Protein AF-A0A1I5DH61-F1 (afdb_monomer)

Structure (mmCIF, N/CA/C/O backbone):
data_AF-A0A1I5DH61-F1
#
_entry.id   AF-A0A1I5DH61-F1
#
loop_
_atom_site.group_PDB
_atom_site.id
_atom_site.type_symbol
_atom_site.label_atom_id
_atom_site.label_alt_id
_atom_site.label_comp_id
_atom_site.label_asym_id
_atom_site.label_entity_id
_atom_site.label_seq_id
_atom_site.pdbx_PDB_ins_code
_atom_site.Cartn_x
_atom_site.Cartn_y
_atom_site.Cartn_z
_atom_site.occupancy
_atom_site.B_iso_or_equiv
_atom_site.auth_seq_id
_atom_site.auth_comp_id
_atom_site.auth_asym_id
_atom_site.auth_atom_id
_atom_site.pdbx_PDB_model_num
ATOM 1 N N . MET A 1 1 ? -5.497 -42.158 47.120 1.00 39.47 1 MET A N 1
ATOM 2 C CA . MET A 1 1 ? -5.655 -43.551 47.591 1.00 39.47 1 MET A CA 1
ATOM 3 C C . MET A 1 1 ? -6.250 -44.330 46.430 1.00 39.47 1 MET A C 1
ATOM 5 O O . MET A 1 1 ? -7.436 -44.200 46.177 1.00 39.47 1 MET A O 1
ATOM 9 N N . ASN A 1 2 ? -5.404 -44.753 45.491 1.00 32.12 2 ASN A N 1
ATOM 10 C CA . ASN A 1 2 ? -4.766 -46.082 45.480 1.00 32.12 2 ASN A CA 1
ATOM 11 C C . ASN A 1 2 ? -5.812 -47.197 45.493 1.00 32.12 2 ASN A C 1
ATOM 13 O O . ASN A 1 2 ? -6.318 -47.549 46.549 1.00 32.12 2 ASN A O 1
ATOM 17 N N . ASP A 1 3 ? -6.194 -47.688 44.317 1.00 35.75 3 ASP A N 1
ATOM 18 C CA . ASP A 1 3 ? -5.592 -48.912 43.773 1.00 35.75 3 ASP A CA 1
ATOM 19 C C . ASP A 1 3 ? -6.389 -49.381 42.555 1.00 35.75 3 ASP A C 1
ATOM 21 O O . ASP A 1 3 ? -7.537 -49.808 42.674 1.00 35.75 3 ASP A O 1
ATOM 25 N N . ARG A 1 4 ? -5.754 -49.281 41.380 1.00 38.12 4 ARG A N 1
ATOM 26 C CA . ARG A 1 4 ? -5.767 -50.267 40.277 1.00 38.12 4 ARG A CA 1
ATOM 27 C C . ARG A 1 4 ? -4.927 -49.743 39.106 1.00 38.12 4 ARG A C 1
ATOM 29 O O . ARG A 1 4 ? -5.373 -49.628 37.973 1.00 38.12 4 ARG A O 1
ATOM 36 N N . TYR A 1 5 ? -3.681 -49.416 39.436 1.00 30.59 5 TYR A N 1
ATOM 37 C CA . TYR A 1 5 ? -2.531 -49.667 38.574 1.00 30.59 5 TYR A CA 1
ATOM 38 C C . TYR A 1 5 ? -1.990 -51.049 38.976 1.00 30.59 5 TYR A C 1
ATOM 40 O O . TYR A 1 5 ? -2.048 -51.398 40.153 1.00 30.59 5 TYR A O 1
ATOM 48 N N . SER A 1 6 ? -1.434 -51.790 38.019 1.00 34.16 6 SER A N 1
ATOM 49 C CA . SER A 1 6 ? -0.783 -53.102 38.176 1.00 34.16 6 SER A CA 1
ATOM 50 C C . SER A 1 6 ? -1.693 -54.338 38.127 1.00 34.16 6 SER A C 1
ATOM 52 O O . SER A 1 6 ? -2.156 -54.858 39.140 1.00 34.16 6 SER A O 1
ATOM 54 N N . ALA A 1 7 ? -1.871 -54.859 36.911 1.00 37.25 7 ALA A N 1
ATOM 55 C CA . ALA A 1 7 ? -1.859 -56.298 36.675 1.00 37.25 7 ALA A CA 1
ATOM 56 C C . ALA A 1 7 ? -1.339 -56.582 35.253 1.00 37.25 7 ALA A C 1
ATOM 58 O O . ALA A 1 7 ? -2.067 -56.430 34.278 1.00 37.25 7 ALA A O 1
ATOM 59 N N . LEU A 1 8 ? -0.083 -57.045 35.218 1.00 36.78 8 LEU A N 1
ATOM 60 C CA . LEU A 1 8 ? 0.511 -57.971 34.243 1.00 36.78 8 LEU A CA 1
ATOM 61 C C . LEU A 1 8 ? 1.137 -57.383 32.964 1.00 36.78 8 LEU A C 1
ATOM 63 O O . LEU A 1 8 ? 0.637 -57.522 31.854 1.00 36.78 8 LEU A O 1
ATOM 67 N N . GLN A 1 9 ? 2.338 -56.830 33.163 1.00 31.52 9 GLN A N 1
ATOM 68 C CA . GLN A 1 9 ? 3.492 -57.095 32.298 1.00 31.52 9 GLN A CA 1
ATOM 69 C C . GLN A 1 9 ? 3.911 -58.573 32.412 1.00 31.52 9 GLN A C 1
ATOM 71 O O . GLN A 1 9 ? 3.900 -59.115 33.519 1.00 31.52 9 GLN A O 1
ATOM 76 N N . GLY A 1 10 ? 4.391 -59.161 31.311 1.00 28.81 10 GLY A N 1
ATOM 77 C CA . GLY A 1 10 ? 5.371 -60.252 31.354 1.00 28.81 10 GLY A CA 1
ATOM 78 C C . GLY A 1 10 ? 5.041 -61.488 30.521 1.00 28.81 10 GLY A C 1
ATOM 79 O O . GLY A 1 10 ? 4.504 -62.438 31.066 1.00 28.81 10 GLY A O 1
ATOM 80 N N . GLU A 1 11 ? 5.454 -61.486 29.251 1.00 36.38 11 GLU A N 1
ATOM 81 C CA . GLU A 1 11 ? 5.956 -62.653 28.494 1.00 36.38 11 GLU A CA 1
ATOM 82 C C . GLU A 1 11 ? 6.683 -62.101 27.243 1.00 36.38 11 GLU A C 1
ATOM 84 O O . GLU A 1 11 ? 6.054 -61.559 26.342 1.00 36.38 11 GLU A O 1
ATOM 89 N N . TYR A 1 12 ? 7.986 -61.801 27.370 1.00 32.81 12 TYR A N 1
ATOM 90 C CA . TYR A 1 12 ? 9.114 -62.543 26.765 1.00 32.81 12 TYR A CA 1
ATOM 91 C C . TYR A 1 12 ? 9.014 -62.646 25.228 1.00 32.81 12 TYR A C 1
ATOM 93 O O . TYR A 1 12 ? 8.246 -63.437 24.703 1.00 32.81 12 TYR A O 1
ATOM 101 N N . ALA A 1 13 ? 9.650 -61.740 24.478 1.00 30.73 13 ALA A N 1
ATOM 102 C CA . ALA A 1 13 ? 11.055 -61.822 24.045 1.00 30.73 13 ALA A CA 1
ATOM 103 C C . ALA A 1 13 ? 11.328 -63.024 23.122 1.00 30.73 13 ALA A C 1
ATOM 105 O O . ALA A 1 13 ? 11.499 -64.133 23.618 1.00 30.73 13 ALA A O 1
ATOM 106 N N . ASN A 1 14 ? 11.350 -62.768 21.806 1.00 34.56 14 ASN A N 1
ATOM 107 C CA . ASN A 1 14 ? 12.211 -63.369 20.773 1.00 34.56 14 ASN A CA 1
ATOM 108 C C . ASN A 1 14 ? 11.640 -63.027 19.389 1.00 34.56 14 ASN A C 1
ATOM 110 O O . ASN A 1 14 ? 10.625 -63.592 19.011 1.00 34.56 14 ASN A O 1
ATOM 114 N N . GLU A 1 15 ? 12.281 -62.094 18.685 1.00 36.03 15 GLU A N 1
ATOM 115 C CA . GLU A 1 15 ? 12.459 -62.054 17.219 1.00 36.03 15 GLU A CA 1
ATOM 116 C C . GLU A 1 15 ? 13.157 -60.722 16.904 1.00 36.03 15 GLU A C 1
ATOM 118 O O . GLU A 1 15 ? 12.556 -59.713 16.548 1.00 36.03 15 GLU A O 1
ATOM 123 N N . PHE A 1 16 ? 14.457 -60.716 17.198 1.00 31.94 16 PHE A N 1
ATOM 124 C CA . PHE A 1 16 ? 15.426 -59.707 16.792 1.00 31.94 16 PHE A CA 1
ATOM 125 C C . PHE A 1 16 ? 16.502 -60.492 16.042 1.00 31.94 16 PHE A C 1
ATOM 127 O O . PHE A 1 16 ? 17.436 -60.989 16.656 1.00 31.94 16 PHE A O 1
ATOM 134 N N . GLU A 1 17 ? 16.269 -60.722 14.757 1.00 39.53 17 GLU A N 1
ATOM 135 C CA . GLU A 1 17 ? 17.236 -61.108 13.725 1.00 39.53 17 GLU A CA 1
ATOM 136 C C . GLU A 1 17 ? 16.468 -61.083 12.392 1.00 39.53 17 GLU A C 1
ATOM 138 O O . GLU A 1 17 ? 15.279 -61.389 12.365 1.00 39.53 17 GLU A O 1
ATOM 143 N N . ASP A 1 18 ? 17.146 -60.671 11.323 1.00 38.03 18 ASP A N 1
ATOM 144 C CA . ASP A 1 18 ? 16.672 -60.572 9.933 1.00 38.03 18 ASP A CA 1
ATOM 145 C C . ASP A 1 18 ? 15.955 -59.267 9.532 1.00 38.03 18 ASP A C 1
ATOM 147 O O . ASP A 1 18 ? 14.734 -59.190 9.416 1.00 38.03 18 ASP A O 1
ATOM 151 N N . LEU A 1 19 ? 16.750 -58.229 9.238 1.00 33.97 19 LEU A N 1
ATOM 152 C CA . LEU A 1 19 ? 16.919 -57.671 7.878 1.00 33.97 19 LEU A CA 1
ATOM 153 C C . LEU A 1 19 ? 17.715 -56.354 7.950 1.00 33.97 19 LEU A C 1
ATOM 155 O O . LEU A 1 19 ? 17.210 -55.253 7.744 1.00 33.97 19 LEU A O 1
ATOM 159 N N . GLU A 1 20 ? 19.000 -56.503 8.256 1.00 35.06 20 GLU A N 1
ATOM 160 C CA . GLU A 1 20 ? 20.062 -55.553 7.940 1.00 35.06 20 GLU A CA 1
ATOM 161 C C . GLU A 1 20 ? 20.740 -56.103 6.677 1.00 35.06 20 GLU A C 1
ATOM 163 O O . GLU A 1 20 ? 21.442 -57.102 6.777 1.00 35.06 20 GLU A O 1
ATOM 168 N N . LEU A 1 21 ? 20.438 -55.556 5.490 1.00 35.50 21 LEU A N 1
ATOM 169 C CA . LEU A 1 21 ? 21.159 -55.779 4.220 1.00 35.50 21 LEU A CA 1
ATOM 170 C C . LEU A 1 21 ? 20.449 -55.017 3.089 1.00 35.50 21 LEU A C 1
ATOM 172 O O . LEU A 1 21 ? 19.414 -55.466 2.615 1.00 35.50 21 LEU A O 1
ATOM 176 N N . GLU A 1 22 ? 20.990 -53.856 2.711 1.00 37.00 22 GLU A N 1
ATOM 177 C CA . GLU A 1 22 ? 21.080 -53.313 1.335 1.00 37.00 22 GLU A CA 1
ATOM 178 C C . GLU A 1 22 ? 21.404 -51.810 1.391 1.00 37.00 22 GLU A C 1
ATOM 180 O O . GLU A 1 22 ? 20.599 -50.928 1.100 1.00 37.00 22 GLU A O 1
ATOM 185 N N . ALA A 1 23 ? 22.638 -51.512 1.783 1.00 37.12 23 ALA A N 1
ATOM 186 C CA . ALA A 1 23 ? 23.327 -50.299 1.379 1.00 37.12 23 ALA A CA 1
ATOM 187 C C . ALA A 1 23 ? 24.797 -50.672 1.174 1.00 37.12 23 ALA A C 1
ATOM 189 O O . ALA A 1 23 ? 25.365 -51.343 2.033 1.00 37.12 23 ALA A O 1
ATOM 190 N N . LEU A 1 24 ? 25.375 -50.179 0.073 1.00 32.97 24 LEU A N 1
ATOM 191 C CA . LEU A 1 24 ? 26.747 -50.377 -0.424 1.00 32.97 24 LEU A CA 1
ATOM 192 C C . LEU A 1 24 ? 26.927 -51.612 -1.327 1.00 32.97 24 LEU A C 1
ATOM 194 O O . LEU A 1 24 ? 27.117 -52.714 -0.832 1.00 32.97 24 LEU A O 1
ATOM 198 N N . ASP A 1 25 ? 26.911 -51.413 -2.651 1.00 32.25 25 ASP A N 1
ATOM 199 C CA . ASP A 1 25 ? 28.165 -51.429 -3.420 1.00 32.25 25 ASP A CA 1
ATOM 200 C C . ASP A 1 25 ? 28.000 -50.878 -4.857 1.00 32.25 25 ASP A C 1
ATOM 202 O O . ASP A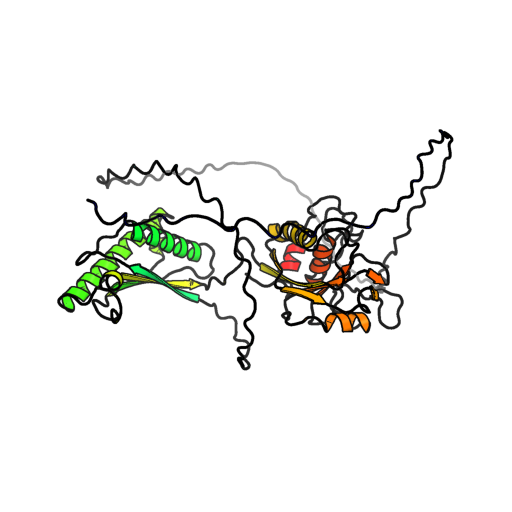 1 25 ? 26.901 -50.867 -5.407 1.00 32.25 25 ASP A O 1
ATOM 206 N N . GLU A 1 26 ? 29.131 -50.457 -5.432 1.00 38.34 26 GLU A N 1
ATOM 207 C CA . GLU A 1 26 ? 29.402 -50.102 -6.841 1.00 38.34 26 GLU A CA 1
ATOM 208 C C . GLU A 1 26 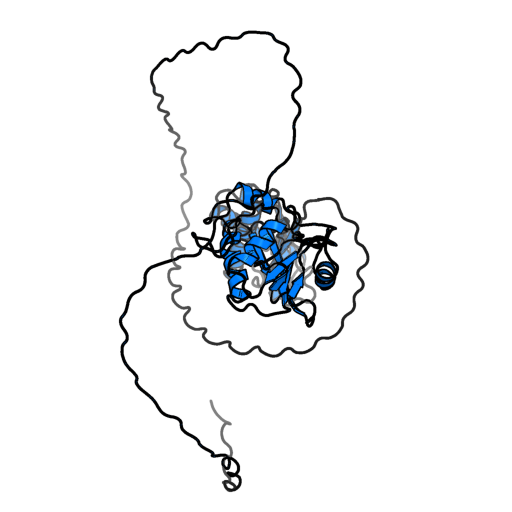? 29.003 -48.696 -7.344 1.00 38.34 26 GLU A C 1
ATOM 210 O O . GLU A 1 26 ? 27.905 -48.451 -7.837 1.00 38.34 26 GLU A O 1
ATOM 215 N N . PHE A 1 27 ? 29.958 -47.757 -7.297 1.00 32.22 27 PHE A N 1
ATOM 216 C CA . PHE A 1 27 ? 30.710 -47.338 -8.496 1.00 32.22 27 PHE A CA 1
ATOM 217 C C . PHE A 1 27 ? 31.883 -46.420 -8.089 1.00 32.22 27 PHE A C 1
ATOM 219 O O . PHE A 1 27 ? 31.722 -45.216 -7.879 1.00 32.22 27 PHE A O 1
ATOM 226 N N . GLU A 1 28 ? 33.069 -47.021 -7.971 1.00 36.84 28 GLU A N 1
ATOM 227 C CA . GLU A 1 28 ? 34.369 -46.353 -8.088 1.00 36.84 28 GLU A CA 1
ATOM 228 C C . GLU A 1 28 ? 34.753 -46.253 -9.572 1.00 36.84 28 GLU A C 1
ATOM 230 O O . GLU A 1 28 ? 34.567 -47.206 -10.319 1.00 36.84 28 GLU A O 1
ATOM 235 N N . ASP A 1 29 ? 35.264 -45.086 -9.968 1.00 39.53 29 ASP A N 1
ATOM 236 C CA . ASP A 1 29 ? 36.337 -44.847 -10.953 1.00 39.53 29 ASP A CA 1
ATOM 237 C C . ASP A 1 29 ? 36.479 -43.313 -11.034 1.00 39.53 29 ASP A C 1
ATOM 239 O O . ASP A 1 29 ? 35.613 -42.610 -11.548 1.00 39.53 29 ASP A O 1
ATOM 243 N N . SER A 1 30 ? 37.346 -42.685 -10.238 1.00 34.31 30 SER A N 1
ATOM 244 C CA . SER A 1 30 ? 38.794 -42.534 -10.433 1.00 34.31 30 SER A CA 1
ATOM 245 C C . SER A 1 30 ? 39.155 -41.875 -11.777 1.00 34.31 30 SER A C 1
ATOM 247 O O . SER A 1 30 ? 39.046 -42.474 -12.836 1.00 34.31 30 SER A O 1
ATOM 249 N N . GLU A 1 31 ? 39.551 -40.598 -11.735 1.00 40.88 31 GLU A N 1
ATOM 250 C CA . GLU A 1 31 ? 40.894 -40.194 -12.163 1.00 40.88 31 GLU A CA 1
ATOM 251 C C . GLU A 1 31 ? 41.218 -38.743 -11.760 1.00 40.88 31 GLU A C 1
ATOM 253 O O . GLU A 1 31 ? 40.457 -37.790 -11.921 1.00 40.88 31 GLU A O 1
ATOM 258 N N . THR A 1 32 ? 42.400 -38.641 -11.171 1.00 38.56 32 THR A N 1
ATOM 259 C CA . THR A 1 32 ? 43.160 -37.490 -10.690 1.00 38.56 32 THR A CA 1
ATOM 260 C C . THR A 1 32 ? 43.630 -36.561 -11.811 1.00 38.56 32 THR A C 1
ATOM 262 O O . THR A 1 32 ? 44.085 -37.048 -12.842 1.00 38.56 32 THR A O 1
ATOM 265 N N . TYR A 1 33 ? 43.711 -35.248 -11.560 1.00 31.06 33 TYR A N 1
ATOM 266 C CA . TYR A 1 33 ? 44.723 -34.416 -12.223 1.00 31.06 33 TYR A CA 1
ATOM 267 C C . TYR A 1 33 ? 45.213 -33.272 -11.331 1.00 31.06 33 TYR A C 1
ATOM 269 O O . TYR A 1 33 ? 44.463 -32.711 -10.537 1.00 31.06 33 TYR A O 1
ATOM 277 N N . GLN A 1 34 ? 46.514 -33.029 -11.443 1.00 32.38 34 GLN A N 1
ATOM 278 C CA . GLN A 1 34 ? 47.414 -32.427 -10.467 1.00 32.38 34 GLN A CA 1
ATOM 279 C C . GLN A 1 34 ? 47.416 -30.898 -10.447 1.00 32.38 34 GLN A C 1
ATOM 281 O O . GLN A 1 34 ? 47.180 -30.238 -11.458 1.00 32.38 34 GLN A O 1
ATOM 286 N N . ASP A 1 35 ? 47.820 -30.392 -9.281 1.00 32.62 35 ASP A N 1
ATOM 287 C CA . ASP A 1 35 ? 48.492 -29.113 -9.087 1.00 32.62 35 ASP A CA 1
ATOM 288 C C . ASP A 1 35 ? 49.621 -28.899 -10.103 1.00 32.62 35 ASP A C 1
ATOM 290 O O . ASP A 1 35 ? 50.472 -29.767 -10.320 1.00 32.62 35 ASP A O 1
ATOM 294 N N . SER A 1 36 ? 49.686 -27.687 -10.643 1.00 36.94 36 SER A N 1
ATOM 295 C CA . SER A 1 36 ? 50.935 -27.113 -11.127 1.00 36.94 36 SER A CA 1
ATOM 296 C C . SER A 1 36 ? 51.003 -25.649 -10.713 1.00 36.94 36 SER A C 1
ATOM 298 O O . SER A 1 36 ? 50.258 -24.808 -11.221 1.00 36.94 36 SER A O 1
ATOM 300 N N . GLU A 1 37 ? 51.920 -25.377 -9.787 1.00 43.81 37 GLU A N 1
ATOM 301 C CA . GLU A 1 37 ? 52.611 -24.100 -9.647 1.00 43.81 37 GLU A CA 1
ATOM 302 C C . GLU A 1 37 ? 53.086 -23.601 -11.020 1.00 43.81 37 GLU A C 1
ATOM 304 O O . GLU A 1 37 ? 53.634 -24.392 -11.789 1.00 43.81 37 GLU A O 1
ATOM 309 N N . PHE A 1 38 ? 52.943 -22.303 -11.311 1.00 32.12 38 PHE A N 1
ATOM 310 C CA . PHE A 1 38 ? 53.928 -21.587 -12.127 1.00 32.12 38 PHE A CA 1
ATOM 311 C C . PHE A 1 38 ? 53.848 -20.062 -11.927 1.00 32.12 38 PHE A C 1
ATOM 313 O O . PHE A 1 38 ? 52.870 -19.421 -12.301 1.00 32.12 38 PHE A O 1
ATOM 320 N N . GLU A 1 39 ? 54.899 -19.569 -11.275 1.00 35.53 39 GLU A N 1
ATOM 321 C CA . GLU A 1 39 ? 55.670 -18.327 -11.440 1.00 35.53 39 GLU A CA 1
ATOM 322 C C . GLU A 1 39 ? 55.017 -16.966 -11.758 1.00 35.53 39 GLU A C 1
ATOM 324 O O . GLU A 1 39 ? 54.286 -16.753 -12.724 1.00 35.53 39 GLU A O 1
ATOM 329 N N . ASP A 1 40 ? 55.469 -16.019 -10.932 1.00 38.34 40 ASP A N 1
ATOM 330 C CA . ASP A 1 40 ? 55.626 -14.582 -11.126 1.00 38.34 40 ASP A CA 1
ATOM 331 C C . ASP A 1 40 ? 55.777 -14.103 -12.578 1.00 38.34 40 ASP A C 1
ATOM 333 O O . ASP A 1 40 ? 56.706 -14.484 -13.287 1.00 38.34 40 ASP A O 1
ATOM 337 N N . LEU A 1 41 ? 54.961 -13.110 -12.943 1.00 34.75 41 LEU A N 1
ATOM 338 C CA . LEU A 1 41 ? 55.353 -12.054 -13.875 1.00 34.75 41 LEU A CA 1
ATOM 339 C C . LEU A 1 41 ? 54.823 -10.706 -13.370 1.00 34.75 41 LEU A C 1
ATOM 341 O O . LEU A 1 41 ? 53.666 -10.336 -13.576 1.00 34.75 41 LEU A O 1
ATOM 345 N N . GLU A 1 42 ? 55.710 -9.958 -12.714 1.00 39.19 42 GLU A N 1
ATOM 346 C CA . GLU A 1 42 ? 55.702 -8.501 -12.790 1.00 39.19 42 GLU A CA 1
ATOM 347 C C . GLU A 1 42 ? 55.981 -8.094 -14.245 1.00 39.19 42 GLU A C 1
ATOM 349 O O . GLU A 1 42 ? 57.014 -8.467 -14.786 1.00 39.19 42 GLU A O 1
ATOM 354 N N . GLU A 1 43 ? 55.095 -7.315 -14.871 1.00 36.50 43 GLU A N 1
ATOM 355 C CA . GLU A 1 43 ? 55.485 -6.096 -15.596 1.00 36.50 43 GLU A CA 1
ATOM 356 C C . GLU A 1 43 ? 54.257 -5.316 -16.095 1.00 36.50 43 GLU A C 1
ATOM 358 O O . GLU A 1 43 ? 53.379 -5.812 -16.796 1.00 36.50 43 GLU A O 1
ATOM 363 N N . THR A 1 44 ? 54.226 -4.054 -15.668 1.00 35.59 44 THR A N 1
ATOM 364 C CA . THR A 1 44 ? 53.775 -2.848 -16.376 1.00 35.59 44 THR A CA 1
ATOM 365 C C . THR A 1 44 ? 52.899 -2.997 -17.630 1.00 35.59 44 THR A C 1
ATOM 367 O O . THR A 1 44 ? 53.377 -3.432 -18.676 1.00 35.59 44 THR A O 1
ATOM 370 N N . ASN A 1 45 ? 51.713 -2.375 -17.623 1.00 31.73 45 ASN A N 1
ATOM 371 C CA . ASN A 1 45 ? 51.470 -1.324 -18.615 1.00 31.73 45 ASN A CA 1
ATOM 372 C C . ASN A 1 45 ? 50.316 -0.378 -18.277 1.00 31.73 45 ASN A C 1
ATOM 374 O O . ASN A 1 45 ? 49.276 -0.748 -17.737 1.00 31.73 45 ASN A O 1
ATOM 378 N N . GLU A 1 46 ? 50.572 0.868 -18.641 1.00 33.34 46 GLU A N 1
ATOM 379 C CA . GLU A 1 46 ? 49.693 2.018 -18.631 1.00 33.34 46 GLU A CA 1
ATOM 380 C C . GLU A 1 46 ? 48.521 1.852 -19.615 1.00 33.34 46 GLU A C 1
ATOM 382 O O . GLU A 1 46 ? 48.656 1.235 -20.670 1.00 33.34 46 GLU A O 1
ATOM 387 N N . GLY A 1 47 ? 47.411 2.540 -19.333 1.00 29.19 47 GLY A N 1
ATOM 388 C CA . GLY A 1 47 ? 46.577 3.106 -20.393 1.00 29.19 47 GLY A CA 1
ATOM 389 C C . GLY A 1 47 ? 45.171 2.528 -20.571 1.00 29.19 47 GLY A C 1
ATOM 390 O O . GLY A 1 47 ? 44.977 1.344 -20.807 1.00 29.19 47 GLY A O 1
ATOM 391 N N . LEU A 1 48 ? 44.221 3.470 -20.596 1.00 30.72 48 LEU A N 1
ATOM 392 C CA . LEU A 1 48 ? 42.871 3.412 -21.176 1.00 30.72 48 LEU A CA 1
ATOM 393 C C . LEU A 1 48 ? 41.758 2.783 -20.325 1.00 30.72 48 LEU A C 1
ATOM 395 O O . LEU A 1 48 ? 41.279 1.674 -20.530 1.00 30.72 48 LEU A O 1
ATOM 399 N N . VAL A 1 49 ? 41.248 3.632 -19.431 1.00 32.66 49 VAL A N 1
ATOM 400 C CA . VAL A 1 49 ? 39.862 3.603 -18.961 1.00 32.66 49 VAL A CA 1
ATOM 401 C C . VAL A 1 49 ? 38.952 4.014 -20.127 1.00 32.66 49 VAL A C 1
ATOM 403 O O . VAL A 1 49 ? 38.824 5.203 -20.414 1.00 32.66 49 VAL A O 1
ATOM 406 N N . GLU A 1 50 ? 38.305 3.057 -20.793 1.00 31.77 50 GLU A N 1
ATOM 407 C CA . GLU A 1 50 ? 37.150 3.349 -21.648 1.00 31.77 50 GLU A CA 1
ATOM 408 C C . GLU A 1 50 ? 35.855 3.197 -20.844 1.00 31.77 50 GLU A C 1
ATOM 410 O O . GLU A 1 50 ? 35.421 2.107 -20.469 1.00 31.77 50 GLU A O 1
ATOM 415 N N . ALA A 1 51 ? 35.252 4.346 -20.546 1.00 32.25 51 ALA A N 1
ATOM 416 C CA . ALA A 1 51 ? 33.919 4.455 -19.988 1.00 32.25 51 ALA A CA 1
ATOM 417 C C . ALA A 1 51 ? 32.864 4.105 -21.052 1.00 32.25 51 ALA A C 1
ATOM 419 O O . ALA A 1 51 ? 32.908 4.583 -22.184 1.00 32.25 51 ALA A O 1
ATOM 420 N N . SER A 1 52 ? 31.885 3.300 -20.647 1.00 32.53 52 SER A N 1
ATOM 421 C CA . SER A 1 52 ? 30.676 2.978 -21.411 1.00 32.53 52 SER A CA 1
ATOM 422 C C . SER A 1 52 ? 29.877 4.252 -21.770 1.00 32.53 52 SER A C 1
ATOM 424 O O . SER A 1 52 ? 29.718 5.114 -20.898 1.00 32.53 52 SER A O 1
ATOM 426 N N . PRO A 1 53 ? 29.365 4.420 -23.009 1.00 33.03 53 PRO A N 1
ATOM 427 C CA . PRO A 1 53 ? 28.700 5.651 -23.415 1.00 33.03 53 PRO A CA 1
ATOM 428 C C . PRO A 1 53 ? 27.183 5.554 -23.212 1.00 33.03 53 PRO A C 1
ATOM 430 O O . PRO A 1 53 ? 26.474 5.065 -24.082 1.00 33.03 53 PRO A O 1
ATOM 433 N N . ASP A 1 54 ? 26.670 6.096 -22.105 1.00 33.94 54 ASP A N 1
ATOM 434 C CA . ASP A 1 54 ? 25.232 6.332 -21.921 1.00 33.94 54 ASP A CA 1
ATOM 435 C C . ASP A 1 54 ? 24.969 7.785 -21.510 1.00 33.94 54 ASP A C 1
ATOM 437 O O . ASP A 1 54 ? 24.963 8.156 -20.337 1.00 33.94 54 ASP A O 1
ATOM 441 N N . ALA A 1 55 ? 24.733 8.627 -22.516 1.00 29.59 55 ALA A N 1
ATOM 442 C CA . ALA A 1 55 ? 24.093 9.928 -22.357 1.00 29.59 55 ALA A CA 1
ATOM 443 C C . ALA A 1 55 ? 23.343 10.293 -23.646 1.00 29.59 55 ALA A C 1
ATOM 445 O O . ALA A 1 55 ? 23.733 11.195 -24.390 1.00 29.59 55 ALA A O 1
ATOM 446 N N . HIS A 1 56 ? 22.234 9.607 -23.927 1.00 33.78 56 HIS A N 1
ATOM 447 C CA . HIS A 1 56 ? 21.265 10.135 -24.884 1.00 33.78 56 HIS A CA 1
ATOM 448 C C . HIS A 1 56 ? 20.476 11.277 -24.236 1.00 33.78 56 HIS A C 1
ATOM 450 O O . HIS A 1 56 ? 19.465 11.093 -23.563 1.00 33.78 56 HIS A O 1
ATOM 456 N N . GLN A 1 57 ? 21.001 12.484 -24.456 1.00 31.16 57 GLN A N 1
ATOM 457 C CA . GLN A 1 57 ? 20.334 13.766 -24.269 1.00 31.16 57 GLN A CA 1
ATOM 458 C C . GLN A 1 57 ? 18.954 13.755 -24.934 1.00 31.16 57 GLN A C 1
ATOM 460 O O . GLN A 1 57 ? 18.825 13.785 -26.158 1.00 31.16 57 GLN A O 1
ATOM 465 N N . TRP A 1 58 ? 17.914 13.769 -24.109 1.00 30.44 58 TRP A N 1
ATOM 466 C CA . TRP A 1 58 ? 16.563 14.084 -24.543 1.00 30.44 58 TRP A CA 1
ATOM 467 C C . TRP A 1 58 ? 16.471 15.598 -24.797 1.00 30.44 58 TRP A C 1
ATOM 469 O O . TRP A 1 58 ? 16.640 16.402 -23.879 1.00 30.44 58 TRP A O 1
ATOM 479 N N . ARG A 1 59 ? 16.267 15.993 -26.060 1.00 28.91 59 ARG A N 1
ATOM 480 C CA . ARG A 1 59 ? 16.037 17.386 -26.477 1.00 28.91 59 ARG A CA 1
ATOM 481 C C . ARG A 1 59 ? 14.543 17.720 -26.394 1.00 28.91 59 ARG A C 1
ATOM 483 O O . ARG A 1 59 ? 13.756 16.986 -26.990 1.00 28.91 59 ARG A O 1
ATOM 490 N N . PRO A 1 60 ? 14.136 18.838 -25.770 1.00 31.47 60 PRO A N 1
ATOM 491 C CA . PRO A 1 60 ? 12.806 19.389 -25.969 1.00 31.47 60 PRO A CA 1
ATOM 492 C C . PRO A 1 60 ? 12.839 20.410 -27.117 1.00 31.47 60 PRO A C 1
ATOM 494 O O . PRO A 1 60 ? 13.337 21.520 -26.950 1.00 31.47 60 PRO A O 1
ATOM 497 N N . ASP A 1 61 ? 12.289 20.043 -28.275 1.00 30.14 61 ASP A N 1
ATOM 498 C CA . ASP A 1 61 ? 11.851 21.020 -29.276 1.00 30.14 61 ASP A CA 1
ATOM 499 C C . ASP A 1 61 ? 10.418 21.452 -28.941 1.00 30.14 61 ASP A C 1
ATOM 501 O O . ASP A 1 61 ? 9.472 20.672 -29.037 1.00 30.14 61 ASP A O 1
ATOM 505 N N . ALA A 1 62 ? 10.262 22.716 -28.552 1.00 33.94 62 ALA A N 1
ATOM 506 C CA . ALA A 1 62 ? 9.007 23.447 -28.658 1.00 33.94 62 ALA A CA 1
ATOM 507 C C . ALA A 1 62 ? 9.337 24.912 -28.959 1.00 33.94 62 ALA A C 1
ATOM 509 O O . ALA A 1 62 ? 9.691 25.704 -28.086 1.00 33.94 62 ALA A O 1
ATOM 510 N N . THR A 1 63 ? 9.253 25.244 -30.240 1.00 32.09 63 THR A N 1
ATOM 511 C CA . THR A 1 63 ? 9.328 26.592 -30.788 1.00 32.09 63 THR A CA 1
ATOM 512 C C . THR A 1 63 ? 8.142 27.423 -30.296 1.00 32.09 63 THR A C 1
ATOM 514 O O . THR A 1 63 ? 6.985 27.098 -30.557 1.00 32.09 63 THR A O 1
ATOM 517 N N . PHE A 1 64 ? 8.421 28.528 -29.602 1.00 26.75 64 PHE A N 1
ATOM 518 C CA . PHE A 1 64 ? 7.438 29.577 -29.329 1.00 26.75 64 PHE A CA 1
ATOM 519 C C . PHE A 1 64 ? 7.815 30.824 -30.135 1.00 26.75 64 PHE A C 1
ATOM 521 O O . PHE A 1 64 ? 8.889 31.397 -29.956 1.00 26.75 64 PHE A O 1
ATOM 528 N N . ASN A 1 65 ? 6.934 31.214 -31.056 1.00 30.50 65 ASN A N 1
ATOM 529 C CA . ASN A 1 65 ? 7.045 32.436 -31.852 1.00 30.50 65 ASN A CA 1
ATOM 530 C C . ASN A 1 65 ? 6.828 33.685 -30.971 1.00 30.50 65 ASN A C 1
ATOM 532 O O . ASN A 1 65 ? 5.926 33.671 -30.128 1.00 30.50 65 ASN A O 1
ATOM 536 N N . PRO A 1 66 ? 7.568 34.790 -31.186 1.00 29.36 66 PRO A N 1
ATOM 537 C CA . PRO A 1 66 ? 7.353 36.036 -30.464 1.00 29.36 66 PRO A CA 1
ATOM 538 C C . PRO A 1 66 ? 6.275 36.887 -31.152 1.00 29.36 66 PRO A C 1
ATOM 540 O O . PRO A 1 66 ? 6.321 37.110 -32.361 1.00 29.36 66 PRO A O 1
ATOM 543 N N . ILE A 1 67 ? 5.332 37.429 -30.376 1.00 27.92 67 ILE A N 1
ATOM 544 C CA . ILE A 1 67 ? 4.474 38.534 -30.819 1.00 27.92 67 ILE A CA 1
ATOM 545 C C . ILE A 1 67 ? 4.852 39.801 -30.046 1.00 27.92 67 ILE A C 1
ATOM 547 O O . ILE A 1 67 ? 4.742 39.872 -28.827 1.00 27.92 67 ILE A O 1
ATOM 551 N N . SER A 1 68 ? 5.319 40.769 -30.836 1.00 28.95 68 SER A N 1
ATOM 552 C CA . SER A 1 68 ? 5.347 42.230 -30.697 1.00 28.95 68 SER A CA 1
ATOM 553 C C . SER A 1 68 ? 4.905 42.886 -29.380 1.00 28.95 68 SER A C 1
ATOM 555 O O . SER A 1 68 ? 3.774 42.754 -28.921 1.00 28.95 68 SER A O 1
ATOM 557 N N . ALA A 1 69 ? 5.773 43.785 -28.913 1.00 27.47 69 ALA A N 1
ATOM 558 C CA . ALA A 1 69 ? 5.529 44.815 -27.911 1.00 27.47 69 ALA A CA 1
ATOM 559 C C . ALA A 1 69 ? 4.368 45.771 -28.253 1.00 27.47 69 ALA A C 1
ATOM 561 O O . ALA A 1 69 ? 4.177 46.120 -29.420 1.00 27.47 69 ALA A O 1
ATOM 562 N N . LYS A 1 70 ? 3.710 46.300 -27.207 1.00 26.94 70 LYS A N 1
ATOM 563 C CA . LYS A 1 70 ? 3.288 47.710 -27.082 1.00 26.94 70 LYS A CA 1
ATOM 564 C C . LYS A 1 70 ? 3.344 48.146 -25.609 1.00 26.94 70 LYS A C 1
ATOM 566 O O . LYS A 1 70 ? 3.016 47.394 -24.701 1.00 26.94 70 LYS A O 1
ATOM 571 N N . THR A 1 71 ? 3.834 49.363 -25.424 1.00 34.19 71 THR A N 1
ATOM 572 C CA . THR A 1 71 ? 4.171 50.092 -24.194 1.00 34.19 71 THR A CA 1
ATOM 573 C C . THR A 1 71 ? 2.955 50.579 -23.397 1.00 34.19 71 THR A C 1
ATOM 575 O O . THR A 1 71 ? 1.946 50.921 -24.009 1.00 34.19 71 THR A O 1
ATOM 578 N N . HIS A 1 72 ? 3.091 50.726 -22.068 1.00 29.78 72 HIS A N 1
ATOM 579 C CA . HIS A 1 72 ? 2.990 52.000 -21.312 1.00 29.78 72 HIS A CA 1
ATOM 580 C C . HIS A 1 72 ? 2.957 51.771 -19.784 1.00 29.78 72 HIS A C 1
ATOM 582 O O . HIS A 1 72 ? 2.230 50.908 -19.307 1.00 29.78 72 HIS A O 1
ATOM 588 N N . GLY A 1 73 ? 3.647 52.638 -19.027 1.00 27.59 73 GLY A N 1
ATOM 589 C CA . GLY A 1 73 ? 3.147 53.112 -17.725 1.00 27.59 73 GLY A CA 1
ATOM 590 C C . GLY A 1 73 ? 3.905 52.710 -16.454 1.00 27.59 73 GLY A C 1
ATOM 591 O O . GLY A 1 73 ? 3.537 51.755 -15.786 1.00 27.59 73 GLY A O 1
ATOM 592 N N . ASN A 1 74 ? 4.913 53.516 -16.104 1.00 34.97 74 ASN A N 1
ATOM 593 C CA . ASN A 1 74 ? 5.391 53.889 -14.762 1.00 34.97 74 ASN A CA 1
ATOM 594 C C . ASN A 1 74 ? 4.716 53.249 -13.526 1.00 34.97 74 ASN A C 1
ATOM 596 O O . ASN A 1 74 ? 3.551 53.527 -13.259 1.00 34.97 74 ASN A O 1
ATOM 600 N N . ASN A 1 75 ? 5.512 52.645 -12.630 1.00 30.95 75 ASN A N 1
ATOM 601 C CA . ASN A 1 75 ? 5.646 53.216 -11.284 1.00 30.95 75 ASN A CA 1
ATOM 602 C C . ASN A 1 75 ? 6.877 52.733 -10.506 1.00 30.95 75 ASN A C 1
ATOM 604 O O . ASN A 1 75 ? 7.364 51.616 -10.636 1.00 30.95 75 ASN A O 1
ATOM 608 N N . ARG A 1 76 ? 7.383 53.685 -9.730 1.00 28.17 76 ARG A N 1
ATOM 609 C CA . ARG A 1 76 ? 8.700 53.816 -9.113 1.00 28.17 76 ARG A CA 1
ATOM 610 C C . ARG A 1 76 ? 8.697 53.195 -7.711 1.00 28.17 76 ARG A C 1
ATOM 612 O O . ARG A 1 76 ? 7.850 53.545 -6.897 1.00 28.17 76 ARG A O 1
ATOM 619 N N . ILE A 1 77 ? 9.656 52.313 -7.428 1.00 28.53 77 ILE A N 1
ATOM 620 C CA . ILE A 1 77 ? 9.915 51.768 -6.086 1.00 28.53 77 ILE A CA 1
ATOM 621 C C . ILE A 1 77 ? 10.700 52.812 -5.284 1.00 28.53 77 ILE A C 1
ATOM 623 O O . ILE A 1 77 ? 11.757 53.267 -5.723 1.00 28.53 77 ILE A O 1
ATOM 627 N N . VAL A 1 78 ? 10.178 53.187 -4.115 1.00 30.11 78 VAL A N 1
ATOM 628 C CA . VAL A 1 78 ? 10.893 53.951 -3.085 1.00 30.11 78 VAL A CA 1
ATOM 629 C C . VAL A 1 78 ? 11.302 52.978 -1.983 1.00 30.11 78 VAL A C 1
ATOM 631 O O . VAL A 1 78 ? 10.491 52.192 -1.498 1.00 30.11 78 VAL A O 1
ATOM 634 N N . VAL A 1 79 ? 12.585 53.023 -1.638 1.00 34.72 79 VAL A N 1
ATOM 635 C CA . VAL A 1 79 ? 13.214 52.334 -0.510 1.00 34.72 79 VAL A CA 1
ATOM 636 C C . VAL A 1 79 ? 13.080 53.228 0.716 1.00 34.72 79 VAL A C 1
ATOM 638 O O . VAL A 1 79 ? 13.462 54.389 0.624 1.00 34.72 79 VAL A O 1
ATOM 641 N N . GLU A 1 80 ? 12.655 52.692 1.861 1.00 27.25 80 GLU A N 1
ATOM 642 C CA . GLU A 1 80 ? 12.980 53.291 3.160 1.00 27.25 80 GLU A CA 1
ATOM 643 C C . GLU A 1 80 ? 13.009 52.240 4.287 1.00 27.25 80 GLU A C 1
ATOM 645 O O . GLU A 1 80 ? 12.123 51.398 4.423 1.00 27.25 80 GLU A O 1
ATOM 650 N N . ARG A 1 81 ? 14.098 52.279 5.065 1.00 32.25 81 ARG A N 1
ATOM 651 C CA . ARG A 1 81 ? 14.363 51.539 6.310 1.00 32.25 81 ARG A CA 1
ATOM 652 C C . ARG A 1 81 ? 13.998 52.435 7.499 1.00 32.25 81 ARG A C 1
ATOM 654 O O . ARG A 1 81 ? 14.407 53.590 7.470 1.00 32.25 81 ARG A O 1
ATOM 661 N N . ALA A 1 82 ? 13.443 51.879 8.585 1.00 27.06 82 ALA A N 1
ATOM 662 C CA . ALA A 1 82 ? 13.668 52.377 9.958 1.00 27.06 82 ALA A CA 1
ATOM 663 C C . ALA A 1 82 ? 13.246 51.377 11.074 1.00 27.06 82 ALA A C 1
ATOM 665 O O . ALA A 1 82 ? 12.082 51.025 11.208 1.00 27.06 82 ALA A O 1
ATOM 666 N N . SER A 1 83 ? 14.254 50.906 11.818 1.00 28.44 83 SER A N 1
ATOM 667 C CA . SER A 1 83 ? 14.487 50.880 13.287 1.00 28.44 83 SER A CA 1
ATOM 668 C C . SER A 1 83 ? 13.386 50.707 14.381 1.00 28.44 83 SER A C 1
ATOM 670 O O . SER A 1 83 ? 12.501 51.539 14.508 1.00 28.44 83 SER A O 1
ATOM 672 N N . PHE A 1 84 ? 13.683 49.777 15.323 1.00 26.62 84 PHE A N 1
ATOM 673 C CA . PHE A 1 84 ? 13.760 49.890 16.819 1.00 26.62 84 PHE A CA 1
ATOM 674 C C . PHE A 1 84 ? 12.545 49.677 17.802 1.00 26.62 84 PHE A C 1
ATOM 676 O O . PHE A 1 84 ? 11.768 50.596 18.009 1.00 26.62 84 PHE A O 1
ATOM 683 N N . TYR A 1 85 ? 12.535 48.497 18.492 1.00 28.39 85 TYR A N 1
ATOM 684 C CA . TYR A 1 85 ? 12.332 48.108 19.945 1.00 28.39 85 TYR A CA 1
ATOM 685 C C . TYR A 1 85 ? 11.118 48.604 20.832 1.00 28.39 85 TYR A C 1
ATOM 687 O O . TYR A 1 85 ? 10.491 49.594 20.491 1.00 28.39 85 TYR A O 1
ATOM 695 N N . PRO A 1 86 ? 10.831 48.050 22.058 1.00 47.88 86 PRO A N 1
ATOM 696 C CA . PRO A 1 86 ? 10.279 46.716 22.419 1.00 47.88 86 PRO A CA 1
ATOM 697 C C . PRO A 1 86 ? 9.229 46.719 23.600 1.00 47.88 86 PRO A C 1
ATOM 699 O O . PRO A 1 86 ? 8.865 47.763 24.127 1.00 47.88 86 PRO A O 1
ATOM 702 N N . ASN A 1 87 ? 8.870 45.514 24.092 1.00 27.73 87 ASN A N 1
ATOM 703 C CA . ASN A 1 87 ? 8.280 45.131 25.406 1.00 27.73 87 ASN A CA 1
ATOM 704 C C . ASN A 1 87 ? 6.749 45.153 25.632 1.00 27.73 87 ASN A C 1
ATOM 706 O O . ASN A 1 87 ? 6.128 46.205 25.706 1.00 27.73 87 ASN A O 1
ATOM 710 N N . ALA A 1 88 ? 6.199 43.980 25.991 1.00 29.52 88 ALA A N 1
ATOM 711 C CA . ALA A 1 88 ? 5.097 43.852 26.955 1.00 29.52 88 ALA A CA 1
ATOM 712 C C . ALA A 1 88 ? 5.122 42.471 27.647 1.00 29.52 88 ALA A C 1
ATOM 714 O O . ALA A 1 88 ? 4.980 41.432 27.006 1.00 29.52 88 ALA A O 1
ATOM 715 N N . LYS A 1 89 ? 5.310 42.485 28.974 1.00 30.31 89 LYS A N 1
ATOM 716 C CA . LYS A 1 89 ? 5.044 41.373 29.902 1.00 30.31 89 LYS A CA 1
ATOM 717 C C . LYS A 1 89 ? 3.527 41.199 30.040 1.00 30.31 89 LYS A C 1
ATOM 719 O O . LYS A 1 89 ? 2.835 42.204 30.176 1.00 30.31 89 LYS A O 1
ATOM 724 N N . PHE A 1 90 ? 3.031 39.963 30.114 1.00 29.80 90 PHE A N 1
ATOM 725 C CA . PHE A 1 90 ? 1.674 39.688 30.595 1.00 29.80 90 PHE A CA 1
ATOM 726 C C . PHE A 1 90 ? 1.687 38.711 31.771 1.00 29.80 90 PHE A C 1
ATOM 728 O O . PHE A 1 90 ? 2.363 37.686 31.758 1.00 29.80 90 PHE A O 1
ATOM 735 N N . ASN A 1 91 ? 0.954 39.134 32.796 1.00 28.45 91 ASN A N 1
ATOM 736 C CA . ASN A 1 91 ? 0.753 38.548 34.110 1.00 28.45 91 ASN A CA 1
ATOM 737 C C . ASN A 1 91 ? -0.406 37.534 34.046 1.00 28.45 91 ASN A C 1
ATOM 739 O O . ASN A 1 91 ? -1.384 37.790 33.342 1.00 28.45 91 ASN A O 1
ATOM 743 N N . LEU A 1 92 ? -0.328 36.422 34.780 1.00 32.84 92 LEU A N 1
ATOM 744 C CA . LEU A 1 92 ? -1.449 35.492 34.946 1.00 32.84 92 LEU A CA 1
ATOM 745 C C . LEU A 1 92 ? -1.553 35.073 36.415 1.00 32.84 92 LEU A C 1
ATOM 747 O O . LEU A 1 92 ? -0.960 34.095 36.858 1.00 32.84 92 LEU A O 1
ATOM 751 N N . GLU A 1 93 ? -2.346 35.835 37.160 1.00 32.09 93 GLU A N 1
ATOM 752 C CA . GLU A 1 93 ? -2.991 35.369 38.380 1.00 32.09 93 GLU A CA 1
ATOM 753 C C . GLU A 1 93 ? -4.382 34.848 38.012 1.00 32.09 93 GLU A C 1
ATOM 755 O O . GLU A 1 93 ? -5.219 35.591 37.504 1.00 32.09 93 GLU A O 1
ATOM 760 N N . SER A 1 94 ? -4.661 33.581 38.310 1.00 34.59 94 SER A N 1
ATOM 761 C CA . SER A 1 94 ? -5.998 33.194 38.767 1.00 34.59 94 SER A CA 1
ATOM 762 C C . SER A 1 94 ? -5.907 31.916 39.598 1.00 34.59 94 SER A C 1
ATOM 764 O O . SER A 1 94 ? -5.803 30.808 39.082 1.00 34.59 94 SER A O 1
ATOM 766 N N . LYS A 1 95 ? -5.927 32.104 40.919 1.00 33.62 95 LYS A N 1
ATOM 767 C CA . LYS A 1 95 ? -6.284 31.077 41.898 1.00 33.62 95 LYS A CA 1
ATOM 768 C C . LYS A 1 95 ? -7.785 30.822 41.788 1.00 33.62 95 LYS A C 1
ATOM 770 O O . LYS A 1 95 ? -8.561 31.774 41.861 1.00 33.62 95 LYS A O 1
ATOM 775 N N . ARG A 1 96 ? -8.198 29.559 41.683 1.00 38.84 96 ARG A N 1
ATOM 776 C CA . ARG A 1 96 ? -9.506 29.115 42.175 1.00 38.84 96 ARG A CA 1
ATOM 777 C C . ARG A 1 96 ? -9.357 27.780 42.893 1.00 38.84 96 ARG A C 1
ATOM 779 O O . ARG A 1 96 ? -8.724 26.866 42.377 1.00 38.84 96 ARG A O 1
ATOM 786 N N . ASN A 1 97 ? -9.921 27.787 44.096 1.00 32.06 97 ASN A N 1
ATOM 787 C CA . ASN A 1 97 ? -9.938 26.760 45.124 1.00 32.06 97 ASN A CA 1
ATOM 788 C 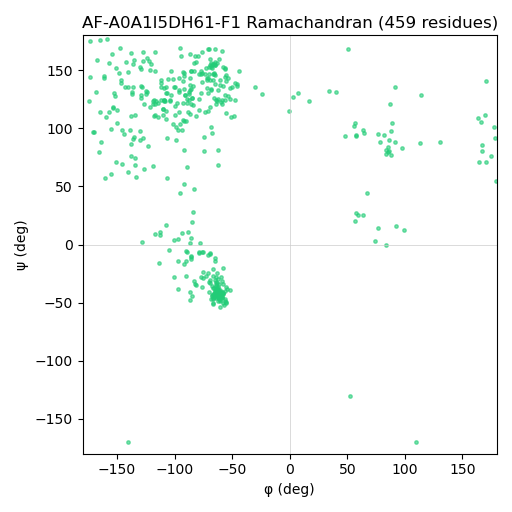C . ASN A 1 97 ? -10.449 25.413 44.614 1.00 32.06 97 ASN A C 1
ATOM 790 O O . ASN A 1 97 ? -11.406 25.358 43.840 1.00 32.06 97 ASN A O 1
ATOM 794 N N . LEU A 1 98 ? -9.835 24.358 45.135 1.00 35.22 98 LEU A N 1
ATOM 795 C CA . LEU A 1 98 ? -10.301 22.980 45.102 1.00 35.22 98 LEU A CA 1
ATOM 796 C C . LEU A 1 98 ? -10.095 22.440 46.522 1.00 35.22 98 LEU A C 1
ATOM 798 O O . LEU A 1 98 ? -9.136 21.730 46.790 1.00 35.22 98 LEU A O 1
ATOM 802 N N . ASP A 1 99 ? -10.971 22.879 47.423 1.00 35.84 99 ASP A N 1
ATOM 803 C CA . ASP A 1 99 ? -11.219 22.219 48.702 1.00 35.84 99 ASP A CA 1
ATOM 804 C C . ASP A 1 99 ? -12.522 21.442 48.517 1.00 35.84 99 ASP A C 1
ATOM 806 O O . ASP A 1 99 ? -13.582 22.048 48.371 1.00 35.84 99 ASP A O 1
ATOM 810 N N . ASP A 1 100 ? -12.387 20.131 48.351 1.00 35.78 100 ASP A N 1
ATOM 811 C CA . ASP A 1 100 ? -13.328 19.078 48.748 1.00 35.78 100 ASP A CA 1
ATOM 812 C C . ASP A 1 100 ? -12.925 17.818 47.984 1.00 35.78 100 ASP A C 1
ATOM 814 O O . ASP A 1 100 ? -13.038 17.773 46.761 1.00 35.78 100 ASP A O 1
ATOM 818 N N . PHE A 1 101 ? -12.371 16.847 48.707 1.00 36.19 101 PHE A N 1
ATOM 819 C CA . PHE A 1 101 ? -12.714 15.420 48.686 1.00 36.19 101 PHE A CA 1
ATOM 820 C C . PHE A 1 101 ? -11.605 14.671 49.434 1.00 36.19 101 PHE A C 1
ATOM 822 O O . PHE A 1 101 ? -10.624 14.211 48.852 1.00 36.19 101 PHE A O 1
ATOM 829 N N . GLU A 1 102 ? -11.774 14.615 50.755 1.00 42.94 102 GLU A N 1
ATOM 830 C CA . GLU A 1 102 ? -11.251 13.524 51.573 1.00 42.94 102 GLU A CA 1
ATOM 831 C C . GLU A 1 102 ? -11.982 12.220 51.194 1.00 42.94 102 GLU A C 1
ATOM 833 O O . GLU A 1 102 ? -13.110 12.254 50.692 1.00 42.94 102 GLU A O 1
ATOM 838 N N . ASP A 1 103 ? -11.307 11.101 51.449 1.00 40.03 103 ASP A N 1
ATOM 839 C CA . ASP A 1 103 ? -11.689 9.702 51.222 1.00 40.03 103 ASP A CA 1
ATOM 840 C C . ASP A 1 103 ? -11.576 9.176 49.786 1.00 40.03 103 ASP A C 1
ATOM 842 O O . ASP A 1 103 ? -12.536 9.166 49.023 1.00 40.03 103 ASP A O 1
ATOM 846 N N . PHE A 1 104 ? -10.387 8.668 49.452 1.00 37.47 104 PHE A N 1
ATOM 847 C CA . PHE A 1 104 ? -10.173 7.287 48.985 1.00 37.47 104 PHE A CA 1
ATOM 848 C C . PHE A 1 104 ? -8.663 7.007 49.050 1.00 37.47 104 PHE A C 1
ATOM 850 O O . PHE A 1 104 ? -7.945 7.104 48.055 1.00 37.47 104 PHE A O 1
ATOM 857 N N . GLU A 1 105 ? -8.183 6.716 50.259 1.00 42.50 105 GLU A N 1
ATOM 858 C CA . GLU A 1 105 ? -6.982 5.897 50.437 1.00 42.50 105 GLU A CA 1
ATOM 859 C C . GLU A 1 105 ? -7.303 4.458 49.984 1.00 42.50 105 GLU A C 1
ATOM 861 O O . GLU A 1 105 ? -8.466 4.048 49.972 1.00 42.50 105 GLU A O 1
ATOM 866 N N . ASP A 1 106 ? -6.262 3.730 49.583 1.00 43.53 106 ASP A N 1
ATOM 867 C CA . ASP A 1 106 ? -6.244 2.330 49.136 1.00 43.53 106 ASP A CA 1
ATOM 868 C C . ASP A 1 106 ? -6.605 2.069 47.668 1.00 43.53 106 ASP A C 1
ATOM 870 O O . ASP A 1 106 ? -7.682 1.575 47.361 1.00 43.53 106 ASP A O 1
ATOM 874 N N . LEU A 1 107 ? -5.656 2.328 46.759 1.00 45.09 107 LEU A N 1
ATOM 875 C CA . LEU A 1 107 ? -5.259 1.396 45.683 1.00 45.09 107 LEU A CA 1
ATOM 876 C C . LEU A 1 107 ? -3.859 1.789 45.157 1.00 45.09 107 LEU A C 1
ATOM 878 O O . LEU A 1 107 ? -3.674 2.062 43.969 1.00 45.09 107 LEU A O 1
ATOM 882 N N . GLU A 1 108 ? -2.873 1.833 46.053 1.00 46.22 108 GLU A N 1
ATOM 883 C CA . GLU A 1 108 ? -1.463 1.638 45.695 1.00 46.22 108 GLU A CA 1
ATOM 884 C C . GLU A 1 108 ? -1.099 0.187 46.018 1.00 46.22 108 GLU A C 1
ATOM 886 O O . GLU A 1 108 ? -0.714 -0.097 47.141 1.00 46.22 108 GLU A O 1
ATOM 891 N N . GLU A 1 109 ? -1.277 -0.727 45.060 1.00 47.31 109 GLU A N 1
ATOM 892 C CA . GLU A 1 109 ? -0.458 -1.945 44.946 1.00 47.31 109 GLU A CA 1
ATOM 893 C C . GLU A 1 109 ? -0.771 -2.632 43.608 1.00 47.31 109 GLU A C 1
ATOM 895 O O . GLU A 1 109 ? -1.786 -3.301 43.454 1.00 47.31 109 GLU A O 1
ATOM 900 N N . PHE A 1 110 ? 0.056 -2.385 42.597 1.00 36.28 110 PHE A N 1
ATOM 901 C CA . PHE A 1 110 ? 0.302 -3.311 41.485 1.00 36.28 110 PHE A CA 1
ATOM 902 C C . PHE A 1 110 ? 1.688 -2.953 40.938 1.00 36.28 110 PHE A C 1
ATOM 904 O O . PHE A 1 110 ? 1.851 -2.492 39.808 1.00 36.28 110 PHE A O 1
ATOM 911 N N . GLU A 1 111 ? 2.682 -3.082 41.811 1.00 45.88 111 GLU A N 1
ATOM 912 C CA . GLU A 1 111 ? 4.004 -3.527 41.384 1.00 45.88 111 GLU A CA 1
ATOM 913 C C . GLU A 1 111 ? 3.965 -5.067 41.400 1.00 45.88 111 GLU A C 1
ATOM 915 O O . GLU A 1 111 ? 3.177 -5.645 42.145 1.00 45.88 111 GLU A O 1
ATOM 920 N N . ASP A 1 112 ? 4.741 -5.688 40.513 1.00 43.38 112 ASP A N 1
ATOM 921 C CA . ASP A 1 112 ? 4.857 -7.130 40.225 1.00 43.38 112 ASP A CA 1
ATOM 922 C C . ASP A 1 112 ? 4.041 -7.636 39.021 1.00 43.38 112 ASP A C 1
ATOM 924 O O . ASP A 1 112 ? 2.953 -8.205 39.109 1.00 43.38 112 ASP A O 1
ATOM 928 N N . PHE A 1 113 ? 4.641 -7.454 37.842 1.00 39.41 113 PHE A N 1
ATOM 929 C CA . PHE A 1 113 ? 4.455 -8.340 36.690 1.00 39.41 113 PHE A CA 1
ATOM 930 C C . PHE A 1 113 ? 5.840 -8.648 36.097 1.00 39.41 113 PHE A C 1
ATOM 932 O O . PHE A 1 113 ? 6.137 -8.340 34.944 1.00 39.41 113 PHE A O 1
ATOM 939 N N . GLU A 1 114 ? 6.720 -9.206 36.926 1.00 45.38 114 GLU A N 1
ATOM 940 C CA . GLU A 1 114 ? 7.820 -10.050 36.462 1.00 45.38 114 GLU A CA 1
ATOM 941 C C . GLU A 1 114 ? 7.307 -11.488 36.567 1.00 45.38 114 GLU A C 1
ATOM 943 O O . GLU A 1 114 ? 7.088 -11.963 37.671 1.00 45.38 114 GLU A O 1
ATOM 948 N N . ASP A 1 115 ? 6.946 -12.072 35.419 1.00 46.81 115 ASP A N 1
ATOM 949 C CA . ASP A 1 115 ? 6.895 -13.517 35.129 1.00 46.81 115 ASP A CA 1
ATOM 950 C C . ASP A 1 115 ? 6.114 -13.722 33.820 1.00 46.81 115 ASP A C 1
ATOM 952 O O . ASP A 1 115 ? 4.919 -14.018 33.794 1.00 46.81 115 ASP A O 1
ATOM 956 N N . LEU A 1 116 ? 6.804 -13.514 32.699 1.00 42.22 116 LEU A N 1
ATOM 957 C CA . LEU A 1 116 ? 6.450 -14.103 31.406 1.00 42.22 116 LEU A CA 1
ATOM 958 C C . LEU A 1 116 ? 7.752 -14.511 30.710 1.00 42.22 116 LEU A C 1
ATOM 960 O O . LEU A 1 116 ? 8.111 -13.980 29.659 1.00 42.22 116 LEU A O 1
ATOM 964 N N . GLU A 1 117 ? 8.475 -15.434 31.338 1.00 47.62 117 GLU A N 1
ATOM 965 C CA . GLU A 1 117 ? 9.331 -16.352 30.595 1.00 47.62 117 GLU A CA 1
ATOM 966 C C . GLU A 1 117 ? 8.490 -17.554 30.137 1.00 47.62 117 GLU A C 1
ATOM 968 O O . GLU A 1 117 ? 7.540 -17.958 30.805 1.00 47.62 117 GLU A O 1
ATOM 973 N N . GLU A 1 118 ? 8.887 -18.100 28.988 1.00 47.81 118 GLU A N 1
ATOM 974 C CA . GLU A 1 118 ? 8.514 -19.417 28.463 1.00 47.81 118 GLU A CA 1
ATOM 975 C C . GLU A 1 118 ? 7.194 -19.530 27.668 1.00 47.81 118 GLU A C 1
ATOM 977 O O . GLU A 1 118 ? 6.153 -19.963 28.147 1.00 47.81 118 GLU A O 1
ATOM 982 N N . PHE A 1 119 ? 7.282 -19.214 26.372 1.00 33.00 119 PHE A N 1
ATOM 983 C CA . PHE A 1 119 ? 6.696 -20.064 25.329 1.00 33.00 119 PHE A CA 1
ATOM 984 C C . PHE A 1 119 ? 7.701 -20.143 24.176 1.00 33.00 119 PHE A C 1
ATOM 986 O O . PHE A 1 119 ? 7.671 -19.336 23.244 1.00 33.00 119 PHE A O 1
ATOM 993 N N . GLU A 1 120 ? 8.630 -21.090 24.293 1.00 42.47 120 GLU A N 1
ATOM 994 C CA . GLU A 1 120 ? 9.271 -21.707 23.135 1.00 42.47 120 GLU A CA 1
ATOM 995 C C . GLU A 1 120 ? 8.293 -22.727 22.515 1.00 42.47 120 GLU A C 1
ATOM 997 O O . GLU A 1 120 ? 7.445 -23.304 23.196 1.00 42.47 120 GLU A O 1
ATOM 1002 N N . ASP A 1 121 ? 8.428 -22.882 21.201 1.00 37.50 121 ASP A N 1
ATOM 1003 C CA . ASP A 1 121 ? 7.930 -23.967 20.354 1.00 37.50 121 ASP A CA 1
ATOM 1004 C C . ASP A 1 121 ? 6.436 -24.005 19.981 1.00 37.50 121 ASP A C 1
ATOM 1006 O O . ASP A 1 121 ? 5.571 -24.601 20.619 1.00 37.50 121 ASP A O 1
ATOM 1010 N N . SER A 1 122 ? 6.156 -23.443 18.802 1.00 38.09 122 SER A N 1
ATOM 1011 C CA . SER A 1 122 ? 5.222 -24.060 17.850 1.00 38.09 122 SER A CA 1
ATOM 1012 C C . SER A 1 122 ? 5.804 -23.940 16.441 1.00 38.09 122 SER A C 1
ATOM 1014 O O . SER A 1 122 ? 5.426 -23.083 15.641 1.00 38.09 122 SER A O 1
ATOM 1016 N N . GLU A 1 123 ? 6.794 -24.786 16.167 1.00 42.69 123 GLU A N 1
ATOM 1017 C CA . GLU A 1 123 ? 6.923 -25.370 14.833 1.00 42.69 123 GLU A CA 1
ATOM 1018 C C . GLU A 1 123 ? 5.750 -26.355 14.632 1.00 42.69 123 GLU A C 1
ATOM 1020 O O . GLU A 1 123 ? 5.121 -26.776 15.601 1.00 42.69 123 GLU A O 1
ATOM 1025 N N . ASP A 1 124 ? 5.433 -26.666 13.377 1.00 40.94 124 ASP A N 1
ATOM 1026 C CA . ASP A 1 124 ? 4.369 -27.574 12.916 1.00 40.94 124 ASP A CA 1
ATOM 1027 C C . ASP A 1 124 ? 2.960 -26.986 12.753 1.00 40.94 124 ASP A C 1
ATOM 1029 O O . ASP A 1 124 ? 2.049 -27.243 13.533 1.00 40.94 124 ASP A O 1
ATOM 1033 N N . LEU A 1 125 ? 2.757 -26.283 11.632 1.00 36.72 125 LEU A N 1
ATOM 1034 C CA . LEU A 1 125 ? 1.536 -26.396 10.820 1.00 36.72 125 LEU A CA 1
ATOM 1035 C C . LEU A 1 125 ? 1.905 -26.227 9.333 1.00 36.72 125 LEU A C 1
ATOM 1037 O O . LEU A 1 125 ? 1.586 -25.220 8.696 1.00 36.72 125 LEU A O 1
ATOM 1041 N N . GLU A 1 126 ? 2.612 -27.216 8.786 1.00 42.31 126 GLU A N 1
ATOM 1042 C CA . GLU A 1 126 ? 2.427 -27.583 7.380 1.00 42.31 126 GLU A CA 1
ATOM 1043 C C . GLU A 1 126 ? 1.188 -28.487 7.272 1.00 42.31 126 GLU A C 1
ATOM 1045 O O . GLU A 1 126 ? 0.795 -29.110 8.252 1.00 42.31 126 GLU A O 1
ATOM 1050 N N . GLU A 1 127 ? 0.591 -28.540 6.079 1.00 46.81 127 GLU A N 1
ATOM 1051 C CA . GLU A 1 127 ? -0.583 -29.345 5.702 1.00 46.81 127 GLU A CA 1
ATOM 1052 C C . GLU A 1 127 ? -1.959 -28.664 5.862 1.00 46.81 127 GLU A C 1
ATOM 1054 O O . GLU A 1 127 ? -2.669 -28.793 6.853 1.00 46.81 127 GLU A O 1
ATOM 1059 N N . PHE A 1 128 ? -2.377 -27.970 4.800 1.00 29.34 128 PHE A N 1
ATOM 1060 C CA . PHE A 1 128 ? -3.754 -28.082 4.311 1.00 29.34 128 PHE A CA 1
ATOM 1061 C C . PHE A 1 128 ? -3.723 -27.986 2.783 1.00 29.34 128 PHE A C 1
ATOM 1063 O O . PHE A 1 128 ? -3.668 -26.898 2.202 1.00 29.34 128 PHE A O 1
ATOM 1070 N N . GLU A 1 129 ? -3.703 -29.157 2.151 1.00 36.59 129 GLU A N 1
ATOM 1071 C CA . GLU A 1 129 ? -4.113 -29.343 0.764 1.00 36.59 129 GLU A CA 1
ATOM 1072 C C . GLU A 1 129 ? -5.653 -29.332 0.680 1.00 36.59 129 GLU A C 1
ATOM 1074 O O . GLU A 1 129 ? -6.359 -29.728 1.607 1.00 36.59 129 GLU A O 1
ATOM 1079 N N . ASP A 1 130 ? -6.136 -28.831 -0.454 1.00 37.09 130 ASP A N 1
ATOM 1080 C CA . ASP A 1 130 ? -7.442 -29.070 -1.070 1.00 37.09 130 ASP A CA 1
ATOM 1081 C C . ASP A 1 130 ? -8.727 -28.620 -0.353 1.00 37.09 130 ASP A C 1
ATOM 1083 O O . ASP A 1 130 ? -9.386 -29.354 0.379 1.00 37.09 130 ASP A O 1
ATOM 1087 N N . LEU A 1 131 ? -9.202 -27.432 -0.748 1.00 36.47 131 LEU A N 1
ATOM 1088 C CA . LEU A 1 131 ? -10.638 -27.173 -0.869 1.00 36.47 131 LEU A CA 1
ATOM 1089 C C . LEU A 1 131 ? -10.937 -26.547 -2.235 1.00 36.47 131 LEU A C 1
ATOM 1091 O O . LEU A 1 131 ? -10.777 -25.341 -2.448 1.00 36.47 131 LEU A O 1
ATOM 1095 N N . GLU A 1 132 ? -11.364 -27.408 -3.156 1.00 39.12 132 GLU A N 1
ATOM 1096 C CA . GLU A 1 132 ? -12.064 -27.039 -4.381 1.00 39.12 132 GLU A CA 1
ATOM 1097 C C . GLU A 1 132 ? -13.487 -26.538 -4.070 1.00 39.12 132 GLU A C 1
ATOM 1099 O O . GLU A 1 132 ? -14.154 -26.993 -3.142 1.00 39.12 132 GLU A O 1
ATOM 1104 N N . ASP A 1 133 ? -13.917 -25.591 -4.901 1.00 36.88 133 ASP A N 1
ATOM 1105 C CA . ASP A 1 133 ? -15.291 -25.246 -5.258 1.00 36.88 133 ASP A CA 1
ATOM 1106 C C . ASP A 1 133 ? -16.308 -24.888 -4.160 1.00 36.88 133 ASP A C 1
ATOM 1108 O O . ASP A 1 133 ? -17.038 -25.709 -3.607 1.00 36.88 133 ASP A O 1
ATOM 1112 N N . PHE A 1 134 ? -16.531 -23.576 -4.026 1.00 28.62 134 PHE A N 1
ATOM 1113 C CA . PHE A 1 134 ? -17.892 -23.070 -3.872 1.00 28.62 134 PHE A CA 1
ATOM 1114 C C . PHE A 1 134 ? -18.110 -21.864 -4.790 1.00 28.62 134 PHE A C 1
ATOM 1116 O O . PHE A 1 134 ? -17.520 -20.794 -4.616 1.00 28.62 134 PHE A O 1
ATOM 1123 N N . GLU A 1 135 ? -18.955 -22.060 -5.800 1.00 43.84 135 GLU A N 1
ATOM 1124 C CA . GLU A 1 135 ? -19.507 -20.998 -6.632 1.00 43.84 135 GLU A CA 1
ATOM 1125 C C . GLU A 1 135 ? -20.199 -19.942 -5.764 1.00 43.84 135 GLU A C 1
ATOM 1127 O O . GLU A 1 135 ? -20.850 -20.252 -4.767 1.00 43.84 135 GLU A O 1
ATOM 1132 N N . THR A 1 136 ? -20.143 -18.673 -6.166 1.00 33.91 136 THR A N 1
ATOM 1133 C CA . THR A 1 136 ? -21.268 -17.769 -5.895 1.00 33.91 136 THR A CA 1
ATOM 1134 C C . THR A 1 136 ? -21.269 -16.599 -6.866 1.00 33.91 136 THR A C 1
ATOM 1136 O O . THR A 1 136 ? -20.387 -15.738 -6.868 1.00 33.91 136 THR A O 1
ATOM 1139 N N . GLU A 1 137 ? -22.309 -16.569 -7.695 1.00 41.12 137 GLU A N 1
ATOM 1140 C CA . GLU A 1 137 ? -22.748 -15.378 -8.402 1.00 41.12 137 GLU A CA 1
ATOM 1141 C C . GLU A 1 137 ? -22.979 -14.228 -7.410 1.00 41.12 137 GLU A C 1
ATOM 1143 O O . GLU A 1 137 ? -23.755 -14.344 -6.463 1.00 41.12 137 GLU A O 1
ATOM 1148 N N . ALA A 1 138 ? -22.368 -13.072 -7.668 1.00 32.03 138 ALA A N 1
ATOM 1149 C CA . ALA A 1 138 ? -22.813 -11.810 -7.091 1.00 32.03 138 ALA A CA 1
ATOM 1150 C C . ALA A 1 138 ? -22.830 -10.725 -8.169 1.00 32.03 138 ALA A C 1
ATOM 1152 O O . ALA A 1 138 ? -21.851 -10.049 -8.484 1.00 32.03 138 ALA A O 1
ATOM 1153 N N . SER A 1 139 ? -24.024 -10.633 -8.741 1.00 31.97 139 SER A N 1
ATOM 1154 C CA . SER A 1 139 ? -24.616 -9.551 -9.510 1.00 31.97 139 SER A CA 1
ATOM 1155 C C . SER A 1 139 ? -24.144 -8.132 -9.140 1.00 31.97 139 SER A C 1
ATOM 1157 O O . SER A 1 139 ? -24.091 -7.736 -7.978 1.00 31.97 139 SER A O 1
ATOM 1159 N N . ARG A 1 140 ? -23.862 -7.366 -10.202 1.00 37.62 140 ARG A N 1
ATOM 1160 C CA . ARG A 1 140 ? -23.896 -5.898 -10.362 1.00 37.62 140 ARG A CA 1
ATOM 1161 C C . ARG A 1 140 ? -24.336 -5.101 -9.118 1.00 37.62 140 ARG A C 1
ATOM 1163 O O . ARG A 1 140 ? -25.519 -5.076 -8.789 1.00 37.62 140 ARG A O 1
ATOM 1170 N N . ILE A 1 141 ? -23.430 -4.300 -8.549 1.00 30.44 141 ILE A N 1
ATOM 1171 C CA . ILE A 1 141 ? -23.798 -3.194 -7.646 1.00 30.44 141 ILE A CA 1
ATOM 1172 C C . ILE A 1 141 ? -23.370 -1.860 -8.284 1.00 30.44 141 ILE A C 1
ATOM 1174 O O . ILE A 1 141 ? -22.190 -1.696 -8.602 1.00 30.44 141 ILE A O 1
ATOM 1178 N N . PRO A 1 142 ? -24.290 -0.897 -8.487 1.00 31.69 142 PRO A N 1
ATOM 1179 C CA . PRO A 1 142 ? -23.948 0.437 -8.965 1.00 31.69 142 PRO A CA 1
ATOM 1180 C C . PRO A 1 142 ? -23.234 1.242 -7.868 1.00 31.69 142 PRO A C 1
ATOM 1182 O O . PRO A 1 142 ? -23.562 1.152 -6.684 1.00 31.69 142 PRO A O 1
ATOM 1185 N N . SER A 1 143 ? -22.257 2.055 -8.269 1.00 29.83 143 SER A N 1
ATOM 1186 C CA . SER A 1 143 ? -21.478 2.940 -7.398 1.00 29.83 143 SER A CA 1
ATOM 1187 C C . SER A 1 143 ? -22.379 3.884 -6.587 1.00 29.83 143 SER A C 1
ATOM 1189 O O . SER A 1 143 ? -23.020 4.774 -7.150 1.00 29.83 143 SER A O 1
ATOM 1191 N N . ARG A 1 144 ? -22.417 3.697 -5.261 1.00 29.56 144 ARG A N 1
ATOM 1192 C CA . ARG A 1 144 ? -23.136 4.556 -4.302 1.00 29.56 144 ARG A CA 1
ATOM 1193 C C . ARG A 1 144 ? -22.343 5.855 -4.052 1.00 29.56 144 ARG A C 1
ATOM 1195 O O . ARG A 1 144 ? -21.113 5.794 -4.042 1.00 29.56 144 ARG A O 1
ATOM 1202 N N . PRO A 1 145 ? -22.988 7.015 -3.812 1.00 32.94 145 PRO A N 1
ATOM 1203 C CA . PRO A 1 145 ? -22.275 8.253 -3.509 1.00 32.94 145 PRO A CA 1
ATOM 1204 C C . PRO A 1 145 ? -21.600 8.156 -2.135 1.00 32.94 145 PRO A C 1
ATOM 1206 O O . PRO A 1 145 ? -22.044 7.394 -1.272 1.00 32.94 145 PRO A O 1
ATOM 1209 N N . ALA A 1 146 ? -20.546 8.949 -1.932 1.00 34.47 146 ALA A N 1
ATOM 1210 C CA . ALA A 1 146 ? -19.761 9.035 -0.702 1.00 34.47 146 ALA A CA 1
ATOM 1211 C C . ALA A 1 146 ? -20.599 9.523 0.502 1.00 34.47 146 ALA A C 1
ATOM 1213 O O . ALA A 1 146 ? -20.582 10.696 0.861 1.00 34.47 146 ALA A O 1
ATOM 1214 N N . GLY A 1 147 ? -21.358 8.619 1.121 1.00 38.34 147 GLY A N 1
ATOM 1215 C CA . GLY A 1 147 ? -21.924 8.790 2.457 1.00 38.34 147 GLY A CA 1
ATOM 1216 C C . GLY A 1 147 ? -20.965 8.213 3.494 1.00 38.34 147 GLY A C 1
ATOM 1217 O O . GLY A 1 147 ? -20.452 7.109 3.306 1.00 38.34 147 GLY A O 1
ATOM 1218 N N . THR A 1 148 ? -20.706 8.950 4.573 1.00 50.34 148 THR A N 1
ATOM 1219 C CA . THR A 1 148 ? -19.811 8.512 5.648 1.00 50.34 148 THR A CA 1
ATOM 1220 C C . THR A 1 148 ? -20.307 7.205 6.259 1.00 50.34 148 THR A C 1
ATOM 1222 O O . THR A 1 148 ? -21.437 7.128 6.737 1.00 50.34 148 THR A O 1
ATOM 1225 N N . VAL A 1 149 ? -19.475 6.164 6.219 1.00 57.56 149 VAL A N 1
ATOM 1226 C CA . VAL A 1 149 ? -19.830 4.833 6.723 1.00 57.56 149 VAL A CA 1
ATOM 1227 C C . VAL A 1 149 ? -19.471 4.763 8.212 1.00 57.56 149 VAL A C 1
ATOM 1229 O O . VAL A 1 149 ? -18.297 4.847 8.573 1.00 57.56 149 VAL A O 1
ATOM 1232 N N . SER A 1 150 ? -20.470 4.639 9.087 1.00 64.56 150 SER A N 1
ATOM 1233 C CA . SER A 1 150 ? -20.296 4.345 10.515 1.00 64.56 150 SER A CA 1
ATOM 1234 C C . SER A 1 150 ? -20.691 2.895 10.810 1.00 64.56 150 SER A C 1
ATOM 1236 O O . SER A 1 150 ? -21.637 2.370 10.223 1.00 64.56 150 SER A O 1
ATOM 1238 N N . GLN A 1 151 ? -19.956 2.234 11.707 1.00 71.56 151 GLN A N 1
ATOM 1239 C CA . GLN A 1 151 ? -20.272 0.892 12.196 1.00 71.56 151 GLN A CA 1
ATOM 1240 C C . GLN A 1 151 ? -20.771 0.985 13.635 1.00 71.56 151 GLN A C 1
ATOM 1242 O O . GLN A 1 151 ? -20.171 1.659 14.478 1.00 71.56 151 GLN A O 1
ATOM 1247 N N . GLN A 1 152 ? -21.850 0.261 13.927 1.00 82.12 152 GLN A N 1
ATOM 1248 C CA . GLN A 1 152 ? -22.261 -0.007 15.296 1.00 82.12 152 GLN A CA 1
ATOM 1249 C C . GLN A 1 152 ? -21.392 -1.134 15.858 1.00 82.12 152 GLN A C 1
ATOM 1251 O O . GLN A 1 152 ? -21.420 -2.255 15.355 1.00 82.12 152 GLN A O 1
ATOM 1256 N N . LEU A 1 153 ? -20.600 -0.820 16.880 1.00 85.50 153 LEU A N 1
ATOM 1257 C CA . LEU A 1 153 ? -19.855 -1.803 17.659 1.00 85.50 153 LEU A CA 1
ATOM 1258 C C . LEU A 1 153 ? -20.620 -2.064 18.954 1.00 85.50 153 LEU A C 1
ATOM 1260 O O . LEU A 1 153 ? -21.053 -1.101 19.583 1.00 85.50 153 LEU A O 1
ATOM 1264 N N . CYS A 1 154 ? -20.757 -3.330 19.345 1.00 88.81 154 CYS A N 1
ATOM 1265 C CA . CYS A 1 154 ? -21.343 -3.742 20.616 1.00 88.81 154 CYS A CA 1
ATOM 1266 C C . CYS A 1 154 ? -20.397 -4.717 21.319 1.00 88.81 154 CYS A C 1
ATOM 1268 O O . CYS A 1 154 ? -20.004 -5.719 20.731 1.00 88.81 154 CYS A O 1
ATOM 1270 N N . GLU A 1 155 ? -20.044 -4.412 22.561 1.00 91.44 155 GLU A N 1
ATOM 1271 C CA . GLU A 1 155 ? -19.187 -5.234 23.417 1.00 91.44 155 GLU A CA 1
ATOM 1272 C C . GLU A 1 155 ? -20.013 -5.792 24.575 1.00 91.44 155 GLU A C 1
ATOM 1274 O O . GLU A 1 155 ? -20.884 -5.094 25.103 1.00 91.44 155 GLU A O 1
ATOM 1279 N N . VAL A 1 156 ? -19.753 -7.039 24.965 1.00 94.44 156 VAL A N 1
ATOM 1280 C CA . VAL A 1 156 ? -20.521 -7.735 26.002 1.00 94.44 156 VAL A CA 1
ATOM 1281 C C . VAL A 1 156 ? -19.654 -7.956 27.238 1.00 94.44 156 VAL A C 1
ATOM 1283 O O . VAL A 1 156 ? -18.589 -8.562 27.162 1.00 94.44 156 VAL A O 1
ATOM 1286 N N . LEU A 1 157 ? -20.137 -7.470 28.378 1.00 93.25 157 LEU A N 1
ATOM 1287 C CA . LEU A 1 157 ? -19.609 -7.762 29.706 1.00 93.25 157 LEU A CA 1
ATOM 1288 C C . LEU A 1 157 ? -20.464 -8.890 30.291 1.00 93.25 157 LEU A C 1
ATOM 1290 O O . LEU A 1 157 ? -21.583 -8.630 30.736 1.00 93.25 157 LEU A O 1
ATOM 1294 N N . GLU A 1 158 ? -19.986 -10.128 30.211 1.00 92.31 158 GLU A N 1
ATOM 1295 C CA . GLU A 1 158 ? -20.671 -11.336 30.704 1.00 92.31 158 GLU A CA 1
ATOM 1296 C C . GLU A 1 158 ? -20.219 -11.714 32.118 1.00 92.31 158 GLU A C 1
ATOM 1298 O O . GLU A 1 158 ? -19.207 -11.219 32.590 1.00 92.31 158 GLU A O 1
ATOM 1303 N N . ASP A 1 159 ? -20.922 -12.653 32.759 1.00 91.19 159 ASP A N 1
ATOM 1304 C CA . ASP A 1 159 ? -20.565 -13.193 34.076 1.00 91.19 159 ASP A CA 1
ATOM 1305 C C . ASP A 1 159 ? -20.677 -12.179 35.230 1.00 91.19 159 ASP A C 1
ATOM 1307 O O . ASP A 1 159 ? -19.853 -12.113 36.142 1.00 91.19 159 ASP A O 1
ATOM 1311 N N . PHE A 1 160 ? -21.763 -11.406 35.266 1.00 95.56 160 PHE A N 1
ATOM 1312 C CA . PHE A 1 160 ? -22.169 -10.787 36.531 1.00 95.56 160 PHE A CA 1
ATOM 1313 C C . PHE A 1 160 ? -22.612 -11.867 37.521 1.00 95.56 160 PHE A C 1
ATOM 1315 O O . PHE A 1 160 ? -23.295 -12.814 37.133 1.00 95.56 160 PHE A O 1
ATOM 1322 N N . ASP A 1 161 ? -22.273 -11.716 38.804 1.00 94.62 161 ASP A N 1
ATOM 1323 C CA . ASP A 1 161 ? -22.719 -12.666 39.825 1.00 94.62 161 ASP A CA 1
ATOM 1324 C C . ASP A 1 161 ? -24.244 -12.644 39.988 1.00 94.62 161 ASP A C 1
ATOM 1326 O O . ASP A 1 161 ? -24.934 -11.673 39.641 1.00 94.62 161 ASP A O 1
ATOM 1330 N N . PHE A 1 162 ? -24.775 -13.749 40.513 1.00 93.88 162 PHE A N 1
ATOM 1331 C CA . PHE A 1 162 ? -26.201 -13.877 40.788 1.00 93.88 162 PHE A CA 1
ATOM 1332 C C . PHE A 1 162 ? -26.664 -12.744 41.707 1.00 93.88 162 PHE A C 1
ATOM 1334 O O . PHE A 1 162 ? -26.042 -12.493 42.736 1.00 93.88 162 PHE A O 1
ATOM 1341 N N . ASP A 1 163 ? -27.733 -12.053 41.310 1.00 94.19 163 ASP A N 1
ATOM 1342 C CA . ASP A 1 163 ? -28.302 -10.915 42.042 1.00 94.19 163 ASP A CA 1
ATOM 1343 C C . ASP A 1 163 ? -27.331 -9.739 42.321 1.00 94.19 163 ASP A C 1
ATOM 1345 O O . ASP A 1 163 ? -27.549 -8.906 43.202 1.00 94.19 163 ASP A O 1
ATOM 1349 N N . LYS A 1 164 ? -26.225 -9.634 41.570 1.00 96.12 164 LYS A N 1
ATOM 1350 C CA . LYS A 1 164 ? -25.244 -8.547 41.729 1.00 96.12 164 LYS A CA 1
ATOM 1351 C C . LYS A 1 164 ? -25.128 -7.667 40.494 1.00 96.12 164 LYS A C 1
ATOM 1353 O O . LYS A 1 164 ? -25.273 -8.114 39.355 1.00 96.12 164 LYS A O 1
ATOM 1358 N N . ASP A 1 165 ? -24.805 -6.404 40.744 1.00 96.12 165 ASP A N 1
ATOM 1359 C CA . ASP A 1 165 ? -24.406 -5.378 39.776 1.00 96.12 165 ASP A CA 1
ATOM 1360 C C . ASP A 1 165 ? -22.936 -4.949 39.939 1.00 96.12 165 ASP A C 1
ATOM 1362 O O . ASP A 1 165 ? -22.478 -4.009 39.284 1.00 96.12 165 ASP A O 1
ATOM 1366 N N . THR A 1 166 ? -22.186 -5.661 40.783 1.00 96.44 166 THR A N 1
ATOM 1367 C CA . THR A 1 166 ? -20.764 -5.433 41.036 1.00 96.44 166 THR A CA 1
ATOM 1368 C C . THR A 1 166 ? -19.934 -5.631 39.767 1.00 96.44 166 THR A C 1
ATOM 1370 O O . THR A 1 166 ? -20.082 -6.617 39.046 1.00 96.44 166 THR A O 1
ATOM 1373 N N . ILE A 1 167 ? -19.031 -4.687 39.499 1.00 94.00 167 ILE A N 1
ATOM 1374 C CA . ILE A 1 167 ? -18.086 -4.760 38.383 1.00 94.00 167 ILE A CA 1
ATOM 1375 C C . ILE A 1 167 ? -16.880 -5.598 38.823 1.00 94.00 167 ILE A C 1
ATOM 1377 O O . ILE A 1 167 ? -16.206 -5.237 39.784 1.00 94.00 167 ILE A O 1
ATOM 1381 N N . LYS A 1 168 ? -16.616 -6.704 38.120 1.00 91.69 168 LYS A N 1
ATOM 1382 C CA . LYS A 1 168 ? -15.467 -7.590 38.350 1.00 91.69 168 LYS A CA 1
ATOM 1383 C C . LYS A 1 168 ? -14.178 -7.025 37.725 1.00 91.69 168 LYS A C 1
ATOM 1385 O O . LYS A 1 168 ? -14.265 -6.212 36.801 1.00 91.69 168 LYS A O 1
ATOM 1390 N N . PRO A 1 169 ? -12.984 -7.493 38.135 1.00 89.31 169 PRO A N 1
ATOM 1391 C CA . PRO A 1 169 ? -11.719 -7.115 37.492 1.00 89.31 169 PRO A CA 1
ATOM 1392 C C . PRO A 1 169 ? -11.690 -7.376 35.974 1.00 89.31 169 PRO A C 1
ATOM 1394 O O . PRO A 1 169 ? -11.228 -6.535 35.204 1.00 89.31 169 PRO A O 1
ATOM 1397 N N . SER A 1 170 ? -12.277 -8.486 35.511 1.00 82.69 170 SER A N 1
ATOM 1398 C CA . SER A 1 170 ? -12.425 -8.794 34.078 1.00 82.69 170 SER A CA 1
ATOM 1399 C C . SER A 1 170 ? -13.206 -7.708 33.323 1.00 82.69 170 SER A C 1
ATOM 1401 O O . SER A 1 170 ? -12.790 -7.265 32.250 1.00 82.69 170 SER A O 1
ATOM 1403 N N . HIS A 1 171 ? -14.296 -7.212 33.916 1.00 91.12 171 HIS A N 1
ATOM 1404 C CA . HIS A 1 171 ? -15.080 -6.109 33.366 1.00 91.12 171 HIS A CA 1
ATOM 1405 C C . HIS A 1 171 ? -14.269 -4.810 33.313 1.00 91.12 171 HIS A C 1
ATOM 1407 O O . HIS A 1 171 ? -14.416 -4.054 32.357 1.00 91.12 171 HIS A O 1
ATOM 1413 N N . GLN A 1 172 ? -13.395 -4.542 34.291 1.00 87.50 172 GLN A N 1
ATOM 1414 C CA . GLN A 1 172 ? -12.547 -3.342 34.273 1.00 87.50 172 GLN A CA 1
ATOM 1415 C C . GLN A 1 172 ? -11.613 -3.335 33.056 1.00 87.50 172 GLN A C 1
ATOM 1417 O O . GLN A 1 172 ? -11.560 -2.343 32.326 1.00 87.50 172 GLN A O 1
ATOM 1422 N N . ASN A 1 173 ? -10.968 -4.465 32.750 1.00 79.00 173 ASN A N 1
ATOM 1423 C CA . ASN A 1 173 ? -10.116 -4.603 31.561 1.00 79.00 173 ASN A CA 1
ATOM 1424 C C . ASN A 1 173 ? -10.899 -4.386 30.252 1.00 79.00 173 ASN A C 1
ATOM 1426 O O . ASN A 1 173 ? -10.433 -3.698 29.331 1.00 79.00 173 ASN A O 1
ATOM 1430 N N . GLN A 1 174 ? -12.124 -4.912 30.177 1.00 86.38 174 GLN A N 1
ATOM 1431 C CA . GLN A 1 174 ? -13.021 -4.682 29.042 1.00 86.38 174 GLN A CA 1
ATOM 1432 C C . GLN A 1 174 ? -13.429 -3.206 28.930 1.00 86.38 174 GLN A C 1
ATOM 1434 O O . GLN A 1 174 ? -13.377 -2.630 27.841 1.00 86.38 174 GLN A O 1
ATOM 1439 N N . LEU A 1 175 ? -13.765 -2.552 30.044 1.00 89.44 175 LEU A N 1
ATOM 1440 C CA . LEU A 1 175 ? -14.159 -1.142 30.067 1.00 89.44 175 LEU A CA 1
ATOM 1441 C C . LEU A 1 175 ? -13.012 -0.206 29.686 1.00 89.44 175 LEU A C 1
ATOM 1443 O O . LEU A 1 175 ? -13.240 0.749 28.943 1.00 89.44 175 LEU A O 1
ATOM 1447 N N . ILE A 1 176 ? -11.775 -0.503 30.093 1.00 86.88 176 ILE A N 1
ATOM 1448 C CA . ILE A 1 176 ? -10.577 0.216 29.631 1.00 86.88 176 ILE A CA 1
ATOM 1449 C C . ILE A 1 176 ? -10.430 0.086 28.112 1.00 86.88 176 ILE A C 1
ATOM 1451 O O . ILE A 1 176 ? -10.194 1.081 27.418 1.00 86.88 176 ILE A O 1
ATOM 1455 N N . THR A 1 177 ? -10.615 -1.120 27.573 1.00 84.06 177 THR A N 1
ATOM 1456 C CA . THR A 1 177 ? -10.546 -1.374 26.127 1.00 84.06 177 THR A CA 1
ATOM 1457 C C . THR A 1 177 ? -11.621 -0.590 25.370 1.00 84.06 177 THR A C 1
ATOM 1459 O O . THR A 1 177 ? -11.321 0.074 24.372 1.00 84.06 177 THR A O 1
ATOM 1462 N N . ILE A 1 178 ? -12.857 -0.591 25.873 1.00 90.44 178 ILE A N 1
ATOM 1463 C CA . ILE A 1 178 ? -13.971 0.192 25.325 1.00 90.44 178 ILE A CA 1
ATOM 1464 C C . ILE A 1 178 ? -13.650 1.694 25.372 1.00 90.44 178 ILE A C 1
ATOM 1466 O O . ILE A 1 178 ? -13.758 2.379 24.352 1.00 90.44 178 ILE A O 1
ATOM 1470 N N . ALA A 1 179 ? -13.184 2.210 26.512 1.00 90.94 179 ALA A N 1
ATOM 1471 C CA . ALA A 1 179 ? -12.857 3.623 26.697 1.00 90.94 179 ALA A CA 1
ATOM 1472 C C . ALA A 1 179 ? -11.755 4.096 25.736 1.00 90.94 179 ALA A C 1
ATOM 1474 O O . ALA A 1 179 ? -11.897 5.129 25.074 1.00 90.94 179 ALA A O 1
ATOM 1475 N N . ARG A 1 180 ? -10.683 3.306 25.580 1.00 86.56 180 ARG A N 1
ATOM 1476 C CA . ARG A 1 180 ? -9.603 3.583 24.618 1.00 86.56 180 ARG A CA 1
ATOM 1477 C C . ARG A 1 180 ? -10.125 3.651 23.183 1.00 86.56 180 ARG A C 1
ATOM 1479 O O . ARG A 1 180 ? -9.699 4.526 22.422 1.00 86.56 180 ARG A O 1
ATOM 1486 N N . ARG A 1 181 ? -11.058 2.770 22.800 1.00 83.31 181 ARG A N 1
ATOM 1487 C CA . ARG A 1 181 ? -11.679 2.775 21.462 1.00 83.31 181 ARG A CA 1
ATOM 1488 C C . ARG A 1 181 ? -12.533 4.021 21.238 1.00 83.31 181 ARG A C 1
ATOM 1490 O O . ARG A 1 181 ? -12.358 4.672 20.206 1.00 83.31 181 ARG A O 1
ATOM 1497 N N . ILE A 1 182 ? -13.368 4.386 22.212 1.00 86.38 182 ILE A N 1
ATOM 1498 C CA . ILE A 1 182 ? -14.198 5.600 22.183 1.00 86.38 182 ILE A CA 1
ATOM 1499 C C . ILE A 1 182 ? -13.323 6.851 22.027 1.00 86.38 182 ILE A C 1
ATOM 1501 O O . ILE A 1 182 ? -13.546 7.649 21.119 1.00 86.38 182 ILE A O 1
ATOM 1505 N N . ILE A 1 183 ? -12.282 7.002 22.854 1.00 82.62 183 ILE A N 1
ATOM 1506 C CA . ILE A 1 183 ? -11.375 8.159 22.787 1.00 82.62 183 ILE A CA 1
ATOM 1507 C C . ILE A 1 183 ? -10.655 8.195 21.442 1.00 82.62 183 ILE A C 1
ATOM 1509 O O . ILE A 1 183 ? -10.666 9.221 20.769 1.00 82.62 183 ILE A O 1
ATOM 1513 N N . SER A 1 184 ? -10.077 7.077 21.005 1.00 70.19 184 SER A N 1
ATOM 1514 C CA . SER A 1 184 ? -9.358 7.012 19.728 1.00 70.19 184 SER A CA 1
ATOM 1515 C C . SER A 1 184 ? -10.248 7.380 18.536 1.00 70.19 184 SER A C 1
ATOM 1517 O O . SER A 1 184 ? -9.804 8.101 17.643 1.00 70.19 184 SER A O 1
ATOM 1519 N N . GLY A 1 185 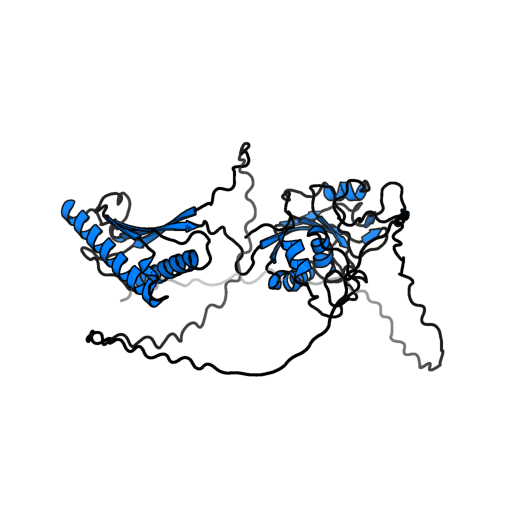? -11.505 6.923 18.536 1.00 60.97 185 GLY A N 1
ATOM 1520 C CA . GLY A 1 185 ? -12.503 7.309 17.537 1.00 60.97 185 GLY A CA 1
ATOM 1521 C C . GLY A 1 185 ? -12.857 8.798 17.582 1.00 60.97 185 GLY A C 1
ATOM 1522 O O . GLY A 1 185 ? -13.171 9.372 16.548 1.00 60.97 185 GLY A O 1
ATOM 1523 N N . SER A 1 186 ? -12.744 9.449 18.741 1.00 62.88 186 SER A N 1
ATOM 1524 C CA . SER A 1 186 ? -13.079 10.867 18.930 1.00 62.88 186 SER A CA 1
ATOM 1525 C C . SER A 1 186 ? -11.922 11.852 18.727 1.00 62.88 186 SER A C 1
ATOM 1527 O O . SER A 1 186 ? -12.176 13.038 18.549 1.00 62.88 186 SER A O 1
ATOM 1529 N N . GLN A 1 187 ? -10.662 11.403 18.735 1.00 58.75 187 GLN A N 1
ATOM 1530 C CA . GLN A 1 187 ? -9.488 12.294 18.678 1.00 58.75 187 GLN A CA 1
ATOM 1531 C C . GLN A 1 187 ? -8.970 12.617 17.272 1.00 58.75 187 GLN A C 1
ATOM 1533 O O . GLN A 1 187 ? -8.337 13.650 17.079 1.00 58.75 187 GLN A O 1
ATOM 1538 N N . LYS A 1 188 ? -9.183 11.723 16.302 1.00 52.16 188 LYS A N 1
ATOM 1539 C CA . LYS A 1 188 ? -8.582 11.820 14.954 1.00 52.16 188 LYS A CA 1
ATOM 1540 C C . LYS A 1 188 ? -9.602 11.706 13.823 1.00 52.16 188 LYS A C 1
ATOM 1542 O O . LYS A 1 188 ? -9.230 11.694 12.655 1.00 52.16 188 LYS A O 1
ATOM 1547 N N . SER A 1 189 ? -10.879 11.589 14.173 1.00 59.00 189 SER A N 1
ATOM 1548 C CA . SER A 1 189 ? -11.962 11.397 13.219 1.00 59.00 189 SER A CA 1
ATOM 1549 C C . SER A 1 189 ? -12.713 12.697 12.976 1.00 59.00 189 SER A C 1
ATOM 1551 O O . SER A 1 189 ? -13.009 13.435 13.915 1.00 59.00 189 SER A O 1
ATOM 1553 N N . ALA A 1 190 ? -13.128 12.915 11.728 1.00 58.84 190 ALA A N 1
ATOM 1554 C CA . ALA A 1 190 ? -14.127 13.924 11.379 1.00 58.84 190 ALA A CA 1
ATOM 1555 C C . ALA A 1 190 ? -15.523 13.617 11.974 1.00 58.84 190 ALA A C 1
ATOM 1557 O O . ALA A 1 190 ? -16.407 14.470 11.953 1.00 58.84 190 ALA A O 1
ATOM 1558 N N . GLN A 1 191 ? -15.727 12.409 12.513 1.00 65.38 191 GLN A N 1
ATOM 1559 C CA . GLN A 1 191 ? -16.945 11.965 13.190 1.00 65.38 191 GLN A CA 1
ATOM 1560 C C . GLN A 1 191 ? -16.610 11.336 14.553 1.00 65.38 191 GLN A C 1
ATOM 1562 O O . GLN A 1 191 ? -16.341 10.134 14.625 1.00 65.38 191 GLN A O 1
ATOM 1567 N N . PRO A 1 192 ? -16.565 12.132 15.633 1.00 77.62 192 PRO A N 1
ATOM 1568 C CA . PRO A 1 192 ? -16.316 11.623 16.978 1.00 77.62 192 PRO A CA 1
ATOM 1569 C C . PRO A 1 192 ? -17.492 10.796 17.509 1.00 77.62 192 PRO A C 1
ATOM 1571 O O . PRO A 1 192 ? -18.643 11.028 17.138 1.00 77.62 192 PRO A O 1
ATOM 1574 N N . VAL A 1 193 ? -17.216 9.876 18.437 1.00 86.00 193 VAL A N 1
ATOM 1575 C CA . VAL A 1 193 ? -18.263 9.130 19.148 1.00 86.00 193 VAL A CA 1
ATOM 1576 C C . VAL A 1 193 ? -19.003 10.100 2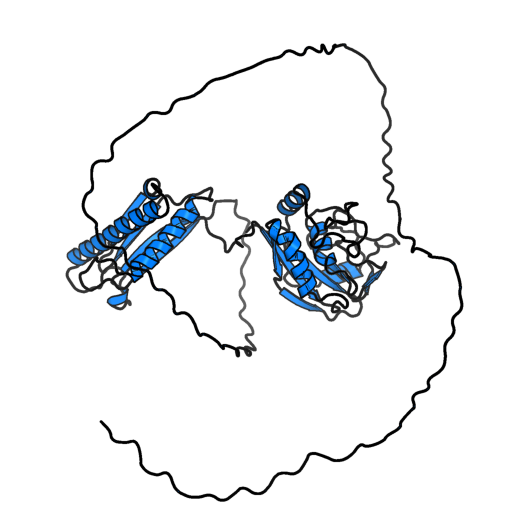0.069 1.00 86.00 193 VAL A C 1
ATOM 1578 O O . VAL A 1 193 ? -18.401 10.694 20.963 1.00 86.00 193 VAL A O 1
ATOM 1581 N N . ARG A 1 194 ? -20.308 10.275 19.838 1.00 88.75 194 ARG A N 1
ATOM 1582 C CA . ARG A 1 194 ? -21.175 11.181 20.616 1.00 88.75 194 ARG A CA 1
ATOM 1583 C C . ARG A 1 194 ? -22.244 10.464 21.427 1.00 88.75 194 ARG A C 1
ATOM 1585 O O . ARG A 1 194 ? -22.811 11.071 22.325 1.00 88.75 194 ARG A O 1
ATOM 1592 N N . SER A 1 195 ? -22.517 9.198 21.131 1.00 91.56 195 SER A N 1
ATOM 1593 C CA . SER A 1 195 ? -23.576 8.431 21.781 1.00 91.56 195 SER A CA 1
ATOM 1594 C C . SER A 1 195 ? -23.110 7.022 22.123 1.00 91.56 195 SER A C 1
ATOM 1596 O O . SER A 1 195 ? -22.592 6.318 21.252 1.00 91.56 195 SER A O 1
ATOM 1598 N N . VAL A 1 196 ? -23.352 6.601 23.361 1.00 95.31 196 VAL A N 1
ATOM 1599 C CA . VAL A 1 196 ? -23.107 5.238 23.847 1.00 95.31 196 VAL A CA 1
ATOM 1600 C C . VAL A 1 196 ? -24.408 4.699 24.441 1.00 95.31 196 VAL A C 1
ATOM 1602 O O . VAL A 1 196 ? -25.055 5.358 25.254 1.00 95.31 196 VAL A O 1
ATOM 1605 N N . LYS A 1 197 ? -24.813 3.505 24.021 1.00 97.69 197 LYS A N 1
ATOM 1606 C CA . LYS A 1 197 ? -25.981 2.777 24.512 1.00 97.69 197 LYS A CA 1
ATOM 1607 C C . LYS A 1 197 ? -25.526 1.610 25.376 1.00 97.69 197 LYS A C 1
ATOM 1609 O O . LYS A 1 197 ? -24.671 0.843 24.956 1.00 97.69 197 LYS A O 1
ATOM 1614 N N . ILE A 1 198 ? -26.088 1.473 26.568 1.00 97.94 198 ILE A N 1
ATOM 1615 C CA . ILE A 1 198 ? -25.723 0.450 27.548 1.00 97.94 198 ILE A CA 1
ATOM 1616 C C . ILE A 1 198 ? -26.996 -0.293 27.940 1.00 97.94 198 ILE A C 1
ATOM 1618 O O . ILE A 1 198 ? -27.948 0.322 28.415 1.00 97.94 198 ILE A O 1
ATOM 1622 N N . ILE A 1 199 ? -27.025 -1.603 27.722 1.00 97.62 199 ILE A N 1
ATOM 1623 C CA . ILE A 1 199 ? -28.212 -2.442 27.896 1.00 97.62 199 ILE A CA 1
ATOM 1624 C C . ILE A 1 199 ? -27.898 -3.522 28.924 1.00 97.62 199 ILE A C 1
ATOM 1626 O O . ILE A 1 199 ? -26.993 -4.326 28.716 1.00 97.62 199 ILE A O 1
ATOM 1630 N N . GLY A 1 200 ? -28.622 -3.539 30.039 1.00 97.00 200 GLY A N 1
ATOM 1631 C CA . GLY A 1 200 ? -28.467 -4.567 31.065 1.00 97.00 200 GLY A CA 1
ATOM 1632 C C . GLY A 1 200 ? -29.424 -5.739 30.882 1.00 97.00 200 GLY A C 1
ATOM 1633 O O . GLY A 1 200 ? -30.599 -5.541 30.566 1.00 97.00 200 GLY A O 1
ATOM 1634 N N . HIS A 1 201 ? -28.918 -6.945 31.130 1.00 96.19 201 HIS A N 1
ATOM 1635 C CA . HIS A 1 201 ? -29.666 -8.198 31.088 1.00 96.19 201 HIS A CA 1
ATOM 1636 C C . HIS A 1 201 ? -29.478 -8.993 32.389 1.00 96.19 201 HIS A C 1
ATOM 1638 O O . HIS A 1 201 ? -28.499 -8.821 33.132 1.00 96.19 201 HIS A O 1
ATOM 1644 N N . THR A 1 202 ? -30.423 -9.885 32.658 1.00 94.44 202 THR A N 1
ATOM 1645 C CA . THR A 1 202 ? -30.397 -10.864 33.746 1.00 94.44 202 THR A CA 1
ATOM 1646 C C . THR A 1 202 ? -30.658 -12.265 33.200 1.00 94.44 202 THR A C 1
ATOM 1648 O O . THR A 1 202 ? -31.090 -12.453 32.059 1.00 94.44 202 THR A O 1
ATOM 1651 N N . ASP A 1 203 ? -30.367 -13.268 34.021 1.00 91.56 203 ASP A N 1
ATOM 1652 C CA . ASP A 1 203 ? -30.912 -14.607 33.815 1.00 91.56 203 ASP A CA 1
ATOM 1653 C C . ASP A 1 203 ? -32.431 -14.622 34.130 1.00 91.56 203 ASP A C 1
ATOM 1655 O O . ASP A 1 203 ? -32.947 -13.621 34.642 1.00 91.56 203 ASP A O 1
ATOM 1659 N N . PRO A 1 204 ? -33.160 -15.699 33.772 1.00 90.25 204 PRO A N 1
ATOM 1660 C CA . PRO A 1 204 ? -34.614 -15.777 33.934 1.00 90.25 204 PRO A CA 1
ATOM 1661 C C . PRO A 1 204 ? -35.060 -16.239 35.330 1.00 90.25 204 PRO A C 1
ATOM 1663 O O . PRO A 1 204 ? -36.164 -16.755 35.494 1.00 90.25 204 PRO A O 1
ATOM 1666 N N . VAL A 1 205 ? -34.195 -16.148 36.345 1.00 90.12 205 VAL A N 1
ATOM 1667 C CA . VAL A 1 205 ? -34.565 -16.486 37.720 1.00 90.12 205 VAL A CA 1
ATOM 1668 C C . VAL A 1 205 ? -35.121 -15.241 38.405 1.00 90.12 205 VAL A C 1
ATOM 1670 O O . VAL A 1 205 ? -34.452 -14.215 38.481 1.00 90.12 205 VAL A O 1
ATOM 1673 N N . GLY A 1 206 ? -36.330 -15.347 38.956 1.00 87.56 206 GLY A N 1
ATOM 1674 C CA . GLY A 1 206 ? -36.959 -14.290 39.751 1.00 87.56 206 GLY A CA 1
ATOM 1675 C C . GLY A 1 206 ? -38.146 -13.618 39.062 1.00 87.56 206 GLY A C 1
ATOM 1676 O O . GLY A 1 206 ? -38.673 -14.107 38.069 1.00 87.56 206 GLY A O 1
ATOM 1677 N N . ASP A 1 207 ? -38.608 -12.517 39.654 1.00 93.25 207 ASP A N 1
ATOM 1678 C CA . ASP A 1 207 ? -39.701 -11.711 39.109 1.00 93.25 207 ASP A CA 1
ATOM 1679 C C . ASP A 1 207 ? -39.218 -10.853 37.927 1.00 93.25 207 ASP A C 1
ATOM 1681 O O . ASP A 1 207 ? -38.143 -10.253 37.976 1.00 93.25 207 ASP A O 1
ATOM 1685 N N . ALA A 1 208 ? -40.035 -10.738 36.879 1.00 92.00 208 ALA A N 1
ATOM 1686 C CA . ALA A 1 208 ? -39.675 -9.993 35.673 1.00 92.00 208 ALA A CA 1
ATOM 1687 C C . ALA A 1 208 ? -39.431 -8.494 35.943 1.00 92.00 208 ALA A C 1
ATOM 1689 O O . ALA A 1 208 ? -38.533 -7.892 35.345 1.00 92.00 208 ALA A O 1
ATOM 1690 N N . GLY A 1 209 ? -40.196 -7.881 36.855 1.00 94.31 209 GLY A N 1
ATOM 1691 C CA . GLY A 1 209 ? -40.001 -6.493 37.277 1.00 94.31 209 GLY A CA 1
ATOM 1692 C C . GLY A 1 209 ? -38.694 -6.318 38.043 1.00 94.31 209 GLY A C 1
ATOM 1693 O O . GLY A 1 209 ? -37.915 -5.410 37.746 1.00 94.31 209 GLY A O 1
ATOM 1694 N N . TYR A 1 210 ? -38.401 -7.248 38.952 1.00 94.81 210 TYR A N 1
ATOM 1695 C CA . TYR A 1 210 ? -37.117 -7.287 39.647 1.00 94.81 210 TYR A CA 1
ATOM 1696 C C . TYR A 1 210 ? -35.933 -7.417 38.677 1.00 94.81 210 TYR A C 1
ATOM 1698 O O . TYR A 1 210 ? -34.957 -6.668 38.768 1.00 94.81 210 TYR A O 1
ATOM 1706 N N . ASN A 1 211 ? -36.042 -8.314 37.697 1.00 95.50 211 ASN A N 1
ATOM 1707 C CA . ASN A 1 211 ? -35.029 -8.540 36.670 1.00 95.50 211 ASN A CA 1
ATOM 1708 C C . ASN A 1 211 ? -34.799 -7.295 35.800 1.00 95.50 211 ASN A C 1
ATOM 1710 O O . ASN A 1 211 ? -33.653 -6.935 35.503 1.00 95.50 211 ASN A O 1
ATOM 1714 N N . LEU A 1 212 ? -35.862 -6.561 35.460 1.00 96.31 212 LEU A N 1
ATOM 1715 C CA . LEU A 1 212 ? -35.745 -5.268 34.784 1.00 96.31 212 LEU A CA 1
ATOM 1716 C C . LEU A 1 212 ? -34.970 -4.243 35.624 1.00 96.31 212 LEU A C 1
ATOM 1718 O O . LEU A 1 212 ? -34.093 -3.558 35.084 1.00 96.31 212 LEU A O 1
ATOM 1722 N N . ASP A 1 213 ? -35.238 -4.146 36.924 1.00 96.56 213 ASP A N 1
ATOM 1723 C CA . ASP A 1 213 ? -34.538 -3.209 37.802 1.00 96.56 213 ASP A CA 1
ATOM 1724 C C . ASP A 1 213 ? -33.076 -3.606 38.047 1.00 96.56 213 ASP A C 1
ATOM 1726 O O . ASP A 1 213 ? -32.190 -2.747 37.983 1.00 96.56 213 ASP A O 1
ATOM 1730 N N . LEU A 1 214 ? -32.784 -4.896 38.239 1.00 96.31 214 LEU A N 1
ATOM 1731 C CA . LEU A 1 214 ? -31.414 -5.404 38.359 1.00 96.31 214 LEU A CA 1
ATOM 1732 C C . LEU A 1 214 ? -30.603 -5.145 37.079 1.00 96.31 214 LEU A C 1
ATOM 1734 O O . LEU A 1 214 ? -29.488 -4.620 37.152 1.00 96.31 214 LEU A O 1
ATOM 1738 N N . GLY A 1 215 ? -31.169 -5.422 35.900 1.00 96.88 215 GLY A N 1
ATOM 1739 C CA . GLY A 1 215 ? -30.533 -5.089 34.622 1.00 96.88 215 GLY A CA 1
ATOM 1740 C C . GLY A 1 215 ? -30.248 -3.586 34.493 1.00 96.88 215 GLY A C 1
ATOM 1741 O O . GLY A 1 215 ? -29.149 -3.184 34.105 1.00 96.88 215 GLY A O 1
ATOM 1742 N N . ARG A 1 216 ? -31.183 -2.726 34.919 1.00 97.69 216 ARG A N 1
ATOM 1743 C CA . ARG A 1 216 ? -30.993 -1.266 34.897 1.00 97.69 216 ARG A CA 1
ATOM 1744 C C . ARG A 1 216 ? -29.862 -0.825 35.828 1.00 97.69 216 ARG A C 1
ATOM 1746 O O . ARG A 1 216 ? -29.086 0.057 35.457 1.00 97.69 216 ARG A O 1
ATOM 1753 N N . ARG A 1 217 ? -29.746 -1.422 37.019 1.00 97.81 217 ARG A N 1
ATOM 1754 C CA . ARG A 1 217 ? -28.648 -1.135 37.956 1.00 97.81 217 ARG A CA 1
ATOM 1755 C C . ARG A 1 217 ? -27.288 -1.527 37.381 1.00 97.81 217 ARG A C 1
ATOM 1757 O O . ARG A 1 217 ? -26.377 -0.700 37.398 1.00 97.81 217 ARG A O 1
ATOM 1764 N N . ARG A 1 218 ? -27.177 -2.714 36.772 1.00 98.19 218 ARG A N 1
ATOM 1765 C CA . ARG A 1 218 ? -25.965 -3.156 36.055 1.00 98.19 218 ARG A CA 1
ATOM 1766 C C . ARG A 1 218 ? -25.544 -2.158 34.976 1.00 98.19 218 ARG A C 1
ATOM 1768 O O . ARG A 1 218 ? -24.400 -1.707 34.965 1.00 98.19 218 ARG A O 1
ATOM 1775 N N . ALA A 1 219 ? -26.481 -1.749 34.118 1.00 98.06 219 ALA A N 1
ATOM 1776 C CA . ALA A 1 219 ? -26.218 -0.775 33.059 1.00 98.06 219 ALA A CA 1
ATOM 1777 C C . ALA A 1 219 ? -25.721 0.573 33.615 1.00 98.06 219 ALA A C 1
ATOM 1779 O O . ALA A 1 219 ? -24.744 1.128 33.111 1.00 98.06 219 ALA A O 1
ATOM 1780 N N . LYS A 1 220 ? -26.335 1.076 34.695 1.00 98.00 220 LYS A N 1
ATOM 1781 C CA . LYS A 1 220 ? -25.895 2.310 35.366 1.00 98.00 220 LYS A CA 1
ATOM 1782 C C . LYS A 1 220 ? -24.505 2.179 35.989 1.00 98.00 220 LYS A C 1
ATOM 1784 O O . LYS A 1 220 ? -23.705 3.103 35.877 1.00 98.00 220 LYS A O 1
ATOM 1789 N N . LYS A 1 221 ? -24.186 1.040 36.612 1.00 98.00 221 LYS A N 1
ATOM 1790 C CA . LYS A 1 221 ? -22.861 0.817 37.212 1.00 98.00 221 LYS A CA 1
ATOM 1791 C C . LYS A 1 221 ? -21.759 0.801 36.151 1.00 98.00 221 LYS A C 1
ATOM 1793 O O . LYS A 1 221 ? -20.699 1.397 36.363 1.00 98.00 221 LYS A O 1
ATOM 1798 N N . VAL A 1 222 ? -22.039 0.186 35.000 1.00 98.00 222 VAL A N 1
ATOM 1799 C CA . VAL A 1 222 ? -21.169 0.212 33.816 1.00 98.00 222 VAL A CA 1
ATOM 1800 C C . VAL A 1 222 ? -21.022 1.632 33.265 1.00 98.00 222 VAL A C 1
ATOM 1802 O O . VAL A 1 222 ? -19.901 2.050 32.985 1.00 98.00 222 VAL A O 1
ATOM 1805 N N . GLU A 1 223 ? -22.110 2.403 33.170 1.00 97.88 223 GLU A N 1
ATOM 1806 C CA . GLU A 1 223 ? -22.060 3.807 32.740 1.00 97.88 223 GLU A CA 1
ATOM 1807 C C . GLU A 1 223 ? -21.126 4.642 33.630 1.00 97.88 223 GLU A C 1
ATOM 1809 O O . GLU A 1 223 ? -20.227 5.314 33.120 1.00 97.88 223 GLU A O 1
ATOM 1814 N N . SER A 1 224 ? -21.306 4.583 34.955 1.00 97.44 224 SER A N 1
ATOM 1815 C CA . SER A 1 224 ? -20.491 5.350 35.904 1.00 97.44 224 SER A CA 1
ATOM 1816 C C . SER A 1 224 ? -19.006 4.989 35.816 1.00 97.44 224 SER A C 1
ATOM 1818 O O . SER A 1 224 ? -18.173 5.893 35.757 1.00 97.44 224 SER A O 1
ATOM 1820 N N . ASN A 1 225 ? -18.670 3.695 35.742 1.00 97.44 225 ASN A N 1
ATOM 1821 C CA . ASN A 1 225 ? -17.278 3.251 35.594 1.00 97.44 225 ASN A CA 1
ATOM 1822 C C . ASN A 1 225 ? -16.685 3.713 34.258 1.00 97.44 225 ASN A C 1
ATOM 1824 O O . ASN A 1 225 ? -15.589 4.267 34.225 1.00 97.44 225 ASN A O 1
ATOM 1828 N N . LEU A 1 226 ? -17.418 3.556 33.151 1.00 96.75 226 LEU A N 1
ATOM 1829 C CA . LEU A 1 226 ? -16.931 3.959 31.834 1.00 96.75 226 LEU A CA 1
ATOM 1830 C C . LEU A 1 226 ? -16.665 5.471 31.761 1.00 96.75 226 LEU A C 1
ATOM 1832 O O . LEU A 1 226 ? -15.653 5.879 31.195 1.00 96.75 226 LEU A O 1
ATOM 1836 N N . ARG A 1 227 ? -17.519 6.307 32.370 1.00 96.88 227 ARG A N 1
ATOM 1837 C CA . ARG A 1 227 ? -17.283 7.759 32.475 1.00 96.88 227 ARG A CA 1
ATOM 1838 C C . ARG A 1 227 ? -15.995 8.080 33.234 1.00 96.88 227 ARG A C 1
ATOM 1840 O O . ARG A 1 227 ? -15.189 8.857 32.729 1.00 96.88 227 ARG A O 1
ATOM 1847 N N . GLN A 1 228 ? -15.782 7.452 34.391 1.00 95.88 228 GLN A N 1
ATOM 1848 C CA . GLN A 1 228 ? -14.571 7.653 35.193 1.00 95.88 228 GLN A CA 1
ATOM 1849 C C . GLN A 1 228 ? -13.310 7.247 34.424 1.00 95.88 228 GLN A C 1
ATOM 1851 O O . GLN A 1 228 ? -12.347 8.006 34.387 1.00 95.88 228 GLN A O 1
ATOM 1856 N N . ILE A 1 229 ? -13.326 6.096 33.746 1.00 94.62 229 ILE A N 1
ATOM 1857 C CA . ILE A 1 229 ? -12.185 5.629 32.947 1.00 94.62 229 ILE A CA 1
ATOM 1858 C C . ILE A 1 229 ? -11.912 6.577 31.773 1.00 94.62 229 ILE A C 1
ATOM 1860 O O . ILE A 1 229 ? -10.757 6.908 31.511 1.00 94.62 229 ILE A O 1
ATOM 1864 N N . LEU A 1 230 ? -12.951 7.047 31.074 1.00 93.38 230 LEU A N 1
ATOM 1865 C CA . LEU A 1 230 ? -12.797 8.016 29.985 1.00 93.38 230 LEU A CA 1
ATOM 1866 C C . LEU A 1 230 ? -12.122 9.305 30.466 1.00 93.38 230 LEU A C 1
ATOM 1868 O O . LEU A 1 230 ? -11.204 9.791 29.804 1.00 93.38 230 LEU A O 1
ATOM 1872 N N . ASP A 1 231 ? -12.552 9.835 31.611 1.00 94.06 231 ASP A N 1
ATOM 1873 C CA . ASP A 1 231 ? -11.990 11.061 32.178 1.00 94.06 231 ASP A CA 1
ATOM 1874 C C . ASP A 1 231 ? -10.610 10.846 32.818 1.00 94.06 231 ASP A C 1
ATOM 1876 O O . ASP A 1 231 ? -9.782 11.753 32.759 1.00 94.06 231 ASP A O 1
ATOM 1880 N N . ARG A 1 232 ? -10.311 9.642 33.325 1.00 92.94 232 ARG A N 1
ATOM 1881 C CA . ARG A 1 232 ? -8.966 9.253 33.780 1.00 92.94 232 ARG A CA 1
ATOM 1882 C C . ARG A 1 232 ? -7.980 9.158 32.614 1.00 92.94 232 ARG A C 1
ATOM 1884 O O . ARG A 1 232 ? -6.867 9.654 32.725 1.00 92.94 232 ARG A O 1
ATOM 1891 N N . ILE A 1 233 ? -8.376 8.551 31.488 1.00 86.19 233 ILE A N 1
ATOM 1892 C CA . ILE A 1 233 ? -7.523 8.475 30.286 1.00 86.19 233 ILE A CA 1
ATOM 1893 C C . ILE A 1 233 ? -7.315 9.872 29.695 1.00 86.19 233 ILE A C 1
ATOM 1895 O O . ILE A 1 233 ? -6.217 10.209 29.252 1.00 86.19 233 ILE A O 1
ATOM 1899 N N . ARG A 1 234 ? -8.374 10.684 29.639 1.00 85.75 234 ARG A N 1
ATOM 1900 C CA . ARG A 1 234 ? -8.277 12.074 29.204 1.00 85.75 234 ARG A CA 1
ATOM 1901 C C . ARG A 1 234 ? -9.347 12.928 29.889 1.00 85.75 234 ARG A C 1
ATOM 1903 O O . ARG A 1 234 ? -10.526 12.782 29.544 1.00 85.75 234 ARG A O 1
ATOM 1910 N N . PRO A 1 235 ? -8.949 13.907 30.719 1.00 91.12 235 PRO A N 1
ATOM 1911 C CA . PRO A 1 235 ? -9.879 14.746 31.462 1.00 91.12 235 PRO A CA 1
ATOM 1912 C C . PRO A 1 235 ? -10.963 15.395 30.596 1.00 91.12 235 PRO A C 1
ATOM 1914 O O . PRO A 1 235 ? -10.694 16.093 29.612 1.00 91.12 235 PRO A O 1
ATOM 1917 N N . GLY A 1 236 ? -12.218 15.173 30.986 1.00 87.19 236 GLY A N 1
ATOM 1918 C CA . GLY A 1 236 ? -13.398 15.763 30.368 1.00 87.19 236 GLY A CA 1
ATOM 1919 C C . GLY A 1 236 ? -13.821 15.138 29.039 1.00 87.19 236 GLY A C 1
ATOM 1920 O O . GLY A 1 236 ? -14.628 15.756 28.338 1.00 87.19 236 GLY A O 1
ATOM 1921 N N . SER A 1 237 ? -13.301 13.958 28.690 1.00 87.38 237 SER A N 1
ATOM 1922 C CA . SER A 1 237 ? -13.700 13.200 27.497 1.00 87.38 237 SER A CA 1
ATOM 1923 C C . SER A 1 237 ? -15.133 12.683 27.575 1.00 87.38 237 SER A C 1
ATOM 1925 O O . SER A 1 237 ? -15.780 12.536 26.539 1.00 87.38 237 SER A O 1
ATOM 1927 N N . SER A 1 238 ? -15.660 12.453 28.780 1.00 92.00 238 SER A N 1
ATOM 1928 C CA . SER A 1 238 ? -17.039 11.992 28.968 1.00 92.00 238 SER A CA 1
ATOM 1929 C C . SER A 1 238 ? -18.086 13.074 28.650 1.00 92.00 238 SER A C 1
ATOM 1931 O O . SER A 1 238 ? -19.208 12.750 28.261 1.00 92.00 238 SER A O 1
ATOM 1933 N N . ARG A 1 239 ? -17.724 14.366 28.742 1.00 89.44 239 ARG A N 1
ATOM 1934 C CA . ARG A 1 239 ? -18.643 15.515 28.574 1.00 89.44 239 ARG A CA 1
ATOM 1935 C C . ARG A 1 239 ? -19.275 15.607 27.187 1.00 89.44 239 ARG A C 1
ATOM 1937 O O . ARG A 1 239 ? -20.374 16.131 27.041 1.00 89.44 239 ARG A O 1
ATOM 1944 N N . GLY A 1 240 ? -18.566 15.136 26.164 1.00 86.19 240 GLY A N 1
ATOM 1945 C CA . GLY A 1 240 ? -19.023 15.173 24.775 1.00 86.19 240 GLY A CA 1
ATOM 1946 C C . GLY A 1 240 ? -19.888 13.982 24.364 1.00 86.19 240 GLY A C 1
ATOM 1947 O O . GLY A 1 240 ? -20.255 13.912 23.189 1.00 86.19 240 GLY A O 1
ATOM 1948 N N . ILE A 1 241 ? -20.162 13.055 25.289 1.00 91.81 241 ILE A N 1
ATOM 1949 C CA . ILE A 1 241 ? -20.817 11.776 25.025 1.00 91.81 241 ILE A CA 1
ATOM 1950 C C . ILE A 1 241 ? -22.136 11.700 25.796 1.00 91.81 241 ILE A C 1
ATOM 1952 O O . ILE A 1 241 ? -22.182 11.804 27.023 1.00 91.81 241 ILE A O 1
ATOM 1956 N N . THR A 1 242 ? -23.215 11.454 25.065 1.00 95.38 242 THR A N 1
ATOM 1957 C CA . THR A 1 242 ? -24.522 11.109 25.616 1.00 95.38 242 THR A CA 1
ATOM 1958 C C . THR A 1 242 ? -24.582 9.606 25.867 1.00 95.38 242 THR A C 1
ATOM 1960 O O . THR A 1 242 ? -24.432 8.806 24.943 1.00 95.38 242 THR A O 1
ATOM 1963 N N . PHE A 1 243 ? -24.824 9.214 27.114 1.00 95.62 243 PHE A N 1
ATOM 1964 C CA . PHE A 1 243 ? -25.031 7.818 27.485 1.00 95.62 243 PHE A CA 1
ATOM 1965 C C . PHE A 1 243 ? -26.528 7.542 27.613 1.00 95.62 243 PHE A C 1
ATOM 1967 O O . PHE A 1 243 ? -27.264 8.345 28.182 1.00 95.62 243 PHE A O 1
ATOM 1974 N N . SER A 1 244 ? -26.972 6.414 27.067 1.00 96.69 244 SER A N 1
ATOM 1975 C CA . SER A 1 244 ? -28.341 5.912 27.204 1.00 96.69 244 SER A CA 1
ATOM 1976 C C . SER A 1 244 ? -28.302 4.554 27.890 1.00 96.69 244 SER A C 1
ATOM 1978 O O . SER A 1 244 ? -27.606 3.651 27.429 1.00 96.69 244 SER A O 1
ATOM 1980 N N . THR A 1 245 ? -29.018 4.417 29.005 1.00 96.81 245 THR A N 1
ATOM 1981 C CA . THR A 1 245 ? -29.098 3.173 29.776 1.00 96.81 245 THR A CA 1
ATOM 1982 C C . THR A 1 245 ? -30.479 2.544 29.630 1.00 96.81 245 THR A C 1
ATOM 1984 O O . THR A 1 245 ? -31.501 3.165 29.913 1.00 96.81 245 THR A O 1
ATOM 1987 N N . GLU A 1 246 ? -30.506 1.292 29.185 1.00 96.06 246 GLU A N 1
ATOM 1988 C CA . GLU A 1 246 ? -31.707 0.472 29.031 1.00 96.06 246 GLU A CA 1
ATOM 1989 C C . GLU A 1 246 ? -31.564 -0.830 29.826 1.00 96.06 246 GLU A C 1
ATOM 1991 O O . GLU A 1 246 ? -30.463 -1.262 30.171 1.00 96.06 246 GLU A O 1
ATOM 1996 N N . SER A 1 247 ? -32.694 -1.472 30.107 1.00 96.69 247 SER A N 1
ATOM 1997 C CA . SER A 1 247 ? -32.733 -2.818 30.673 1.00 96.69 247 SER A CA 1
ATOM 1998 C C . SER A 1 247 ? -33.669 -3.677 29.847 1.00 96.69 247 SER A C 1
ATOM 2000 O O . SER A 1 247 ? -34.753 -3.225 29.473 1.00 96.69 247 SER A O 1
ATOM 2002 N N . ARG A 1 248 ? -33.239 -4.905 29.573 1.00 95.50 248 ARG A N 1
ATOM 2003 C CA . ARG A 1 248 ? -34.069 -5.958 28.986 1.00 95.50 248 ARG A CA 1
ATOM 2004 C C . ARG A 1 248 ? -34.477 -7.001 30.025 1.00 95.50 248 ARG A C 1
ATOM 2006 O O . ARG A 1 248 ? -35.293 -7.856 29.711 1.00 95.50 248 ARG A O 1
ATOM 2013 N N . GLY A 1 249 ? -33.972 -6.904 31.259 1.00 92.50 249 GLY A N 1
ATOM 2014 C CA . GLY A 1 249 ? -34.192 -7.919 32.289 1.00 92.50 249 GLY A CA 1
ATOM 2015 C C . GLY A 1 249 ? -33.822 -9.301 31.757 1.00 92.50 249 GLY A C 1
ATOM 2016 O O . GLY A 1 249 ? -32.770 -9.459 31.139 1.00 92.50 249 GLY A O 1
ATOM 2017 N N . GLU A 1 250 ? -34.713 -10.268 31.934 1.00 89.88 250 GLU A N 1
ATOM 2018 C CA . GLU A 1 250 ? -34.556 -11.631 31.414 1.00 89.88 250 GLU A CA 1
ATOM 2019 C C . GLU A 1 250 ? -34.884 -11.783 29.919 1.00 89.88 250 GLU A C 1
ATOM 2021 O O . GLU A 1 250 ? -34.665 -12.849 29.336 1.00 89.88 250 GLU A O 1
ATOM 2026 N N . ALA A 1 251 ? -35.407 -10.736 29.271 1.00 84.81 251 ALA A N 1
ATOM 2027 C CA . ALA A 1 251 ? -35.693 -10.782 27.846 1.00 84.81 251 ALA A CA 1
ATOM 2028 C C . ALA A 1 251 ? -34.393 -10.904 27.037 1.00 84.81 251 ALA A C 1
ATOM 2030 O O . ALA A 1 251 ? -33.346 -10.354 27.392 1.00 84.81 251 ALA A O 1
ATOM 2031 N N . GLU A 1 252 ? -34.482 -11.613 25.908 1.00 83.06 252 GLU A N 1
ATOM 2032 C CA . GLU A 1 252 ? -33.343 -11.879 25.017 1.00 83.06 252 GLU A CA 1
ATOM 2033 C C . GLU A 1 252 ? -32.232 -12.728 25.685 1.00 83.06 252 GLU A C 1
ATOM 2035 O O . GLU A 1 252 ? -31.064 -12.666 25.292 1.00 83.06 252 GLU A O 1
ATOM 2040 N N . SER A 1 253 ? -32.588 -13.541 26.689 1.00 78.94 253 SER A N 1
ATOM 2041 C CA . SER A 1 253 ? -31.703 -14.537 27.324 1.00 78.94 253 SER A CA 1
ATOM 2042 C C . SER A 1 253 ? -31.933 -15.977 26.827 1.00 78.94 253 SER A C 1
ATOM 2044 O O . SER A 1 253 ? -31.293 -16.910 27.311 1.00 78.94 253 SER A O 1
ATOM 2046 N N . THR A 1 254 ? -32.814 -16.181 25.841 1.00 71.94 254 THR A N 1
ATOM 2047 C CA . THR A 1 254 ? -33.157 -17.505 25.295 1.00 71.94 254 THR A CA 1
ATOM 2048 C C . THR A 1 254 ? -31.929 -18.218 24.721 1.00 71.94 254 THR A C 1
ATOM 2050 O O . THR A 1 254 ? -31.272 -17.703 23.820 1.00 71.94 254 THR A O 1
ATOM 2053 N N . GLY A 1 255 ? -31.631 -19.420 25.225 1.00 73.31 255 GLY A N 1
ATOM 2054 C CA . GLY A 1 255 ? -30.509 -20.248 24.762 1.00 73.31 255 GLY A CA 1
ATOM 2055 C C . GLY A 1 255 ? -29.147 -19.912 25.383 1.00 73.31 255 GLY A C 1
ATOM 2056 O O . GLY A 1 255 ? -28.165 -20.585 25.077 1.00 73.31 255 GLY A O 1
ATOM 2057 N N . LEU A 1 256 ? -29.068 -18.915 26.271 1.00 83.62 256 LEU A N 1
ATOM 2058 C CA . LEU A 1 256 ? -27.852 -18.603 27.023 1.00 83.62 256 LEU A CA 1
ATOM 2059 C C . LEU A 1 256 ? -27.836 -19.340 28.366 1.00 83.62 256 LEU A C 1
ATOM 2061 O O . LEU A 1 256 ? -28.868 -19.500 29.015 1.00 83.62 256 LEU A O 1
ATOM 2065 N N . SER A 1 257 ? -26.649 -19.757 28.818 1.00 88.81 257 SER A N 1
ATOM 2066 C CA . SER A 1 257 ? -26.483 -20.222 30.200 1.00 88.81 257 SER A CA 1
ATOM 2067 C C . SER A 1 257 ? -26.739 -19.065 31.178 1.00 88.81 257 SER A C 1
ATOM 2069 O O . SER A 1 257 ? -26.510 -17.910 30.806 1.00 88.81 257 SER A O 1
ATOM 2071 N N . PRO A 1 258 ? -27.143 -19.322 32.440 1.00 86.19 258 PRO A N 1
ATOM 2072 C CA . PRO A 1 258 ? -27.372 -18.254 33.419 1.00 86.19 258 PRO A CA 1
ATOM 2073 C C . PRO A 1 258 ? -26.180 -17.296 33.552 1.00 86.19 258 PRO A C 1
ATOM 2075 O O . PRO A 1 258 ? -26.347 -16.082 33.586 1.00 86.19 258 PRO A O 1
ATOM 2078 N N . VAL A 1 259 ? -24.956 -17.830 33.514 1.00 86.19 259 VAL A N 1
ATOM 2079 C CA . VAL A 1 259 ? -23.709 -17.051 33.561 1.00 86.19 259 VAL A CA 1
ATOM 2080 C C . VAL A 1 259 ? -23.606 -16.050 32.403 1.00 86.19 259 VAL A C 1
ATOM 2082 O O . VAL A 1 259 ? -23.309 -14.879 32.632 1.00 86.19 259 VAL A O 1
ATOM 2085 N N . LYS A 1 260 ? -23.913 -16.482 31.174 1.00 89.56 260 LYS A N 1
ATOM 2086 C CA . LYS A 1 260 ? -23.890 -15.624 29.977 1.00 89.56 260 LYS A CA 1
ATOM 2087 C C . LYS A 1 260 ? -25.107 -14.703 29.883 1.00 89.56 260 LYS A C 1
ATOM 2089 O O . LYS A 1 260 ? -25.030 -13.620 29.312 1.00 89.56 260 LYS A O 1
ATOM 2094 N N . ALA A 1 261 ? -26.243 -15.103 30.451 1.00 90.62 261 ALA A N 1
ATOM 2095 C CA . ALA A 1 261 ? -27.452 -14.286 30.486 1.00 90.62 261 ALA A CA 1
ATOM 2096 C C . ALA A 1 261 ? -27.276 -13.042 31.377 1.00 90.62 261 ALA A C 1
ATOM 2098 O O . ALA A 1 261 ? -27.749 -11.956 31.035 1.00 90.62 261 ALA A O 1
ATOM 2099 N N . ARG A 1 262 ? -26.527 -13.173 32.478 1.00 94.75 262 ARG A N 1
ATOM 2100 C CA . ARG A 1 262 ? -26.153 -12.076 33.382 1.00 94.75 262 ARG A CA 1
ATOM 2101 C C . ARG A 1 262 ? -25.070 -11.193 32.754 1.00 94.75 262 ARG A C 1
ATOM 2103 O O . ARG A 1 262 ? -23.889 -11.324 33.069 1.00 94.75 262 ARG A O 1
ATOM 2110 N N . ARG A 1 263 ? -25.480 -10.286 31.867 1.00 95.56 263 ARG A N 1
ATOM 2111 C CA . ARG A 1 263 ? -24.562 -9.466 31.064 1.00 95.56 263 ARG A CA 1
ATOM 2112 C C . ARG A 1 263 ? -24.982 -8.005 30.940 1.00 95.56 263 ARG A C 1
ATOM 2114 O O . ARG A 1 263 ? -26.139 -7.647 31.164 1.00 95.56 263 ARG A O 1
ATOM 2121 N N . VAL A 1 264 ? -24.045 -7.171 30.502 1.00 97.31 264 VAL A N 1
ATOM 2122 C CA . VAL A 1 264 ? -24.304 -5.816 30.002 1.00 97.31 264 VAL A CA 1
ATOM 2123 C C . VAL A 1 264 ? -23.725 -5.681 28.600 1.00 97.31 264 VAL A C 1
ATOM 2125 O O . VAL A 1 264 ? -22.573 -6.032 28.369 1.00 97.31 264 VAL A O 1
ATOM 2128 N N . VAL A 1 265 ? -24.507 -5.143 27.668 1.00 96.25 265 VAL A N 1
ATOM 2129 C CA . VAL A 1 265 ? -24.074 -4.863 26.296 1.00 96.25 265 VAL A CA 1
ATOM 2130 C C . VAL A 1 265 ? -23.833 -3.365 26.139 1.00 96.25 265 VAL A C 1
ATOM 2132 O O . VAL A 1 265 ? -24.729 -2.560 26.387 1.00 96.25 265 VAL A O 1
ATOM 2135 N N . VAL A 1 266 ? -22.635 -2.980 25.710 1.00 95.81 266 VAL A N 1
ATOM 2136 C CA . VAL A 1 266 ? -22.246 -1.588 25.454 1.00 95.81 266 VAL A CA 1
ATOM 2137 C C . VAL A 1 266 ? -22.094 -1.385 23.954 1.00 95.81 266 VAL A C 1
ATOM 2139 O O . VAL A 1 266 ? -21.158 -1.893 23.347 1.00 95.81 266 VAL A O 1
ATOM 2142 N N . CYS A 1 267 ? -22.995 -0.613 23.358 1.00 93.44 267 CYS A N 1
ATOM 2143 C CA . CYS A 1 267 ? -23.019 -0.306 21.938 1.00 93.44 267 CYS A CA 1
ATOM 2144 C C . CYS A 1 267 ? -22.698 1.162 21.661 1.00 93.44 267 CYS A C 1
ATOM 2146 O O . CYS A 1 267 ? -23.215 2.059 22.320 1.00 93.44 267 CYS A O 1
ATOM 2148 N N . PHE A 1 268 ? -21.918 1.447 20.628 1.00 91.25 268 PHE A N 1
ATOM 2149 C CA . PHE A 1 268 ? -21.706 2.812 20.152 1.00 91.25 268 PHE A CA 1
ATOM 2150 C C . PHE A 1 268 ? -21.422 2.829 18.658 1.00 91.25 268 PHE A C 1
ATOM 2152 O O . PHE A 1 268 ? -20.901 1.870 18.085 1.00 91.25 268 PHE A O 1
ATOM 2159 N N . GLN A 1 269 ? -21.780 3.940 18.019 1.00 84.56 269 GLN A N 1
ATOM 2160 C CA . GLN A 1 269 ? -21.377 4.188 16.646 1.00 84.56 269 GLN A CA 1
ATOM 2161 C C . GLN A 1 269 ? -19.990 4.802 16.651 1.00 84.56 269 GLN A C 1
ATOM 2163 O O . GLN A 1 269 ? -19.742 5.826 17.288 1.00 84.56 269 GLN A O 1
ATOM 2168 N N . GLN A 1 270 ? -19.098 4.175 15.908 1.00 71.19 270 GLN A N 1
ATOM 2169 C CA . GLN A 1 270 ? -17.835 4.773 15.523 1.00 71.19 270 GLN A CA 1
ATOM 2170 C C . GLN A 1 270 ? -17.784 4.813 13.994 1.00 71.19 270 GLN A C 1
ATOM 2172 O O . GLN A 1 270 ? -18.456 4.007 13.342 1.00 71.19 270 GLN A O 1
ATOM 2177 N N . PRO A 1 271 ? -17.011 5.732 13.392 1.00 63.72 271 PRO A N 1
ATOM 2178 C CA . PRO A 1 271 ? -16.674 5.611 11.980 1.00 63.72 271 PRO A CA 1
ATOM 2179 C C . PRO A 1 271 ? -16.205 4.183 11.730 1.00 63.72 271 PRO A C 1
ATOM 2181 O O . PRO A 1 271 ? -15.486 3.635 12.575 1.00 63.72 271 PRO A O 1
ATOM 2184 N N . CYS A 1 272 ? -16.616 3.580 10.613 1.00 53.97 272 CYS A N 1
ATOM 2185 C CA . CYS A 1 272 ? -16.059 2.301 10.213 1.00 53.97 272 CYS A CA 1
ATOM 2186 C C . CYS A 1 272 ? -14.543 2.442 10.250 1.00 53.97 272 CYS A C 1
ATOM 2188 O O . CYS A 1 272 ? -13.948 3.124 9.415 1.00 53.97 272 CYS A O 1
ATOM 2190 N N . ARG A 1 273 ? -13.904 1.781 11.217 1.00 54.12 273 ARG A N 1
ATOM 2191 C CA . ARG A 1 273 ? -12.527 1.387 11.016 1.00 54.12 273 ARG A CA 1
ATOM 2192 C C . ARG A 1 273 ? -12.640 0.353 9.914 1.00 54.12 273 ARG A C 1
ATOM 2194 O O . ARG A 1 273 ? -12.912 -0.814 10.182 1.00 54.12 273 ARG A O 1
ATOM 2201 N N . HIS A 1 274 ? -12.432 0.770 8.664 1.00 47.34 274 HIS A N 1
ATOM 2202 C CA . HIS A 1 274 ? -11.863 -0.169 7.713 1.00 47.34 274 HIS A CA 1
ATOM 2203 C C . HIS A 1 274 ? -10.715 -0.874 8.453 1.00 47.34 274 HIS A C 1
ATOM 2205 O O . HIS A 1 274 ? -10.093 -0.281 9.345 1.00 47.34 274 HIS A O 1
ATOM 2211 N N . LYS A 1 275 ? -10.417 -2.134 8.130 1.00 46.50 275 LYS A N 1
ATOM 2212 C CA . LYS A 1 275 ? -9.086 -2.680 8.427 1.00 46.50 275 LYS A CA 1
ATOM 2213 C C . LYS A 1 275 ? -8.078 -1.844 7.619 1.00 46.50 275 LYS A C 1
ATOM 2215 O O . LYS A 1 275 ? -7.562 -2.270 6.586 1.00 46.50 275 LYS A O 1
ATOM 2220 N N . GLY A 1 276 ? -7.916 -0.585 8.004 1.00 55.75 276 GLY A N 1
ATOM 2221 C CA . GLY A 1 276 ? -6.886 0.303 7.561 1.00 55.75 276 GLY A CA 1
ATOM 2222 C C . GLY A 1 276 ? -5.586 -0.286 8.051 1.00 55.75 276 GLY A C 1
ATOM 2223 O O . GLY A 1 276 ? -5.536 -1.211 8.869 1.00 55.75 276 GLY A O 1
ATOM 2224 N N . CYS A 1 277 ? -4.518 0.262 7.530 1.00 64.62 277 CYS A N 1
ATOM 2225 C CA . CYS A 1 277 ? -3.194 -0.214 7.782 1.00 64.62 277 CYS A CA 1
ATOM 2226 C C . CYS A 1 277 ? -2.416 0.720 8.724 1.00 64.62 277 CYS A C 1
ATOM 2228 O O . CYS A 1 277 ? -1.363 1.177 8.302 1.00 64.62 277 CYS A O 1
ATOM 2230 N N . PRO A 1 278 ? -2.853 1.040 9.967 1.00 59.31 278 PRO A N 1
ATOM 2231 C CA . PRO A 1 278 ? -1.999 1.791 10.889 1.00 59.31 278 PRO A CA 1
ATOM 2232 C C . PRO A 1 278 ? -0.604 1.148 10.991 1.00 59.31 278 PRO A C 1
ATOM 2234 O O . PRO A 1 278 ? -0.531 -0.079 11.081 1.00 59.31 278 PRO A O 1
ATOM 2237 N N . PRO A 1 279 ? 0.496 1.926 10.960 1.00 76.94 279 PRO A N 1
ATOM 2238 C CA . PRO A 1 279 ? 0.588 3.396 11.004 1.00 76.94 279 PRO A CA 1
ATOM 2239 C C . PRO A 1 279 ? 0.461 4.125 9.646 1.00 76.94 279 PRO A C 1
ATOM 2241 O O . PRO A 1 279 ? 0.637 5.340 9.585 1.00 76.94 279 PRO A O 1
ATOM 2244 N N . PHE A 1 280 ? 0.176 3.422 8.554 1.00 85.06 280 PHE A N 1
ATOM 2245 C CA . PHE A 1 280 ? 0.137 3.969 7.198 1.00 85.06 280 PHE A CA 1
ATOM 2246 C C . PHE A 1 280 ? -1.208 4.642 6.868 1.00 85.06 280 PHE A C 1
ATOM 2248 O O . PHE A 1 280 ? -2.266 4.253 7.367 1.00 85.06 280 PHE A O 1
ATOM 2255 N N . LYS A 1 281 ? -1.157 5.660 6.002 1.00 85.88 281 LYS A N 1
ATOM 2256 C CA . LYS A 1 281 ? -2.321 6.424 5.515 1.00 85.88 281 LYS A CA 1
ATOM 2257 C C . LYS A 1 281 ? -3.034 5.714 4.366 1.00 85.88 281 LYS A C 1
ATOM 2259 O O . LYS A 1 281 ? -4.247 5.805 4.227 1.00 85.88 281 LYS A O 1
ATOM 2264 N N . SER A 1 282 ? -2.256 5.025 3.541 1.00 90.31 282 SER A N 1
ATOM 2265 C CA . SER A 1 282 ? -2.715 4.382 2.316 1.00 90.31 282 SER A CA 1
ATOM 2266 C C . SER A 1 282 ? -1.902 3.119 2.065 1.00 90.31 282 SER A C 1
ATOM 2268 O O . SER A 1 282 ? -0.868 2.894 2.700 1.00 90.31 282 SER A O 1
ATOM 2270 N N . ARG A 1 283 ? -2.334 2.298 1.113 1.00 92.94 283 ARG A N 1
ATOM 2271 C CA . ARG A 1 283 ? -1.635 1.085 0.694 1.00 92.94 283 ARG A CA 1
ATOM 2272 C C . ARG A 1 283 ? -1.445 1.032 -0.817 1.00 92.94 283 ARG A C 1
ATOM 2274 O O . ARG A 1 283 ? -2.266 1.531 -1.581 1.00 92.94 283 ARG A O 1
ATOM 2281 N N . VAL A 1 284 ? -0.380 0.357 -1.221 1.00 96.69 284 VAL A N 1
ATOM 2282 C CA . VAL A 1 284 ? -0.077 -0.038 -2.594 1.00 96.69 284 VAL A CA 1
ATOM 2283 C C . VAL A 1 284 ? -0.058 -1.563 -2.614 1.00 96.69 284 VAL A C 1
ATOM 2285 O O . VAL A 1 284 ? 0.699 -2.186 -1.864 1.00 96.69 284 VAL A O 1
ATOM 2288 N N . ARG A 1 285 ? -0.925 -2.167 -3.432 1.00 96.62 285 ARG A N 1
ATOM 2289 C CA . ARG A 1 285 ? -1.098 -3.624 -3.513 1.00 96.62 285 ARG A CA 1
ATOM 2290 C C . ARG A 1 285 ? -0.436 -4.167 -4.773 1.00 96.62 285 ARG A C 1
ATOM 2292 O O . ARG A 1 285 ? -0.735 -3.720 -5.880 1.00 96.62 285 ARG A O 1
ATOM 2299 N N . LEU A 1 286 ? 0.477 -5.112 -4.578 1.00 98.38 286 LEU A N 1
ATOM 2300 C CA . LEU A 1 286 ? 1.291 -5.735 -5.615 1.00 98.38 286 LEU A CA 1
ATOM 2301 C C . LEU A 1 286 ? 0.855 -7.183 -5.831 1.00 98.38 286 LEU A C 1
ATOM 2303 O O . LEU A 1 286 ? 0.730 -7.948 -4.876 1.00 98.38 286 LEU A O 1
ATOM 2307 N N . HIS A 1 287 ? 0.717 -7.581 -7.086 1.00 98.44 287 HIS A N 1
ATOM 2308 C CA . HIS A 1 287 ? 0.528 -8.966 -7.494 1.00 98.44 287 HIS A CA 1
ATOM 2309 C C . HIS A 1 287 ? 1.734 -9.409 -8.303 1.00 98.44 287 HIS A C 1
ATOM 2311 O O . HIS A 1 287 ? 1.963 -8.941 -9.420 1.00 98.44 287 HIS A O 1
ATOM 2317 N N . ILE A 1 288 ? 2.523 -10.292 -7.708 1.00 98.56 288 ILE A N 1
ATOM 2318 C CA . ILE A 1 288 ? 3.833 -10.678 -8.215 1.00 98.56 288 ILE A CA 1
ATOM 2319 C C . ILE A 1 288 ? 3.676 -11.823 -9.208 1.00 98.56 288 ILE A C 1
ATOM 2321 O O . ILE A 1 288 ? 3.124 -12.870 -8.879 1.00 98.56 288 ILE A O 1
ATOM 2325 N N . LYS A 1 289 ? 4.186 -11.622 -10.418 1.00 98.44 289 LYS A N 1
ATOM 2326 C CA . LYS A 1 289 ? 4.122 -12.549 -11.544 1.00 98.44 289 LYS A CA 1
ATOM 2327 C C . LYS A 1 289 ? 5.549 -12.934 -11.910 1.00 98.44 289 LYS A C 1
ATOM 2329 O O . LYS A 1 289 ? 6.314 -12.087 -12.361 1.00 98.44 289 LYS A O 1
ATOM 2334 N N . VAL A 1 290 ? 5.943 -14.178 -11.670 1.00 98.44 290 VAL A N 1
ATOM 2335 C CA . VAL A 1 290 ? 7.334 -14.615 -11.850 1.00 98.44 290 VAL A CA 1
ATOM 2336 C C . VAL A 1 290 ? 7.435 -15.498 -13.083 1.00 98.44 290 VAL A C 1
ATOM 2338 O O . VAL A 1 290 ? 6.973 -16.633 -13.053 1.00 98.44 290 VAL A O 1
ATOM 2341 N N . LEU A 1 291 ? 8.037 -14.983 -14.155 1.00 98.44 291 LEU A N 1
ATOM 2342 C CA . LEU A 1 291 ? 8.464 -15.806 -15.288 1.00 98.44 291 LEU A CA 1
ATOM 2343 C C . LEU A 1 291 ? 9.868 -16.339 -15.000 1.00 98.44 291 LEU A C 1
ATOM 2345 O O . LEU A 1 291 ? 10.115 -17.536 -15.073 1.00 98.44 291 LEU A O 1
ATOM 2349 N N . VAL A 1 292 ? 10.761 -15.445 -14.563 1.00 98.38 292 VAL A N 1
ATOM 2350 C CA . VAL A 1 292 ? 12.141 -15.776 -14.196 1.00 98.38 292 VAL A CA 1
ATOM 2351 C C . VAL A 1 292 ? 12.456 -15.239 -12.808 1.00 98.38 292 VAL A C 1
ATOM 2353 O O . VAL A 1 292 ? 12.117 -14.106 -12.463 1.00 98.38 292 VAL A O 1
ATOM 2356 N N . ARG A 1 293 ? 13.109 -16.062 -11.981 1.00 97.06 293 ARG A N 1
ATOM 2357 C CA . ARG A 1 293 ? 13.570 -15.637 -10.655 1.00 97.06 293 ARG A CA 1
ATOM 2358 C C . ARG A 1 293 ? 14.703 -14.608 -10.801 1.00 97.06 293 ARG A C 1
ATOM 2360 O O . ARG A 1 293 ? 15.641 -14.856 -11.562 1.00 97.06 293 ARG A O 1
ATOM 2367 N N . PRO A 1 294 ? 14.660 -13.483 -10.066 1.00 96.25 294 PRO A N 1
ATOM 2368 C CA . PRO A 1 294 ? 15.772 -12.541 -10.023 1.00 96.25 294 PRO A CA 1
ATOM 2369 C C . PRO A 1 294 ? 17.082 -13.191 -9.578 1.00 96.25 294 PRO A C 1
ATOM 2371 O O . PRO A 1 294 ? 17.075 -14.055 -8.704 1.00 96.25 294 PRO A O 1
ATOM 2374 N N . ARG A 1 295 ? 18.201 -12.746 -10.161 1.00 94.88 295 ARG A N 1
ATOM 2375 C CA . ARG A 1 295 ? 19.536 -13.314 -9.915 1.00 94.88 295 ARG A CA 1
ATOM 2376 C C . ARG A 1 295 ? 20.333 -12.533 -8.874 1.00 94.88 295 ARG A C 1
ATOM 2378 O O . ARG A 1 295 ? 21.040 -13.135 -8.080 1.00 94.88 295 ARG A O 1
ATOM 2385 N N . ARG A 1 296 ? 20.227 -11.198 -8.874 1.00 94.81 296 ARG A N 1
ATOM 2386 C CA . ARG A 1 296 ? 21.039 -10.332 -7.994 1.00 94.81 296 ARG A CA 1
ATOM 2387 C C . ARG A 1 296 ? 20.437 -10.114 -6.611 1.00 94.81 296 ARG A C 1
ATOM 2389 O O . ARG A 1 296 ? 21.159 -10.094 -5.625 1.00 94.81 296 ARG A O 1
ATOM 2396 N N . PHE A 1 297 ? 19.123 -9.921 -6.541 1.00 96.06 297 PHE A N 1
ATOM 2397 C CA . PHE A 1 297 ? 18.407 -9.686 -5.289 1.00 96.06 297 PHE A CA 1
ATOM 2398 C C . PHE A 1 297 ? 17.082 -10.427 -5.317 1.00 96.06 297 PHE A C 1
ATOM 2400 O O . PHE A 1 297 ? 16.369 -10.367 -6.314 1.00 96.06 297 PHE A O 1
ATOM 2407 N N . SER A 1 298 ? 16.727 -11.096 -4.220 1.00 96.69 298 SER A N 1
ATOM 2408 C CA . SER A 1 298 ? 15.451 -11.805 -4.144 1.00 96.69 298 SER A CA 1
ATOM 2409 C C . SER A 1 298 ? 14.264 -10.838 -4.263 1.00 96.69 298 SER A C 1
ATOM 2411 O O . SER A 1 298 ? 14.350 -9.659 -3.905 1.00 96.69 298 SER A O 1
ATOM 2413 N N . ILE A 1 299 ? 13.113 -11.354 -4.699 1.00 97.69 299 ILE A N 1
ATOM 2414 C CA . ILE A 1 299 ? 11.854 -10.594 -4.716 1.00 97.69 299 ILE A CA 1
ATOM 2415 C C . ILE A 1 299 ? 11.522 -10.059 -3.313 1.00 97.69 299 ILE A C 1
ATOM 2417 O O . ILE A 1 299 ? 11.099 -8.913 -3.179 1.00 97.69 299 ILE A O 1
ATOM 2421 N N . ALA A 1 300 ? 11.755 -10.858 -2.266 1.00 92.88 300 ALA A N 1
ATOM 2422 C CA . ALA A 1 300 ? 11.539 -10.443 -0.882 1.00 92.88 300 ALA A CA 1
ATOM 2423 C C . ALA A 1 300 ? 12.428 -9.246 -0.509 1.00 92.88 300 ALA A C 1
ATOM 2425 O O . ALA A 1 300 ? 11.937 -8.276 0.065 1.00 92.88 300 ALA A O 1
ATOM 2426 N N . THR A 1 301 ? 13.701 -9.263 -0.917 1.00 94.75 301 THR A N 1
ATOM 2427 C CA . THR A 1 301 ? 14.633 -8.144 -0.730 1.00 94.75 301 THR A CA 1
ATOM 2428 C C . THR A 1 301 ? 14.143 -6.888 -1.448 1.00 94.75 301 THR A C 1
ATOM 2430 O O . THR A 1 301 ? 14.099 -5.827 -0.835 1.00 94.75 301 THR A O 1
ATOM 2433 N N . MET A 1 302 ? 13.717 -6.992 -2.711 1.00 98.25 302 MET A N 1
ATOM 2434 C CA . MET A 1 302 ? 13.201 -5.843 -3.468 1.00 98.25 302 MET A CA 1
ATOM 2435 C C . MET A 1 302 ? 11.926 -5.255 -2.842 1.00 98.25 302 MET A C 1
ATOM 2437 O O . MET A 1 302 ? 11.790 -4.036 -2.731 1.00 98.25 302 MET A O 1
ATOM 2441 N N . VAL A 1 303 ? 11.000 -6.104 -2.384 1.00 98.25 303 VAL A N 1
ATOM 2442 C CA . VAL A 1 303 ? 9.784 -5.668 -1.674 1.00 98.25 303 VAL A CA 1
ATOM 2443 C C . VAL A 1 303 ? 10.138 -5.012 -0.337 1.00 98.25 303 VAL A C 1
ATOM 2445 O O . VAL A 1 303 ? 9.559 -3.984 0.013 1.00 98.25 303 VAL A O 1
ATOM 2448 N N . GLN A 1 304 ? 11.099 -5.561 0.407 1.00 90.62 304 GLN A N 1
ATOM 2449 C CA . GLN A 1 304 ? 11.545 -4.980 1.671 1.00 90.62 304 GLN A CA 1
ATOM 2450 C C . GLN A 1 304 ? 12.232 -3.625 1.465 1.00 90.62 304 GLN A C 1
ATOM 2452 O O . GLN A 1 304 ? 11.934 -2.673 2.182 1.00 90.62 304 GLN A O 1
ATOM 2457 N N . SER A 1 305 ? 13.079 -3.502 0.445 1.00 93.56 305 SER A N 1
ATOM 2458 C CA . SER A 1 305 ? 13.672 -2.229 0.031 1.00 93.56 305 SER A CA 1
ATOM 2459 C C . SER A 1 305 ? 12.600 -1.200 -0.340 1.00 93.56 305 SER A C 1
ATOM 2461 O O . SER A 1 305 ? 12.658 -0.057 0.106 1.00 93.56 305 SER A O 1
ATOM 2463 N N . MET A 1 306 ? 11.554 -1.601 -1.066 1.00 98.50 306 MET A N 1
ATOM 2464 C CA . MET A 1 306 ? 10.417 -0.723 -1.351 1.00 98.50 306 MET A CA 1
ATOM 2465 C C . MET A 1 306 ? 9.694 -0.272 -0.073 1.00 98.50 306 MET A C 1
ATOM 2467 O O . MET A 1 306 ? 9.374 0.907 0.066 1.00 98.50 306 MET A O 1
ATOM 2471 N N . ARG A 1 307 ? 9.484 -1.175 0.895 1.00 96.56 307 ARG A N 1
ATOM 2472 C CA . ARG A 1 307 ? 8.880 -0.847 2.200 1.00 96.56 307 ARG A CA 1
ATOM 2473 C C . ARG A 1 307 ? 9.707 0.156 3.001 1.00 96.56 307 ARG A C 1
ATOM 2475 O O . ARG A 1 307 ? 9.114 1.030 3.626 1.00 96.56 307 ARG A O 1
ATOM 2482 N N . GLN A 1 308 ? 11.038 0.066 2.962 1.00 91.12 308 GLN A N 1
ATOM 2483 C CA . GLN A 1 308 ? 11.928 1.018 3.644 1.00 91.12 308 GLN A CA 1
ATOM 2484 C C . GLN A 1 308 ? 11.763 2.449 3.120 1.00 91.12 308 GLN A C 1
ATOM 2486 O O . GLN A 1 308 ? 11.853 3.391 3.898 1.00 91.12 308 GLN A O 1
ATOM 2491 N N . VAL A 1 309 ? 11.476 2.610 1.826 1.00 94.69 309 VAL A N 1
ATOM 2492 C CA . VAL A 1 309 ? 11.285 3.925 1.198 1.00 94.69 309 VAL A CA 1
ATOM 2493 C C . VAL A 1 309 ? 9.843 4.425 1.367 1.00 94.69 309 VAL A C 1
ATOM 2495 O O . VAL A 1 309 ? 9.603 5.578 1.713 1.00 94.69 309 VAL A O 1
ATOM 2498 N N . TYR A 1 310 ? 8.855 3.555 1.149 1.00 97.75 310 TYR A N 1
ATOM 2499 C CA . TYR A 1 310 ? 7.436 3.934 1.099 1.00 97.75 310 TYR A CA 1
ATOM 2500 C C . TYR A 1 310 ? 6.795 4.031 2.489 1.00 97.75 310 TYR A C 1
ATOM 2502 O O . TYR A 1 310 ? 5.889 4.839 2.706 1.00 97.75 310 TYR A O 1
ATOM 2510 N N . GLY A 1 311 ? 7.267 3.223 3.439 1.00 89.25 311 GLY A N 1
ATOM 2511 C CA . GLY A 1 311 ? 6.720 3.147 4.788 1.00 89.25 311 GLY A CA 1
ATOM 2512 C C . GLY A 1 311 ? 6.790 4.478 5.544 1.00 89.25 311 GLY A C 1
ATOM 2513 O O . GLY A 1 311 ? 5.740 4.957 5.978 1.00 89.25 311 GLY A O 1
ATOM 2514 N N . PRO A 1 312 ? 7.970 5.126 5.648 1.00 85.25 312 PRO A N 1
ATOM 2515 C CA . PRO A 1 312 ? 8.107 6.452 6.260 1.00 85.25 312 PRO A CA 1
ATOM 2516 C C . PRO A 1 312 ? 7.284 7.543 5.560 1.00 85.25 312 PRO A C 1
ATOM 2518 O O . PRO A 1 312 ? 6.826 8.486 6.201 1.00 85.25 312 PRO A O 1
ATOM 2521 N N . ALA A 1 313 ? 7.033 7.391 4.255 1.00 89.75 313 ALA A N 1
ATOM 2522 C CA . ALA A 1 313 ? 6.154 8.271 3.486 1.00 89.75 313 ALA A CA 1
ATOM 2523 C C . ALA A 1 313 ? 4.650 8.036 3.757 1.00 89.75 313 ALA A C 1
ATOM 2525 O O . ALA A 1 313 ? 3.808 8.815 3.306 1.00 89.75 313 ALA A O 1
ATOM 2526 N N . GLY A 1 314 ? 4.299 7.009 4.538 1.00 89.19 314 GLY A N 1
ATOM 2527 C CA . GLY A 1 314 ? 2.930 6.702 4.945 1.00 89.19 314 GLY A CA 1
ATOM 2528 C C . GLY A 1 314 ? 2.198 5.726 4.025 1.00 89.19 314 GLY A C 1
ATOM 2529 O O . GLY A 1 314 ? 0.974 5.626 4.134 1.00 89.19 314 GLY A O 1
ATOM 2530 N N . PHE A 1 315 ? 2.908 4.997 3.158 1.00 94.75 315 PHE A N 1
ATOM 2531 C CA . PHE A 1 315 ? 2.324 3.986 2.275 1.00 94.75 315 PHE A CA 1
ATOM 2532 C C . PHE A 1 315 ? 2.697 2.570 2.723 1.00 94.75 315 PHE A C 1
ATOM 2534 O O . PHE A 1 315 ? 3.872 2.206 2.784 1.00 94.75 315 PHE A O 1
ATOM 2541 N N . ARG A 1 316 ? 1.693 1.726 2.968 1.00 94.69 316 ARG A N 1
ATOM 2542 C CA . ARG A 1 316 ? 1.904 0.288 3.160 1.00 94.69 316 ARG A CA 1
ATOM 2543 C C . ARG A 1 316 ? 2.132 -0.389 1.816 1.00 94.69 316 ARG A C 1
ATOM 2545 O O . ARG A 1 316 ? 1.311 -0.248 0.917 1.00 94.69 316 ARG A O 1
ATOM 2552 N N . VAL A 1 317 ? 3.177 -1.202 1.703 1.00 96.44 317 VAL A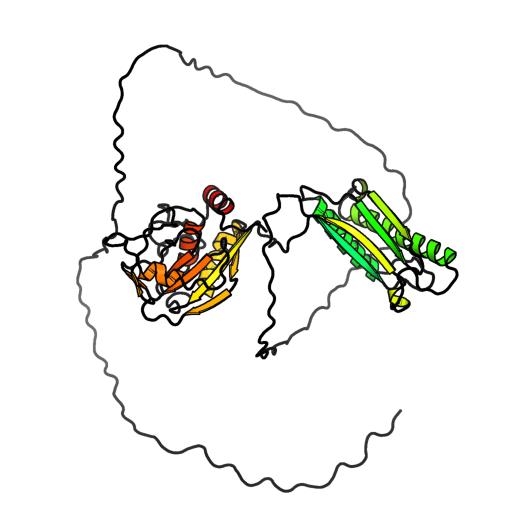 N 1
ATOM 2553 C CA . VAL A 1 317 ? 3.383 -2.076 0.537 1.00 96.44 317 VAL A CA 1
ATOM 2554 C C . VAL A 1 317 ? 2.921 -3.489 0.880 1.00 96.44 317 VAL A C 1
ATOM 2556 O O . VAL A 1 317 ? 3.529 -4.178 1.709 1.00 96.44 317 VAL A O 1
ATOM 2559 N N . GLU A 1 318 ? 1.837 -3.920 0.241 1.00 95.06 318 GLU A N 1
ATOM 2560 C CA . GLU A 1 318 ? 1.233 -5.241 0.413 1.00 95.06 318 GLU A CA 1
ATOM 2561 C C . GLU A 1 318 ? 1.508 -6.103 -0.822 1.00 95.06 318 GLU A C 1
ATOM 2563 O O . GLU A 1 318 ? 1.249 -5.681 -1.946 1.00 95.06 318 GLU A O 1
ATOM 2568 N N . VAL A 1 319 ? 1.992 -7.328 -0.618 1.00 96.38 319 VAL A N 1
ATOM 2569 C CA . VAL A 1 319 ? 1.986 -8.354 -1.667 1.00 96.38 319 VAL A CA 1
ATOM 2570 C C . VAL A 1 319 ? 0.668 -9.100 -1.523 1.00 96.38 319 VAL A C 1
ATOM 2572 O O . VAL A 1 319 ? 0.477 -9.827 -0.555 1.00 96.38 319 VAL A O 1
ATOM 2575 N N . ALA A 1 320 ? -0.262 -8.845 -2.437 1.00 94.44 320 ALA A N 1
ATOM 2576 C CA . ALA A 1 320 ? -1.613 -9.389 -2.400 1.00 94.44 320 ALA A CA 1
ATOM 2577 C C . ALA A 1 320 ? -1.678 -10.815 -2.959 1.00 94.44 320 ALA A C 1
ATOM 2579 O O . ALA A 1 320 ? -2.453 -11.629 -2.470 1.00 94.44 320 ALA A O 1
ATOM 2580 N N . SER A 1 321 ? -0.863 -11.127 -3.968 1.00 96.50 321 SER A N 1
ATOM 2581 C CA . SER A 1 321 ? -0.696 -12.494 -4.458 1.00 96.50 321 SER A CA 1
ATOM 2582 C C . SER A 1 321 ? 0.661 -12.684 -5.132 1.00 96.50 321 SER A C 1
ATOM 2584 O O . SER A 1 321 ? 1.331 -11.716 -5.514 1.00 96.50 321 SER A O 1
ATOM 2586 N N . ARG A 1 322 ? 1.053 -13.946 -5.308 1.00 97.00 322 ARG A N 1
ATOM 2587 C CA . ARG A 1 322 ? 2.223 -14.350 -6.085 1.00 97.00 322 ARG A CA 1
ATOM 2588 C C . ARG A 1 322 ? 1.856 -15.540 -6.964 1.00 97.00 322 ARG A C 1
ATOM 2590 O O . ARG A 1 322 ? 1.213 -16.462 -6.487 1.00 97.00 322 ARG A O 1
ATOM 2597 N N . GLU A 1 323 ? 2.274 -15.521 -8.222 1.00 96.88 323 GLU A N 1
ATOM 2598 C CA . GLU A 1 323 ? 2.128 -16.655 -9.138 1.00 96.88 323 GLU A CA 1
ATOM 2599 C C . GLU A 1 323 ? 3.372 -16.816 -10.016 1.00 96.88 323 GLU A C 1
ATOM 2601 O O . GLU A 1 323 ? 4.039 -15.833 -10.350 1.00 96.88 323 GLU A O 1
ATOM 2606 N N . ASN A 1 324 ? 3.676 -18.059 -10.392 1.00 97.81 324 ASN A N 1
ATOM 2607 C CA . ASN A 1 324 ? 4.699 -18.370 -11.387 1.00 97.81 324 ASN A CA 1
ATOM 2608 C C . ASN A 1 324 ? 4.021 -18.548 -12.750 1.00 97.81 324 ASN A C 1
ATOM 2610 O O . ASN A 1 324 ? 3.040 -19.281 -12.862 1.00 97.81 324 ASN A O 1
ATOM 2614 N N . LEU A 1 325 ? 4.544 -17.894 -13.783 1.00 97.38 325 LEU A N 1
ATOM 2615 C CA . LEU A 1 325 ? 4.010 -17.945 -15.140 1.00 97.38 325 LEU A CA 1
ATOM 2616 C C . LEU A 1 325 ? 4.957 -18.742 -16.039 1.00 97.38 325 LEU A C 1
ATOM 2618 O O . LEU A 1 325 ? 6.129 -18.403 -16.164 1.00 97.38 325 LEU A O 1
ATOM 2622 N N . LYS A 1 326 ? 4.441 -19.778 -16.703 1.00 96.88 326 LYS A N 1
ATOM 2623 C CA . LYS A 1 326 ? 5.198 -20.587 -17.669 1.00 96.88 326 LYS A CA 1
ATOM 2624 C C . LYS A 1 326 ? 5.014 -20.017 -19.076 1.00 96.88 326 LYS A C 1
ATOM 2626 O O . LYS A 1 326 ? 4.160 -20.475 -19.828 1.00 96.88 326 LYS A O 1
ATOM 2631 N N . LEU A 1 327 ? 5.774 -18.972 -19.397 1.00 96.75 327 LEU A N 1
ATOM 2632 C CA . LEU A 1 327 ? 5.692 -18.240 -20.668 1.00 96.75 327 LEU A CA 1
ATOM 2633 C C . LEU A 1 327 ? 7.106 -17.996 -21.229 1.00 96.75 327 LEU A C 1
ATOM 2635 O O . LEU A 1 327 ? 7.550 -16.849 -21.254 1.00 96.75 327 LEU A O 1
ATOM 2639 N N . PRO A 1 328 ? 7.825 -19.046 -21.673 1.00 96.19 328 PRO A N 1
ATOM 2640 C CA . PRO A 1 328 ? 9.245 -18.951 -22.035 1.00 96.19 328 PRO A CA 1
ATOM 2641 C C . PRO A 1 328 ? 9.524 -17.910 -23.133 1.00 96.19 328 PRO A C 1
ATOM 2643 O O . PRO A 1 328 ? 10.523 -17.200 -23.088 1.00 96.19 328 PRO A O 1
ATOM 2646 N N . HIS A 1 329 ? 8.597 -17.742 -24.080 1.00 96.19 329 HIS A N 1
ATOM 2647 C CA . HIS A 1 329 ? 8.696 -16.740 -25.150 1.00 96.19 329 HIS A CA 1
ATOM 2648 C C . HIS A 1 329 ? 8.552 -15.283 -24.678 1.00 96.19 329 HIS A C 1
ATOM 2650 O O . HIS A 1 329 ? 8.723 -14.379 -25.482 1.00 96.19 329 HIS A O 1
ATOM 2656 N N . LEU A 1 330 ? 8.205 -15.047 -23.409 1.00 97.38 330 LEU A N 1
ATOM 2657 C CA . LEU A 1 330 ? 8.063 -13.715 -22.811 1.00 97.38 330 LEU A CA 1
ATOM 2658 C C . LEU A 1 330 ? 9.073 -13.475 -21.677 1.00 97.38 330 LEU A C 1
ATOM 2660 O O . LEU A 1 330 ? 8.965 -12.484 -20.955 1.00 97.38 330 LEU A O 1
ATOM 2664 N N . GLU A 1 331 ? 10.040 -14.379 -21.488 1.00 97.50 331 GLU A N 1
ATOM 2665 C CA . GLU A 1 331 ? 11.103 -14.201 -20.494 1.00 97.50 331 GLU A CA 1
ATOM 2666 C C . GLU A 1 331 ? 12.083 -13.094 -20.884 1.00 97.50 331 GLU A C 1
ATOM 2668 O O . GLU A 1 331 ? 12.599 -12.415 -20.002 1.00 97.50 331 GLU A O 1
ATOM 2673 N N . ASP A 1 332 ? 12.324 -12.882 -22.176 1.00 97.69 332 ASP A N 1
ATOM 2674 C CA . ASP A 1 332 ? 12.968 -11.669 -22.676 1.00 97.69 332 ASP A CA 1
ATOM 2675 C C . ASP A 1 332 ? 11.911 -10.830 -23.370 1.00 97.69 332 ASP A C 1
ATOM 2677 O O . ASP A 1 332 ? 11.342 -11.252 -24.372 1.00 97.69 332 ASP A O 1
ATOM 2681 N N . LEU A 1 333 ? 11.629 -9.654 -22.820 1.00 96.75 333 LEU A N 1
ATOM 2682 C CA . LEU A 1 333 ? 10.540 -8.822 -23.305 1.00 96.75 333 LEU A CA 1
ATOM 2683 C C . LEU A 1 333 ? 11.065 -7.714 -24.218 1.00 96.75 333 LEU A C 1
ATOM 2685 O O . LEU A 1 333 ? 11.807 -6.839 -23.763 1.00 96.75 333 LEU A O 1
ATOM 2689 N N . ASP A 1 334 ? 10.644 -7.670 -25.482 1.00 95.00 334 ASP A N 1
ATOM 2690 C CA . ASP A 1 334 ? 10.839 -6.458 -26.277 1.00 95.00 334 ASP A CA 1
ATOM 2691 C C . ASP A 1 334 ? 9.988 -5.327 -25.676 1.00 95.00 334 ASP A C 1
ATOM 2693 O O . ASP A 1 334 ? 8.779 -5.461 -25.486 1.00 95.00 334 ASP A O 1
ATOM 2697 N N . ILE A 1 335 ? 10.609 -4.193 -25.362 1.00 93.50 335 ILE A N 1
ATOM 2698 C CA . ILE A 1 335 ? 9.934 -2.998 -24.841 1.00 93.50 335 ILE A CA 1
ATOM 2699 C C . ILE A 1 335 ? 9.970 -1.839 -25.836 1.00 93.50 335 ILE A C 1
ATOM 2701 O O . ILE A 1 335 ? 9.613 -0.720 -25.477 1.00 93.50 335 ILE A O 1
ATOM 2705 N N . ARG A 1 336 ? 10.384 -2.064 -27.087 1.00 94.31 336 ARG A N 1
ATOM 2706 C CA . ARG A 1 336 ? 10.331 -1.050 -28.145 1.00 94.31 336 ARG A CA 1
ATOM 2707 C C . ARG A 1 336 ? 8.905 -0.753 -28.573 1.00 94.31 336 ARG A C 1
ATOM 2709 O O . ARG A 1 336 ? 8.006 -1.594 -28.494 1.00 94.31 336 ARG A O 1
ATOM 2716 N N . CYS A 1 337 ? 8.708 0.463 -29.060 1.00 92.88 337 CYS A N 1
ATOM 2717 C CA . CYS A 1 337 ? 7.445 0.862 -29.646 1.00 92.88 337 CYS A CA 1
ATOM 2718 C C . CYS A 1 337 ? 7.150 0.088 -30.932 1.00 92.88 337 CYS A C 1
ATOM 2720 O O . CYS A 1 337 ? 8.075 -0.224 -31.686 1.00 92.88 337 CYS A O 1
ATOM 2722 N N . PRO A 1 338 ? 5.866 -0.187 -31.232 1.00 92.94 338 PRO A N 1
ATOM 2723 C CA . PRO A 1 338 ? 5.467 -0.792 -32.492 1.00 92.94 338 PRO A CA 1
ATOM 2724 C C . PRO A 1 338 ? 6.121 -0.086 -33.682 1.00 92.94 338 PRO A C 1
ATOM 2726 O O . PRO A 1 338 ? 5.970 1.123 -33.854 1.00 92.94 338 PRO A O 1
ATOM 2729 N N . LYS A 1 339 ? 6.834 -0.856 -34.513 1.00 88.50 339 LYS A N 1
ATOM 2730 C CA . LYS A 1 339 ? 7.504 -0.368 -35.732 1.00 88.50 339 LYS A CA 1
ATOM 2731 C C . LYS A 1 339 ? 8.522 0.761 -35.486 1.00 88.50 339 LYS A C 1
ATOM 2733 O O . LYS A 1 339 ? 8.766 1.564 -36.381 1.00 88.50 339 LYS A O 1
ATOM 2738 N N . SER A 1 340 ? 9.116 0.828 -34.297 1.00 87.69 340 SER A N 1
ATOM 2739 C CA . SER A 1 340 ? 10.142 1.810 -33.944 1.00 87.69 340 SER A CA 1
ATOM 2740 C C . SER A 1 340 ? 11.286 1.144 -33.182 1.00 87.69 340 SER A C 1
ATOM 2742 O O . SER A 1 340 ? 11.119 0.101 -32.556 1.00 87.69 340 SER A O 1
ATOM 2744 N N . THR A 1 341 ? 12.468 1.749 -33.236 1.00 87.06 341 THR A N 1
ATOM 2745 C CA . THR A 1 341 ? 13.621 1.357 -32.415 1.00 87.06 341 THR A CA 1
ATOM 2746 C C . THR A 1 341 ? 13.608 2.022 -31.037 1.00 87.06 341 THR A C 1
ATOM 2748 O O . THR A 1 341 ? 14.379 1.630 -30.165 1.00 87.06 341 THR A O 1
ATOM 2751 N N . SER A 1 342 ? 12.734 3.009 -30.819 1.00 90.25 342 SER A N 1
ATOM 2752 C CA . SER A 1 342 ? 12.599 3.719 -29.545 1.00 90.25 342 SER A CA 1
ATOM 2753 C C . SER A 1 342 ? 11.907 2.865 -28.483 1.00 90.25 342 SER A C 1
ATOM 2755 O O . SER A 1 342 ? 10.996 2.096 -28.788 1.00 90.25 342 SER A O 1
ATOM 2757 N N . VAL A 1 343 ? 12.295 3.047 -27.220 1.00 89.88 343 VAL A N 1
ATOM 2758 C CA . VAL A 1 343 ? 11.671 2.386 -26.064 1.00 89.88 343 VAL A CA 1
ATOM 2759 C C . VAL A 1 343 ? 10.256 2.912 -25.843 1.00 89.88 343 VAL A C 1
ATOM 2761 O O . VAL A 1 343 ? 10.030 4.119 -25.800 1.00 89.88 343 VAL A O 1
ATOM 2764 N N . CYS A 1 344 ? 9.309 2.005 -25.634 1.00 85.88 344 CYS A N 1
ATOM 2765 C CA . CYS A 1 344 ? 7.915 2.311 -25.354 1.00 85.88 344 CYS A CA 1
ATOM 2766 C C . CYS A 1 344 ? 7.607 2.416 -23.870 1.00 85.88 344 CYS A C 1
ATOM 2768 O O . CYS A 1 344 ? 6.661 1.824 -23.363 1.00 85.88 344 CYS A O 1
ATOM 2770 N N . CYS A 1 345 ? 8.405 3.234 -23.192 1.00 81.44 345 CYS A N 1
ATOM 2771 C CA . CYS A 1 345 ? 8.235 3.587 -21.792 1.00 81.44 345 CYS A CA 1
ATOM 2772 C C . CYS A 1 345 ? 8.019 5.099 -21.664 1.00 81.44 345 CYS A C 1
ATOM 2774 O O . CYS A 1 345 ? 8.912 5.809 -21.200 1.00 81.44 345 CYS A O 1
ATOM 2776 N N . PRO A 1 346 ? 6.876 5.628 -22.148 1.00 81.81 346 PRO A N 1
ATOM 2777 C CA . PRO A 1 346 ? 6.586 7.045 -22.007 1.00 81.81 346 PRO A CA 1
ATOM 2778 C C . PRO A 1 346 ? 6.388 7.394 -20.530 1.00 81.81 346 PRO A C 1
ATOM 2780 O O . PRO A 1 346 ? 5.987 6.554 -19.728 1.00 81.81 346 PRO A O 1
ATOM 2783 N N . PHE A 1 347 ? 6.614 8.656 -20.179 1.00 85.00 347 PHE A N 1
ATOM 2784 C CA . PHE A 1 347 ? 6.065 9.224 -18.956 1.00 85.00 347 PHE A CA 1
ATOM 2785 C C . PHE A 1 347 ? 4.959 10.218 -19.344 1.00 85.00 347 PHE A C 1
ATOM 2787 O O . PHE A 1 347 ? 5.242 11.141 -20.112 1.00 85.00 347 PHE A O 1
ATOM 2794 N N . PRO A 1 348 ? 3.715 10.060 -18.853 1.00 88.56 348 PRO A N 1
ATOM 2795 C CA . PRO A 1 348 ? 3.233 9.020 -17.934 1.00 88.56 348 PRO A CA 1
ATOM 2796 C C . PRO A 1 348 ? 3.194 7.613 -18.569 1.00 88.56 348 PRO A C 1
ATOM 2798 O O . PRO A 1 348 ? 3.027 7.475 -19.777 1.00 88.56 348 PRO A O 1
ATOM 2801 N N . CYS A 1 349 ? 3.332 6.574 -17.739 1.00 90.88 349 CYS A N 1
ATOM 2802 C CA . CYS A 1 349 ? 3.504 5.176 -18.171 1.00 90.88 349 CYS A CA 1
ATOM 2803 C C . CYS A 1 349 ? 2.309 4.471 -18.838 1.00 90.88 349 CYS A C 1
ATOM 2805 O O . CYS A 1 349 ? 2.552 3.568 -19.646 1.00 90.88 349 CYS A O 1
ATOM 2807 N N . PRO A 1 350 ? 1.036 4.793 -18.523 1.00 92.50 350 PRO A N 1
ATOM 2808 C CA . PRO A 1 350 ? -0.086 4.194 -19.229 1.00 92.50 350 PRO A CA 1
ATOM 2809 C C . PRO A 1 350 ? -0.039 4.577 -20.710 1.00 92.50 350 PRO A C 1
ATOM 2811 O O . PRO A 1 350 ? -0.032 5.758 -21.051 1.00 92.50 350 PRO A O 1
ATOM 2814 N N . THR A 1 351 ? -0.052 3.589 -21.601 1.00 91.12 351 THR A N 1
ATOM 2815 C CA . THR A 1 351 ? 0.009 3.833 -23.045 1.00 91.12 351 THR A CA 1
ATOM 2816 C C . THR A 1 351 ? -0.752 2.775 -23.836 1.00 91.12 351 THR A C 1
ATOM 2818 O O . THR A 1 351 ? -0.830 1.609 -23.450 1.00 91.12 351 THR A O 1
ATOM 2821 N N . SER A 1 352 ? -1.329 3.186 -24.965 1.00 91.06 352 SER A N 1
ATOM 2822 C CA . SER A 1 352 ? -1.925 2.288 -25.960 1.00 91.06 352 SER A CA 1
ATOM 2823 C C . SER A 1 352 ? -0.925 1.842 -27.032 1.00 91.06 352 SER A C 1
ATOM 2825 O O . SER A 1 352 ? -1.253 0.991 -27.855 1.00 91.06 352 SER A O 1
ATOM 2827 N N . ASN A 1 353 ? 0.295 2.386 -27.024 1.00 91.25 353 ASN A N 1
ATOM 2828 C CA . ASN A 1 353 ? 1.316 2.144 -28.040 1.00 91.25 353 ASN A CA 1
ATOM 2829 C C . ASN A 1 353 ? 2.302 1.035 -27.633 1.00 91.25 353 ASN A C 1
ATOM 2831 O O . ASN A 1 353 ? 3.502 1.209 -27.760 1.00 91.25 353 ASN A O 1
ATOM 2835 N N . LEU A 1 354 ? 1.836 -0.090 -27.096 1.00 93.75 354 LEU A N 1
ATOM 2836 C CA . LEU A 1 354 ? 2.717 -1.206 -26.726 1.00 93.75 354 LEU A CA 1
ATOM 2837 C C . LEU A 1 354 ? 2.842 -2.216 -27.867 1.00 93.75 354 LEU A C 1
ATOM 2839 O O . LEU A 1 354 ? 1.899 -2.421 -28.632 1.00 93.75 354 LEU A O 1
ATOM 2843 N N . ASN A 1 355 ? 3.996 -2.875 -27.971 1.00 92.06 355 ASN A N 1
ATOM 2844 C CA . ASN A 1 355 ? 4.157 -3.993 -28.898 1.00 92.06 355 ASN A CA 1
ATOM 2845 C C . ASN A 1 355 ? 3.358 -5.233 -28.444 1.00 92.06 355 ASN A C 1
ATOM 2847 O O . ASN A 1 355 ? 2.835 -5.304 -27.327 1.00 92.06 355 ASN A O 1
ATOM 2851 N N . ALA A 1 356 ? 3.245 -6.213 -29.341 1.00 93.75 356 ALA A N 1
ATOM 2852 C CA . ALA A 1 356 ? 2.397 -7.381 -29.131 1.00 93.75 356 ALA A CA 1
ATOM 2853 C C . ALA A 1 356 ? 2.842 -8.250 -27.942 1.00 93.75 356 ALA A C 1
ATOM 2855 O O . ALA A 1 356 ? 1.980 -8.736 -27.211 1.00 93.75 356 ALA A O 1
ATOM 2856 N N . GLU A 1 357 ? 4.148 -8.413 -27.721 1.00 94.38 357 GLU A N 1
ATOM 2857 C CA . GLU A 1 357 ? 4.703 -9.200 -26.610 1.00 94.38 357 GLU A CA 1
ATOM 2858 C C . GLU A 1 357 ? 4.381 -8.558 -25.260 1.00 94.38 357 GLU A C 1
ATOM 2860 O O . GLU A 1 357 ? 3.878 -9.220 -24.352 1.00 94.38 357 GLU A O 1
ATOM 2865 N N . HIS A 1 358 ? 4.564 -7.242 -25.154 1.00 94.50 358 HIS A N 1
ATOM 2866 C CA . HIS A 1 358 ? 4.256 -6.480 -23.949 1.00 94.50 358 HIS A CA 1
ATOM 2867 C C . HIS A 1 358 ? 2.754 -6.541 -23.631 1.00 94.50 358 HIS A C 1
ATOM 2869 O O . HIS A 1 358 ? 2.352 -6.813 -22.495 1.00 94.50 358 HIS A O 1
ATOM 2875 N N . VAL A 1 359 ? 1.891 -6.390 -24.642 1.00 95.56 359 VAL A N 1
ATOM 2876 C CA . VAL A 1 359 ? 0.441 -6.576 -24.467 1.00 95.56 359 VAL A CA 1
ATOM 2877 C C . VAL A 1 359 ? 0.107 -8.016 -24.064 1.00 95.56 359 VAL A C 1
ATOM 2879 O O . VAL A 1 359 ? -0.756 -8.216 -23.206 1.00 95.56 359 VAL A O 1
ATOM 2882 N N . ALA A 1 360 ? 0.771 -9.018 -24.650 1.00 96.50 360 ALA A N 1
ATOM 2883 C CA . ALA A 1 360 ? 0.563 -10.428 -24.328 1.00 96.50 360 ALA A CA 1
ATOM 2884 C C . ALA A 1 360 ? 0.946 -10.747 -22.878 1.00 96.50 360 ALA A C 1
ATOM 2886 O O . ALA A 1 360 ? 0.162 -11.393 -22.183 1.00 96.50 360 ALA A O 1
ATOM 2887 N N . LEU A 1 361 ? 2.068 -10.220 -22.380 1.00 97.56 361 LEU A N 1
ATOM 2888 C CA . LEU A 1 361 ? 2.470 -10.351 -20.979 1.00 97.56 361 LEU A CA 1
ATOM 2889 C C . LEU A 1 361 ? 1.367 -9.835 -20.044 1.00 97.56 361 LEU A C 1
ATOM 2891 O O . LEU A 1 361 ? 0.895 -10.564 -19.170 1.00 97.56 361 LEU A O 1
ATOM 2895 N N . PHE A 1 362 ? 0.856 -8.628 -20.307 1.00 96.88 362 PHE A N 1
ATOM 2896 C CA . PHE A 1 362 ? -0.196 -8.005 -19.499 1.00 96.88 362 PHE A CA 1
ATOM 2897 C C . PHE A 1 362 ? -1.578 -8.654 -19.648 1.00 96.88 362 PHE A C 1
ATOM 2899 O O . PHE A 1 362 ? -2.477 -8.337 -18.869 1.00 96.88 362 PHE A O 1
ATOM 2906 N N . LYS A 1 363 ? -1.805 -9.582 -20.590 1.00 96.19 363 LYS A N 1
ATOM 2907 C CA . LYS A 1 363 ? -3.018 -10.425 -20.567 1.00 96.19 363 LYS A CA 1
ATOM 2908 C C . LYS A 1 363 ? -3.041 -11.321 -19.328 1.00 96.19 363 LYS A C 1
ATOM 2910 O O . LYS A 1 363 ? -4.110 -11.465 -18.740 1.00 96.19 363 LYS A O 1
ATOM 2915 N N . ASN A 1 364 ? -1.877 -11.756 -18.850 1.00 96.69 364 ASN A N 1
ATOM 2916 C CA . ASN A 1 364 ? -1.692 -12.596 -17.663 1.00 96.69 364 ASN A CA 1
ATOM 2917 C C . ASN A 1 364 ? -1.687 -11.771 -16.365 1.00 96.69 364 ASN A C 1
ATOM 2919 O O . ASN A 1 364 ? -0.782 -11.868 -15.539 1.00 96.69 364 ASN A O 1
ATOM 2923 N N . ARG A 1 365 ? -2.656 -10.864 -16.200 1.00 94.31 365 ARG A N 1
ATOM 2924 C CA . ARG A 1 365 ? -2.817 -10.126 -14.935 1.00 94.31 365 ARG A CA 1
ATOM 2925 C C . ARG A 1 365 ? -3.456 -10.983 -13.864 1.00 94.31 365 ARG A C 1
ATOM 2927 O O . ARG A 1 365 ? -3.065 -10.841 -12.722 1.00 94.31 365 ARG A O 1
ATOM 2934 N N . ASN A 1 366 ? -4.401 -11.846 -14.229 1.00 91.38 366 ASN A N 1
ATOM 2935 C CA . ASN A 1 366 ? -5.052 -12.833 -13.362 1.00 91.38 366 ASN A CA 1
ATOM 2936 C C . ASN A 1 366 ? -5.546 -12.258 -12.019 1.00 91.38 366 ASN A C 1
ATOM 2938 O O . ASN A 1 366 ? -4.805 -12.210 -11.039 1.00 91.38 366 ASN A O 1
ATOM 2942 N N . LYS A 1 367 ? -6.822 -11.838 -11.983 1.00 85.75 367 LYS A N 1
ATOM 2943 C CA . LYS A 1 367 ? -7.538 -11.366 -10.775 1.00 85.75 367 LYS A CA 1
ATOM 2944 C C . LYS A 1 367 ? -6.914 -10.141 -10.068 1.00 85.75 367 LYS A C 1
ATOM 2946 O O . LYS A 1 367 ? -7.131 -9.945 -8.880 1.00 85.75 367 LYS A O 1
ATOM 2951 N N . VAL A 1 368 ? -6.171 -9.303 -10.795 1.00 93.44 368 VAL A N 1
ATOM 2952 C CA . VAL A 1 368 ? -5.634 -8.026 -10.279 1.00 93.44 368 VAL A CA 1
ATOM 2953 C C . VAL A 1 368 ? -6.682 -6.931 -10.428 1.00 93.44 368 VAL A C 1
ATOM 2955 O O . VAL A 1 368 ? -7.169 -6.706 -11.542 1.00 93.44 368 VAL A O 1
ATOM 2958 N N . GLY A 1 369 ? -7.000 -6.236 -9.335 1.00 88.12 369 GLY A N 1
ATOM 2959 C CA . GLY A 1 369 ? -7.939 -5.120 -9.337 1.00 88.12 369 GLY A CA 1
ATOM 2960 C C . GLY A 1 369 ? -7.489 -3.949 -10.219 1.00 88.12 369 GLY A C 1
ATOM 2961 O O . GLY A 1 369 ? -6.313 -3.779 -10.539 1.00 88.12 369 GLY A O 1
ATOM 2962 N N . VAL A 1 370 ? -8.441 -3.097 -10.605 1.00 86.19 370 VAL A N 1
ATOM 2963 C CA . VAL A 1 370 ? -8.182 -1.929 -11.474 1.00 86.19 370 VAL A CA 1
ATOM 2964 C C . VAL A 1 370 ? -7.247 -0.888 -10.843 1.00 86.19 370 VAL A C 1
ATOM 2966 O O . VAL A 1 370 ? -6.559 -0.174 -11.567 1.00 86.19 370 VAL A O 1
ATOM 2969 N N . ASN A 1 371 ? -7.181 -0.849 -9.507 1.00 88.88 371 ASN A N 1
ATOM 2970 C CA . ASN A 1 3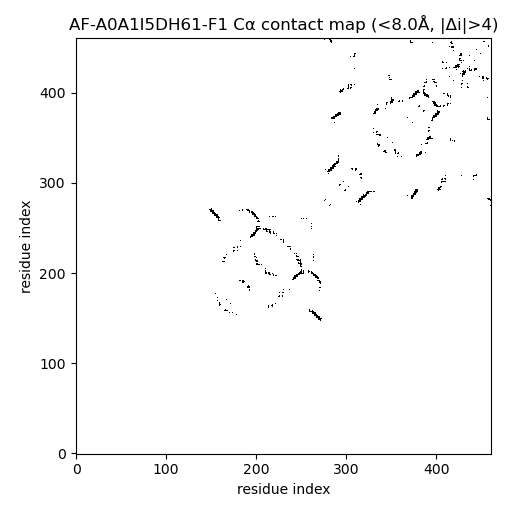71 ? -6.325 0.051 -8.726 1.00 88.88 371 ASN A CA 1
ATOM 2971 C C . ASN A 1 371 ? -5.134 -0.685 -8.080 1.00 88.88 371 ASN A C 1
ATOM 2973 O O . ASN A 1 371 ? -4.537 -0.180 -7.135 1.00 88.88 371 ASN A O 1
ATOM 2977 N N . GLU A 1 372 ? -4.802 -1.891 -8.546 1.00 95.06 372 GLU A N 1
ATOM 2978 C CA . GLU A 1 372 ? -3.728 -2.732 -8.000 1.00 95.06 372 GLU A CA 1
ATOM 2979 C C . GLU A 1 372 ? -2.694 -3.048 -9.086 1.00 95.06 372 GLU A C 1
ATOM 2981 O O . GLU A 1 372 ? -3.027 -3.134 -10.271 1.00 95.06 372 GLU A O 1
ATOM 2986 N N . LEU A 1 373 ? -1.427 -3.236 -8.711 1.00 97.81 373 LEU A N 1
ATOM 2987 C CA . LEU A 1 373 ? -0.351 -3.403 -9.687 1.00 97.81 373 LEU A CA 1
ATOM 2988 C C . LEU A 1 373 ? -0.036 -4.870 -9.959 1.00 97.81 373 LEU A C 1
ATOM 2990 O O . LEU A 1 373 ? 0.200 -5.643 -9.032 1.00 97.81 373 LEU A O 1
ATOM 2994 N N . ALA A 1 374 ? 0.081 -5.226 -11.238 1.00 98.50 374 ALA A N 1
ATOM 2995 C CA . ALA A 1 374 ? 0.772 -6.451 -11.635 1.00 98.50 374 ALA A CA 1
ATOM 2996 C C . ALA A 1 374 ? 2.269 -6.159 -11.808 1.00 98.50 374 ALA A C 1
ATOM 2998 O O . ALA A 1 374 ? 2.636 -5.204 -12.492 1.00 98.50 374 ALA A O 1
ATOM 2999 N N . VAL A 1 375 ? 3.120 -6.973 -11.189 1.00 98.75 375 VAL A N 1
ATOM 3000 C CA . VAL A 1 375 ? 4.582 -6.839 -11.231 1.00 98.75 375 VAL A CA 1
ATOM 3001 C C . VAL A 1 375 ? 5.154 -8.079 -11.901 1.00 98.75 375 VAL A C 1
ATOM 3003 O O . VAL A 1 375 ? 5.094 -9.160 -11.318 1.00 98.75 375 VAL A O 1
ATOM 3006 N N . TYR A 1 376 ? 5.704 -7.934 -13.104 1.00 98.75 376 TYR A N 1
ATOM 3007 C CA . TYR A 1 376 ? 6.260 -9.039 -13.881 1.00 98.75 376 TYR A CA 1
ATOM 3008 C C . TYR A 1 376 ? 7.774 -9.125 -13.715 1.00 98.75 376 TYR A C 1
ATOM 3010 O O . TYR A 1 376 ? 8.486 -8.181 -14.041 1.00 98.75 376 TYR A O 1
ATOM 3018 N N . PHE A 1 377 ? 8.264 -10.269 -13.244 1.00 98.75 377 PHE A N 1
ATOM 3019 C CA . PHE A 1 377 ? 9.686 -10.586 -13.199 1.00 98.75 377 PHE A CA 1
ATOM 3020 C C . PHE A 1 377 ? 10.082 -11.409 -14.423 1.00 98.75 377 PHE A C 1
ATOM 3022 O O . PHE A 1 377 ? 9.635 -12.549 -14.578 1.00 98.75 377 PHE A O 1
ATOM 3029 N N . VAL A 1 378 ? 10.910 -10.814 -15.279 1.00 98.62 378 VAL A N 1
ATOM 3030 C CA . VAL A 1 378 ? 11.391 -11.372 -16.555 1.00 98.62 378 VAL A CA 1
ATOM 3031 C C . VAL A 1 378 ? 12.913 -11.553 -16.507 1.00 98.62 378 VAL A C 1
ATOM 3033 O O . VAL A 1 378 ? 13.579 -11.009 -15.625 1.00 98.62 378 VAL A O 1
ATOM 3036 N N . ARG A 1 379 ? 13.503 -12.307 -17.438 1.00 98.31 379 ARG A N 1
ATOM 3037 C CA . ARG A 1 379 ? 14.963 -12.443 -17.548 1.00 98.31 379 ARG A CA 1
ATOM 3038 C C . ARG A 1 379 ? 15.597 -11.117 -17.952 1.00 98.31 379 ARG A C 1
ATOM 3040 O O . ARG A 1 379 ? 16.503 -10.650 -17.261 1.00 98.31 379 ARG A O 1
ATOM 3047 N N . GLY A 1 380 ? 15.091 -10.495 -19.012 1.00 97.56 380 GLY A N 1
ATOM 3048 C CA . GLY A 1 380 ? 15.624 -9.249 -19.552 1.00 97.56 380 GLY A CA 1
ATOM 3049 C C . GLY A 1 380 ? 14.613 -8.482 -20.396 1.00 97.56 380 GLY A C 1
ATOM 3050 O O . GLY A 1 380 ? 13.491 -8.935 -20.623 1.00 97.56 380 GLY A O 1
ATOM 3051 N N . THR A 1 381 ? 15.022 -7.305 -20.862 1.00 97.00 381 THR A N 1
ATOM 3052 C CA . THR A 1 381 ? 14.279 -6.529 -21.857 1.00 97.00 381 THR A CA 1
ATOM 3053 C C . THR A 1 381 ? 15.141 -6.268 -23.083 1.00 97.00 381 THR A C 1
ATOM 3055 O O . THR A 1 381 ? 16.367 -6.260 -22.990 1.00 97.00 381 THR A O 1
ATOM 3058 N N . THR A 1 382 ? 14.501 -5.997 -24.218 1.00 94.38 382 THR A N 1
ATOM 3059 C CA . THR A 1 382 ? 15.163 -5.468 -25.415 1.00 94.38 382 THR A CA 1
ATOM 3060 C C . THR A 1 382 ? 14.568 -4.104 -25.773 1.00 94.38 382 THR A C 1
ATOM 3062 O O . THR A 1 382 ? 13.370 -4.034 -26.036 1.00 94.38 382 THR A O 1
ATOM 3065 N N . PRO A 1 383 ? 15.357 -3.014 -25.828 1.00 93.56 383 PRO A N 1
ATOM 3066 C CA . PRO A 1 383 ? 16.740 -2.885 -25.345 1.00 93.56 383 PRO A CA 1
ATOM 3067 C C . PRO A 1 383 ? 16.889 -3.175 -23.841 1.00 93.56 383 PRO A C 1
ATOM 3069 O O . PRO A 1 383 ? 15.899 -3.242 -23.108 1.00 93.56 383 PRO A O 1
ATOM 3072 N N . THR A 1 384 ? 18.130 -3.354 -23.389 1.00 94.50 384 THR A N 1
ATOM 3073 C CA . THR A 1 384 ? 18.454 -3.763 -22.016 1.00 94.50 384 THR A CA 1
ATOM 3074 C C . THR A 1 384 ? 18.186 -2.645 -21.014 1.00 94.50 384 THR A C 1
ATOM 3076 O O . THR A 1 384 ? 18.863 -1.623 -21.018 1.00 94.50 384 THR A O 1
ATOM 3079 N N . PHE A 1 385 ? 17.230 -2.867 -20.116 1.00 94.69 385 PHE A N 1
ATOM 3080 C CA . PHE A 1 385 ? 16.912 -1.993 -18.991 1.00 94.69 385 PHE A CA 1
ATOM 3081 C C . PHE A 1 385 ? 16.718 -2.835 -17.728 1.00 94.69 385 PHE A C 1
ATOM 3083 O O . PHE A 1 385 ? 16.438 -4.028 -17.798 1.00 94.69 385 PHE A O 1
ATOM 3090 N N . ASN A 1 386 ? 16.844 -2.219 -16.550 1.00 95.94 386 ASN A N 1
ATOM 3091 C CA . ASN A 1 386 ? 16.577 -2.927 -15.293 1.00 95.94 386 ASN A CA 1
ATOM 3092 C C . ASN A 1 386 ? 15.075 -3.166 -15.072 1.00 95.94 386 ASN A C 1
ATOM 3094 O O . ASN A 1 386 ? 14.703 -4.141 -14.415 1.00 95.94 386 ASN A O 1
ATOM 3098 N N . GLY A 1 387 ? 14.223 -2.310 -15.629 1.00 95.81 387 GLY A N 1
ATOM 3099 C CA . GLY A 1 387 ? 12.776 -2.385 -15.522 1.00 95.81 387 GLY A CA 1
ATOM 3100 C C . GLY A 1 387 ? 12.087 -1.498 -16.555 1.00 95.81 387 GLY A C 1
ATOM 3101 O O . GLY A 1 387 ? 12.741 -0.819 -17.348 1.00 95.81 387 GLY A O 1
ATOM 3102 N N . CYS A 1 388 ? 10.761 -1.566 -16.578 1.00 96.31 388 CYS A N 1
ATOM 3103 C CA . CYS A 1 388 ? 9.920 -0.736 -17.426 1.00 96.31 388 CYS A CA 1
ATOM 3104 C C . CYS A 1 388 ? 8.549 -0.543 -16.770 1.00 96.31 388 CYS A C 1
ATOM 3106 O O . CYS A 1 388 ? 7.875 -1.518 -16.426 1.00 96.31 388 CYS A O 1
ATOM 3108 N N . CYS A 1 389 ? 8.111 0.708 -16.633 1.00 96.00 389 CYS A N 1
ATOM 3109 C CA . CYS A 1 389 ? 6.815 1.042 -16.045 1.00 96.00 389 CYS A CA 1
ATOM 3110 C C . CYS A 1 389 ? 5.655 1.007 -17.048 1.00 96.00 389 CYS A C 1
ATOM 3112 O O . CYS A 1 389 ? 4.499 1.163 -16.646 1.00 96.00 389 CYS A O 1
ATOM 3114 N N . ALA A 1 390 ? 5.943 0.879 -18.347 1.00 96.19 390 ALA A N 1
ATOM 3115 C CA . ALA A 1 390 ? 4.939 0.968 -19.397 1.00 96.19 390 ALA A CA 1
ATOM 3116 C C . ALA A 1 390 ? 3.877 -0.118 -19.240 1.00 96.19 390 ALA A C 1
ATOM 3118 O O . ALA A 1 390 ? 4.188 -1.270 -18.951 1.00 96.19 390 ALA A O 1
ATOM 3119 N N . HIS A 1 391 ? 2.613 0.247 -19.434 1.00 95.75 391 HIS A N 1
ATOM 3120 C CA . HIS A 1 391 ? 1.516 -0.703 -19.305 1.00 95.75 391 HIS A CA 1
ATOM 3121 C C . HIS A 1 391 ? 0.276 -0.255 -20.088 1.00 95.75 391 HIS A C 1
ATOM 3123 O O . HIS A 1 391 ? 0.095 0.944 -20.325 1.00 95.75 391 HIS A O 1
ATOM 3129 N N . PRO A 1 392 ? -0.618 -1.188 -20.473 1.00 94.94 392 PRO A N 1
ATOM 3130 C CA . PRO A 1 392 ? -1.877 -0.829 -21.115 1.00 94.94 392 PRO A CA 1
ATOM 3131 C C . PRO A 1 392 ? -2.744 0.047 -20.201 1.00 94.94 392 PRO A C 1
ATOM 3133 O O . PRO A 1 392 ? -2.840 -0.203 -18.998 1.00 94.94 392 PRO A O 1
ATOM 3136 N N . THR A 1 393 ? -3.441 1.036 -20.764 1.00 91.25 393 THR A N 1
ATOM 3137 C CA . THR A 1 393 ? -4.380 1.888 -20.012 1.00 91.25 393 THR A CA 1
ATOM 3138 C C . THR A 1 393 ? -5.391 1.055 -19.210 1.00 91.25 393 THR A C 1
ATOM 3140 O O . THR A 1 393 ? -5.943 0.075 -19.708 1.00 91.25 393 THR A O 1
ATOM 3143 N N . GLY A 1 394 ? -5.620 1.431 -17.946 1.00 89.88 394 GLY A N 1
ATOM 3144 C CA . GLY A 1 394 ? -6.509 0.705 -17.026 1.00 89.88 394 GLY A CA 1
ATOM 3145 C C . GLY A 1 394 ? -5.937 -0.615 -16.494 1.00 89.88 394 GLY A C 1
ATOM 3146 O O . GLY A 1 394 ? -6.620 -1.333 -15.767 1.00 89.88 394 GLY A O 1
ATOM 3147 N N . ARG A 1 395 ? -4.690 -0.955 -16.844 1.00 94.81 395 ARG A N 1
ATOM 3148 C CA . ARG A 1 395 ? -3.999 -2.178 -16.416 1.00 94.81 395 ARG A CA 1
ATOM 3149 C C . ARG A 1 395 ? -2.639 -1.833 -15.785 1.00 94.81 395 ARG A C 1
ATOM 3151 O O . ARG A 1 395 ? -1.610 -2.229 -16.326 1.00 94.81 395 ARG A O 1
ATOM 3158 N N . PRO A 1 396 ? -2.617 -1.122 -14.642 1.00 96.88 396 PRO A N 1
ATOM 3159 C CA . PRO A 1 396 ? -1.402 -0.607 -13.998 1.00 96.88 396 PRO A CA 1
ATOM 3160 C C . PRO A 1 396 ? -0.410 -1.712 -13.644 1.00 96.88 396 PRO A C 1
ATOM 3162 O O . PRO A 1 396 ? -0.750 -2.677 -12.963 1.00 96.88 396 PRO A O 1
ATOM 3165 N N . GLY A 1 397 ? 0.826 -1.622 -14.101 1.00 97.69 397 GLY A N 1
ATOM 3166 C CA . GLY A 1 397 ? 1.823 -2.635 -13.784 1.00 97.69 397 GLY A CA 1
ATOM 3167 C C . GLY A 1 397 ? 3.202 -2.258 -14.268 1.00 97.69 397 GLY A C 1
ATOM 3168 O O . GLY A 1 397 ? 3.377 -1.221 -14.900 1.00 97.69 397 GLY A O 1
ATOM 3169 N N . VAL A 1 398 ? 4.163 -3.101 -13.921 1.00 98.44 398 VAL A N 1
ATOM 3170 C CA . VAL A 1 398 ? 5.580 -2.876 -14.193 1.00 98.44 398 VAL A CA 1
ATOM 3171 C C . VAL A 1 398 ? 6.263 -4.183 -14.565 1.00 98.44 398 VAL A C 1
ATOM 3173 O O . VAL A 1 398 ? 5.813 -5.266 -14.179 1.00 98.44 398 VAL A O 1
ATOM 3176 N N . VAL A 1 399 ? 7.379 -4.062 -15.268 1.00 98.50 399 VAL A N 1
ATOM 3177 C CA . VAL A 1 399 ? 8.307 -5.146 -15.583 1.00 98.50 399 VAL A CA 1
ATOM 3178 C C . VAL A 1 399 ? 9.612 -4.897 -14.833 1.00 98.50 399 VAL A C 1
ATOM 3180 O O . VAL A 1 399 ? 10.116 -3.777 -14.816 1.00 98.50 399 VAL A O 1
ATOM 3183 N N . VAL A 1 400 ? 10.165 -5.938 -14.215 1.00 98.62 400 VAL A N 1
ATOM 3184 C CA . VAL A 1 400 ? 11.446 -5.917 -13.500 1.00 98.62 400 VAL A CA 1
ATOM 3185 C C . VAL A 1 400 ? 12.297 -7.078 -14.010 1.00 98.62 400 VAL A C 1
ATOM 3187 O O . VAL A 1 400 ? 11.837 -8.217 -14.066 1.00 98.62 400 VAL A O 1
ATOM 3190 N N . THR A 1 401 ? 13.536 -6.803 -14.406 1.00 98.31 401 THR A N 1
ATOM 3191 C CA . THR A 1 401 ? 14.430 -7.824 -14.976 1.00 98.31 401 THR A CA 1
ATOM 3192 C C . THR A 1 401 ? 15.206 -8.589 -13.907 1.00 98.31 401 THR A C 1
ATOM 3194 O O . THR A 1 401 ? 15.352 -8.141 -12.768 1.00 98.31 401 THR A O 1
ATOM 3197 N N . ALA A 1 402 ? 15.776 -9.737 -14.274 1.00 97.38 402 ALA A N 1
ATOM 3198 C CA . ALA A 1 402 ? 16.511 -10.583 -13.342 1.00 97.38 402 ALA A CA 1
ATOM 3199 C C . ALA A 1 402 ? 17.820 -9.951 -12.823 1.00 97.38 402 ALA A C 1
ATOM 3201 O O . ALA A 1 402 ? 18.305 -10.336 -11.755 1.00 97.38 402 ALA A O 1
ATOM 3202 N N . ASN A 1 403 ? 18.365 -8.970 -13.553 1.00 95.81 403 ASN A N 1
ATOM 3203 C CA . ASN A 1 403 ? 19.584 -8.229 -13.206 1.00 95.81 403 ASN A CA 1
ATOM 3204 C C . ASN A 1 403 ? 19.308 -6.883 -12.509 1.00 95.81 403 ASN A C 1
ATOM 3206 O O . ASN A 1 403 ? 20.245 -6.131 -12.214 1.00 95.81 403 ASN A O 1
ATOM 3210 N N . ALA A 1 404 ? 18.038 -6.589 -12.220 1.00 97.56 404 ALA A N 1
ATOM 3211 C CA . ALA A 1 404 ? 17.615 -5.379 -11.536 1.00 97.56 404 ALA A CA 1
ATOM 3212 C C . ALA A 1 404 ? 18.303 -5.190 -10.170 1.00 97.56 404 ALA A C 1
ATOM 3214 O O . ALA A 1 404 ? 18.684 -6.148 -9.489 1.00 97.56 404 ALA A O 1
ATOM 3215 N N . SER A 1 405 ? 18.451 -3.931 -9.752 1.00 97.75 405 SER A N 1
ATOM 3216 C CA . SER A 1 405 ? 18.944 -3.602 -8.414 1.00 97.75 405 SER A CA 1
ATOM 3217 C C . SER A 1 405 ? 17.840 -3.816 -7.373 1.00 97.75 405 SER A C 1
ATOM 3219 O O . SER A 1 405 ? 16.654 -3.887 -7.704 1.00 97.75 405 SER A O 1
ATOM 3221 N N . ARG A 1 406 ? 18.199 -3.848 -6.082 1.00 96.44 406 ARG A N 1
ATOM 3222 C CA . ARG A 1 406 ? 17.210 -3.935 -4.991 1.00 96.44 406 ARG A CA 1
ATOM 3223 C C . ARG A 1 406 ? 16.182 -2.789 -4.987 1.00 96.44 406 ARG A C 1
ATOM 3225 O O . ARG A 1 406 ? 15.110 -2.941 -4.412 1.00 96.44 406 ARG A O 1
ATOM 3232 N N . TRP A 1 407 ? 16.487 -1.663 -5.640 1.00 97.94 407 TRP A N 1
ATOM 3233 C CA . TRP A 1 407 ? 15.640 -0.465 -5.685 1.00 97.94 407 TRP A CA 1
ATOM 3234 C C . TRP A 1 407 ? 14.760 -0.373 -6.936 1.00 97.94 407 TRP A C 1
ATOM 3236 O O . TRP A 1 407 ? 13.825 0.425 -6.958 1.00 97.94 407 TRP A O 1
ATOM 3246 N N . THR A 1 408 ? 15.025 -1.178 -7.970 1.00 98.50 408 THR A N 1
ATOM 3247 C CA . THR A 1 408 ? 14.320 -1.082 -9.258 1.00 98.50 408 THR A CA 1
ATOM 3248 C C . THR A 1 408 ? 12.815 -1.300 -9.113 1.00 98.50 408 THR A C 1
ATOM 3250 O O . THR A 1 408 ? 12.046 -0.521 -9.660 1.00 98.50 408 THR A O 1
ATOM 3253 N N . LEU A 1 409 ? 12.369 -2.277 -8.314 1.00 98.75 409 LEU A N 1
ATOM 3254 C CA . LEU A 1 409 ? 10.935 -2.495 -8.082 1.00 98.75 409 LEU A CA 1
ATOM 3255 C C . LEU A 1 409 ? 10.237 -1.231 -7.552 1.00 98.75 409 LEU A C 1
ATOM 3257 O O . LEU A 1 409 ? 9.199 -0.828 -8.068 1.00 98.75 409 LEU A O 1
ATOM 3261 N N . ALA A 1 410 ? 10.819 -0.597 -6.533 1.00 98.56 410 ALA A N 1
ATOM 3262 C CA . ALA A 1 410 ? 10.261 0.609 -5.928 1.00 98.56 410 ALA A CA 1
ATOM 3263 C C . ALA A 1 410 ? 10.222 1.785 -6.916 1.00 98.56 410 ALA A C 1
ATOM 3265 O O . ALA A 1 410 ? 9.270 2.564 -6.905 1.00 98.56 410 ALA A O 1
ATOM 3266 N N . HIS A 1 411 ? 11.245 1.890 -7.765 1.00 98.69 411 HIS A N 1
ATOM 3267 C CA . HIS A 1 411 ? 11.379 2.917 -8.791 1.00 98.69 411 HIS A CA 1
ATOM 3268 C C . HIS A 1 411 ? 10.317 2.777 -9.893 1.00 98.69 411 HIS A C 1
ATOM 3270 O O . HIS A 1 411 ? 9.586 3.726 -10.169 1.00 98.69 411 HIS A O 1
ATOM 3276 N N . GLU A 1 412 ? 10.150 1.580 -10.462 1.00 98.38 412 GLU A N 1
ATOM 3277 C CA . GLU A 1 412 ? 9.140 1.358 -11.505 1.00 98.38 412 GLU A CA 1
ATOM 3278 C C . GLU A 1 412 ? 7.717 1.551 -10.965 1.00 98.38 412 GLU A C 1
ATOM 3280 O O . GLU A 1 412 ? 6.860 2.136 -11.629 1.00 98.38 412 GLU A O 1
ATOM 3285 N N . VAL A 1 413 ? 7.445 1.103 -9.733 1.00 98.69 413 VAL A N 1
ATOM 3286 C CA . VAL A 1 413 ? 6.131 1.325 -9.111 1.00 98.69 413 VAL A CA 1
ATOM 3287 C C . VAL A 1 413 ? 5.886 2.815 -8.864 1.00 98.69 413 VAL A C 1
ATOM 3289 O O . VAL A 1 413 ? 4.773 3.295 -9.074 1.00 98.69 413 VAL A O 1
ATOM 3292 N N . ALA A 1 414 ? 6.913 3.575 -8.484 1.00 98.44 414 ALA A N 1
ATOM 3293 C CA . ALA A 1 414 ? 6.791 5.011 -8.265 1.00 98.44 414 ALA A CA 1
ATOM 3294 C C . ALA A 1 414 ? 6.444 5.772 -9.555 1.00 98.44 414 ALA A C 1
ATOM 3296 O O . ALA A 1 414 ? 5.653 6.716 -9.512 1.00 98.44 414 ALA A O 1
ATOM 3297 N N . HIS A 1 415 ? 6.937 5.321 -10.709 1.00 98.25 415 HIS A N 1
ATOM 3298 C CA . HIS A 1 415 ? 6.484 5.835 -11.997 1.00 98.25 415 HIS A CA 1
ATOM 3299 C C . HIS A 1 415 ? 4.981 5.625 -12.232 1.00 98.25 415 HIS A C 1
ATOM 3301 O O . HIS A 1 415 ? 4.285 6.556 -12.640 1.00 98.25 415 HIS A O 1
ATOM 3307 N N . VAL A 1 416 ? 4.451 4.436 -11.922 1.00 97.81 416 VAL A N 1
ATOM 3308 C CA . VAL A 1 416 ? 3.003 4.152 -12.016 1.00 97.81 416 VAL A CA 1
ATOM 3309 C C . VAL A 1 416 ? 2.197 5.003 -11.026 1.00 97.81 416 VAL A C 1
ATOM 3311 O O . VAL A 1 416 ? 1.067 5.397 -11.313 1.00 97.81 416 VAL A O 1
ATOM 3314 N N . LEU A 1 417 ? 2.793 5.355 -9.885 1.00 97.38 417 LEU A N 1
ATOM 3315 C CA . LEU A 1 417 ? 2.227 6.295 -8.914 1.00 97.38 417 LEU A CA 1
ATOM 3316 C C . LEU A 1 417 ? 2.372 7.772 -9.325 1.00 97.38 417 LEU A C 1
ATOM 3318 O O . LEU A 1 417 ? 1.910 8.650 -8.599 1.00 97.38 417 LEU A O 1
ATOM 3322 N N . GLY A 1 418 ? 2.947 8.049 -10.497 1.00 96.56 418 GLY A N 1
ATOM 3323 C CA . GLY A 1 418 ? 2.986 9.375 -11.109 1.00 96.56 418 GLY A CA 1
ATOM 3324 C C . GLY A 1 418 ? 4.291 10.141 -10.914 1.00 96.56 418 GLY A C 1
ATOM 3325 O O . GLY A 1 418 ? 4.315 11.341 -11.179 1.00 96.56 418 GLY A O 1
ATOM 3326 N N . LEU A 1 419 ? 5.370 9.501 -10.457 1.00 97.88 419 LEU A N 1
ATOM 3327 C CA . LEU A 1 419 ? 6.659 10.176 -10.300 1.00 97.88 419 LEU A CA 1
ATOM 3328 C C . LEU A 1 419 ? 7.479 10.154 -11.590 1.00 97.88 419 LEU A C 1
ATOM 3330 O O . LEU A 1 419 ? 7.579 9.125 -12.250 1.00 97.88 419 LEU A O 1
ATOM 3334 N N . SER A 1 420 ? 8.107 11.276 -11.935 1.00 96.50 420 SER A N 1
ATOM 3335 C CA . SER A 1 420 ? 9.071 11.370 -13.036 1.00 96.50 420 SER A CA 1
ATOM 3336 C C . SER A 1 420 ? 10.502 11.195 -12.531 1.00 96.50 420 SER A C 1
ATOM 3338 O O . SER A 1 420 ? 10.778 11.402 -11.349 1.00 96.50 420 SER A O 1
ATOM 3340 N N . HIS A 1 421 ? 11.434 10.896 -13.437 1.00 96.50 421 HIS A N 1
ATOM 3341 C CA . HIS A 1 421 ? 12.855 10.897 -13.105 1.00 96.50 421 HIS A CA 1
ATOM 3342 C C . HIS A 1 421 ? 13.341 12.251 -12.567 1.00 96.50 421 HIS A C 1
ATOM 3344 O O . HIS A 1 421 ? 12.839 13.316 -12.938 1.00 96.50 421 HIS A O 1
ATOM 3350 N N . VAL A 1 422 ? 14.387 12.194 -11.747 1.00 97.00 422 VAL A N 1
ATOM 3351 C CA . VAL A 1 422 ? 15.180 13.330 -11.276 1.00 97.00 422 VAL A CA 1
ATOM 3352 C C . VAL A 1 422 ? 16.663 13.045 -11.479 1.00 97.00 422 VAL A C 1
ATOM 3354 O O . VAL A 1 422 ? 17.092 11.897 -11.445 1.00 97.00 422 VAL A O 1
ATOM 3357 N N . ASN A 1 423 ? 17.482 14.079 -11.647 1.00 96.88 423 ASN A N 1
ATOM 3358 C CA . ASN A 1 423 ? 18.934 13.914 -11.720 1.00 96.88 423 ASN A CA 1
ATOM 3359 C C . ASN A 1 423 ? 19.567 14.003 -10.316 1.00 96.88 423 ASN A C 1
ATOM 3361 O O . ASN A 1 423 ? 20.233 14.983 -9.992 1.00 96.88 423 ASN A O 1
ATOM 3365 N N . ASN A 1 424 ? 19.273 13.032 -9.443 1.00 96.25 424 ASN A N 1
ATOM 3366 C CA . ASN A 1 424 ? 19.826 12.963 -8.086 1.00 96.25 424 ASN A CA 1
ATOM 3367 C C . ASN A 1 424 ? 19.864 11.509 -7.584 1.00 96.25 424 ASN A C 1
ATOM 3369 O O . ASN A 1 424 ? 18.814 10.894 -7.423 1.00 96.25 424 ASN A O 1
ATOM 3373 N N . ASN A 1 425 ? 21.062 10.998 -7.290 1.00 97.12 425 ASN A N 1
ATOM 3374 C CA . ASN A 1 425 ? 21.300 9.615 -6.864 1.00 97.12 425 ASN A CA 1
ATOM 3375 C C . ASN A 1 425 ? 20.973 9.323 -5.392 1.00 97.12 425 ASN A C 1
ATOM 3377 O O . ASN A 1 425 ? 21.013 8.164 -4.990 1.00 97.12 425 ASN A O 1
ATOM 3381 N N . ASP A 1 426 ? 20.630 10.328 -4.596 1.00 94.06 426 ASP A N 1
ATOM 3382 C CA . ASP A 1 426 ? 20.128 10.113 -3.237 1.00 94.06 426 ASP A CA 1
ATOM 3383 C C . ASP A 1 426 ? 18.611 9.877 -3.226 1.00 94.06 426 ASP A C 1
ATOM 3385 O O . ASP A 1 426 ? 18.058 9.419 -2.233 1.00 94.06 426 ASP A O 1
ATOM 3389 N N . ARG A 1 427 ? 17.925 10.141 -4.348 1.00 96.81 427 ARG A N 1
ATOM 3390 C CA . ARG A 1 427 ? 16.468 10.015 -4.486 1.00 96.81 427 ARG A CA 1
ATOM 3391 C C . ARG A 1 427 ? 16.071 8.753 -5.235 1.00 96.81 427 ARG A C 1
ATOM 3393 O O . ARG A 1 427 ? 16.762 8.316 -6.157 1.00 96.81 427 ARG A O 1
ATOM 3400 N N . LEU A 1 428 ? 14.901 8.210 -4.887 1.00 98.19 428 LEU A N 1
ATOM 3401 C CA . LEU A 1 428 ? 14.399 6.965 -5.480 1.00 98.19 428 LEU A CA 1
ATOM 3402 C C . LEU A 1 428 ? 14.282 7.074 -7.004 1.00 98.19 428 LEU A C 1
ATOM 3404 O O . LEU A 1 428 ? 14.653 6.148 -7.722 1.00 98.19 428 LEU A O 1
ATOM 3408 N N . MET A 1 429 ? 13.796 8.216 -7.489 1.00 97.88 429 MET A N 1
ATOM 3409 C CA . MET A 1 429 ? 13.523 8.459 -8.905 1.00 97.88 429 MET A CA 1
ATOM 3410 C C . MET A 1 429 ? 14.752 8.905 -9.702 1.00 97.88 429 MET A C 1
ATOM 3412 O O . MET A 1 429 ? 14.606 9.624 -10.686 1.00 97.88 429 MET A O 1
ATOM 3416 N N . THR A 1 430 ? 15.968 8.518 -9.305 1.00 97.06 430 THR A N 1
ATOM 3417 C CA . THR A 1 430 ? 17.169 8.860 -10.079 1.00 97.06 430 THR A CA 1
ATOM 3418 C C . THR A 1 430 ? 17.071 8.379 -11.532 1.00 97.06 430 THR A C 1
ATOM 3420 O O . THR A 1 430 ? 16.881 7.194 -11.796 1.00 97.06 430 THR A O 1
ATOM 3423 N N . GLY A 1 431 ? 17.237 9.297 -12.485 1.00 94.81 431 GLY A N 1
ATOM 3424 C CA . GLY A 1 431 ? 17.331 8.992 -13.914 1.00 94.81 431 GLY A CA 1
ATOM 3425 C C . GLY A 1 431 ? 18.691 8.421 -14.328 1.00 94.81 431 GLY A C 1
ATOM 3426 O O . GLY A 1 431 ? 18.848 7.993 -15.464 1.00 94.81 431 GLY A O 1
ATOM 3427 N N . ASN A 1 432 ? 19.665 8.377 -13.413 1.00 96.06 432 ASN A N 1
ATOM 3428 C CA . ASN A 1 432 ? 21.012 7.862 -13.677 1.00 96.06 432 ASN A CA 1
ATOM 3429 C C . ASN A 1 432 ? 21.124 6.350 -13.428 1.00 96.06 432 ASN A C 1
ATOM 3431 O O . ASN A 1 432 ? 22.227 5.817 -13.358 1.00 96.06 432 ASN A O 1
ATOM 3435 N N . GLY A 1 433 ? 20.000 5.658 -13.234 1.00 94.06 433 GLY A N 1
ATOM 3436 C CA . GLY A 1 433 ? 19.948 4.224 -12.980 1.00 94.06 433 GLY A CA 1
ATOM 3437 C C . GLY A 1 433 ? 19.973 3.857 -11.495 1.00 94.06 433 GLY A C 1
ATOM 3438 O O . GLY A 1 433 ? 20.780 4.333 -10.698 1.00 94.06 433 GLY A O 1
ATOM 3439 N N . THR A 1 434 ? 19.108 2.916 -11.122 1.00 96.31 434 THR A N 1
ATOM 3440 C CA . THR A 1 434 ? 18.895 2.473 -9.730 1.00 96.31 434 THR A CA 1
ATOM 3441 C C . THR A 1 434 ? 20.063 1.693 -9.111 1.00 96.31 434 THR A C 1
ATOM 3443 O O . THR A 1 434 ? 20.036 1.409 -7.914 1.00 96.31 434 THR A O 1
ATOM 3446 N N . ASN A 1 435 ? 21.089 1.334 -9.891 1.00 95.62 435 ASN A N 1
ATOM 3447 C CA . ASN A 1 435 ? 22.360 0.812 -9.368 1.00 95.62 435 ASN A CA 1
ATOM 3448 C C . ASN A 1 435 ? 23.235 1.919 -8.763 1.00 95.62 435 ASN A C 1
ATOM 3450 O O . ASN A 1 435 ? 24.062 1.634 -7.907 1.00 95.62 435 ASN A O 1
ATOM 3454 N N . ASN A 1 436 ? 23.030 3.169 -9.182 1.00 96.19 436 ASN A N 1
ATOM 3455 C CA . ASN A 1 436 ? 23.870 4.302 -8.810 1.00 96.19 436 ASN A CA 1
ATOM 3456 C C . ASN A 1 436 ? 23.349 5.063 -7.584 1.00 96.19 436 ASN A C 1
ATOM 3458 O O . ASN A 1 436 ? 23.852 6.149 -7.295 1.00 96.19 436 ASN A O 1
ATOM 3462 N N . ILE A 1 437 ? 22.345 4.522 -6.882 1.00 92.38 437 ILE A N 1
ATOM 3463 C CA . ILE A 1 437 ? 21.787 5.125 -5.668 1.00 92.38 437 ILE A CA 1
ATOM 3464 C C . ILE A 1 437 ? 22.850 5.152 -4.567 1.00 92.38 437 ILE A C 1
ATOM 3466 O O . ILE A 1 437 ? 23.397 4.106 -4.215 1.00 92.38 437 ILE A O 1
ATOM 3470 N N . LYS A 1 438 ? 23.122 6.344 -4.025 1.00 86.88 438 LYS A N 1
ATOM 3471 C CA . LYS A 1 438 ? 24.209 6.591 -3.060 1.00 86.88 438 LYS A CA 1
ATOM 3472 C C . LYS A 1 438 ? 23.741 6.663 -1.608 1.00 86.88 438 LYS A C 1
ATOM 3474 O O . LYS A 1 438 ? 24.506 6.287 -0.726 1.00 86.88 438 LYS A O 1
ATOM 3479 N N . ASN A 1 439 ? 22.494 7.071 -1.373 1.00 81.31 439 ASN A N 1
ATOM 3480 C CA . ASN A 1 439 ? 21.877 7.132 -0.049 1.00 81.31 439 ASN A CA 1
ATOM 3481 C C . ASN A 1 439 ? 20.846 6.001 0.119 1.00 81.31 439 ASN A C 1
ATOM 3483 O O . ASN A 1 439 ? 19.716 6.156 -0.326 1.00 81.31 439 ASN A O 1
ATOM 3487 N N . PRO A 1 440 ? 21.202 4.818 0.646 1.00 84.19 440 PRO A N 1
ATOM 3488 C CA . PRO A 1 440 ? 20.232 3.768 0.951 1.00 84.19 440 PRO A CA 1
ATOM 3489 C C . PRO A 1 440 ? 19.699 3.868 2.403 1.00 84.19 440 PRO A C 1
ATOM 3491 O O . PRO A 1 440 ? 20.507 3.831 3.329 1.00 84.19 440 PRO A O 1
ATOM 3494 N N . PRO A 1 441 ? 18.369 3.861 2.642 1.00 91.94 441 PRO A N 1
ATOM 3495 C CA . PRO A 1 441 ? 17.299 3.864 1.645 1.00 91.94 441 PRO A CA 1
ATOM 3496 C C . PRO A 1 441 ? 17.189 5.223 0.931 1.00 91.94 441 PRO A C 1
ATOM 3498 O O . PRO A 1 441 ? 17.363 6.250 1.580 1.00 91.94 441 PRO A O 1
ATOM 3501 N N . PRO A 1 442 ? 16.887 5.238 -0.382 1.00 90.88 442 PRO A N 1
ATOM 3502 C CA . PRO A 1 442 ? 16.780 6.478 -1.140 1.00 90.88 442 PRO A CA 1
ATOM 3503 C C . PRO A 1 442 ? 15.581 7.312 -0.707 1.00 90.88 442 PRO A C 1
ATOM 3505 O O . PRO A 1 442 ? 14.540 6.787 -0.304 1.00 90.88 442 PRO A O 1
ATOM 3508 N N . ASP A 1 443 ? 15.714 8.620 -0.877 1.00 91.44 443 ASP A N 1
ATOM 3509 C CA . ASP A 1 443 ? 14.737 9.592 -0.415 1.00 91.44 443 ASP A CA 1
ATOM 3510 C C . ASP A 1 443 ? 13.521 9.698 -1.347 1.00 91.44 443 ASP A C 1
ATOM 3512 O O . ASP A 1 443 ? 13.629 9.633 -2.580 1.00 91.44 443 ASP A O 1
ATOM 3516 N N . LEU A 1 444 ? 12.366 9.961 -0.729 1.00 94.62 444 LEU A N 1
ATOM 3517 C CA . LEU A 1 444 ? 11.183 10.546 -1.359 1.00 94.62 444 LEU A CA 1
ATOM 3518 C C . LEU A 1 444 ? 10.940 11.926 -0.750 1.00 94.62 444 LEU A C 1
ATOM 3520 O O . LEU A 1 444 ? 10.731 12.059 0.457 1.00 94.62 444 LEU A O 1
ATOM 3524 N N . VAL A 1 445 ? 10.928 12.968 -1.578 1.00 89.88 445 VAL A N 1
ATOM 3525 C CA . VAL A 1 445 ? 10.643 14.326 -1.097 1.00 89.88 445 VAL A CA 1
ATOM 3526 C C . VAL A 1 445 ? 9.138 14.561 -0.976 1.00 89.88 445 VAL A C 1
ATOM 3528 O O . VAL A 1 445 ? 8.313 13.882 -1.585 1.00 89.88 445 VAL A O 1
ATOM 3531 N N . ARG A 1 446 ? 8.743 15.591 -0.222 1.00 92.75 446 ARG A N 1
ATOM 3532 C CA . ARG A 1 446 ? 7.327 15.864 0.073 1.00 92.75 446 ARG A CA 1
ATOM 3533 C C . ARG A 1 446 ? 6.434 16.010 -1.169 1.00 92.75 446 ARG A C 1
ATOM 3535 O O . ARG A 1 446 ? 5.287 15.575 -1.125 1.00 92.75 446 ARG A O 1
ATOM 3542 N N . SER A 1 447 ? 6.923 16.608 -2.256 1.00 93.12 447 SER A N 1
ATOM 3543 C CA . SER A 1 447 ? 6.148 16.750 -3.500 1.00 93.12 447 SER A CA 1
ATOM 3544 C C . SER A 1 447 ? 5.921 15.415 -4.220 1.00 93.12 447 SER A C 1
ATOM 3546 O O . SER A 1 447 ? 4.853 15.206 -4.796 1.00 93.12 447 SER A O 1
ATOM 3548 N N . GLU A 1 448 ? 6.876 14.488 -4.145 1.00 97.94 448 GLU A N 1
ATOM 3549 C CA . GLU A 1 448 ? 6.717 13.121 -4.651 1.00 97.94 448 GLU A CA 1
ATOM 3550 C C . GLU A 1 448 ? 5.676 12.366 -3.827 1.00 97.94 448 GLU A C 1
ATOM 3552 O O . GLU A 1 448 ? 4.732 11.811 -4.383 1.00 97.94 448 GLU A O 1
ATOM 3557 N N . ILE A 1 449 ? 5.770 12.447 -2.497 1.00 95.69 449 ILE A N 1
ATOM 3558 C CA . ILE A 1 449 ? 4.799 11.826 -1.585 1.00 95.69 449 ILE A CA 1
ATOM 3559 C C . ILE A 1 449 ? 3.379 12.321 -1.889 1.00 95.69 449 ILE A C 1
ATOM 3561 O O . ILE A 1 449 ? 2.470 11.514 -2.040 1.00 95.69 449 ILE A O 1
ATOM 3565 N N . GLN A 1 450 ? 3.180 13.631 -2.063 1.00 93.19 450 GLN A N 1
ATOM 3566 C CA . GLN A 1 450 ? 1.869 14.190 -2.422 1.00 93.19 450 GLN A CA 1
ATOM 3567 C C . GLN A 1 450 ? 1.361 13.716 -3.787 1.00 93.19 450 GLN A C 1
ATOM 3569 O O . GLN A 1 450 ? 0.154 13.583 -3.984 1.00 93.19 450 GLN A O 1
ATOM 3574 N N . THR A 1 451 ? 2.264 13.483 -4.738 1.00 95.06 451 THR A N 1
ATOM 3575 C CA . THR A 1 451 ? 1.905 12.950 -6.057 1.00 95.06 451 THR A CA 1
ATOM 3576 C C . THR A 1 451 ? 1.437 11.503 -5.928 1.00 95.06 451 THR A C 1
ATOM 3578 O O . THR A 1 451 ? 0.352 11.170 -6.401 1.00 95.06 451 THR A O 1
ATOM 3581 N N . MET A 1 452 ? 2.180 10.681 -5.184 1.00 97.38 452 MET A N 1
ATOM 3582 C CA . MET A 1 452 ? 1.798 9.303 -4.876 1.00 97.38 452 MET A CA 1
ATOM 3583 C C . MET A 1 452 ? 0.473 9.236 -4.097 1.00 97.38 452 MET A C 1
ATOM 3585 O O . MET A 1 452 ? -0.373 8.408 -4.420 1.00 97.38 452 MET A O 1
ATOM 3589 N N . GLU A 1 453 ? 0.237 10.128 -3.124 1.00 92.81 453 GLU A N 1
ATOM 3590 C CA . GLU A 1 453 ? -1.027 10.221 -2.364 1.00 92.81 453 GLU A CA 1
ATOM 3591 C C . GLU A 1 453 ? -2.243 10.478 -3.274 1.00 92.81 453 GLU A C 1
ATOM 3593 O O . GLU A 1 453 ? -3.341 10.020 -2.969 1.00 92.81 453 GLU A O 1
ATOM 3598 N N . ARG A 1 454 ? -2.057 11.189 -4.395 1.00 92.44 454 ARG A N 1
ATOM 3599 C CA . ARG A 1 454 ? -3.121 11.519 -5.362 1.00 92.44 454 ARG A CA 1
ATOM 3600 C C . ARG A 1 454 ? -3.300 10.476 -6.465 1.00 92.44 454 ARG A C 1
ATOM 3602 O O . ARG A 1 454 ? -4.223 10.611 -7.268 1.00 92.44 454 ARG A O 1
ATOM 3609 N N . SER A 1 455 ? -2.429 9.472 -6.540 1.00 94.25 455 SER A N 1
ATOM 3610 C CA . SER A 1 455 ? -2.540 8.417 -7.545 1.00 94.25 455 SER A CA 1
ATOM 3611 C C . SER A 1 455 ? -3.804 7.588 -7.325 1.00 94.25 455 SER A C 1
ATOM 3613 O O . SER A 1 455 ? -4.097 7.176 -6.206 1.00 94.25 455 SER A O 1
ATOM 3615 N N . SER A 1 456 ? -4.514 7.254 -8.406 1.00 89.88 456 SER A N 1
ATOM 3616 C CA . SER A 1 456 ? -5.667 6.343 -8.359 1.00 89.88 456 SER A CA 1
ATOM 3617 C C . SER A 1 456 ? -5.297 4.910 -7.956 1.00 89.88 456 SER A C 1
ATOM 3619 O O . SER A 1 456 ? -6.176 4.111 -7.649 1.00 89.88 456 SER A O 1
ATOM 3621 N N . ILE A 1 457 ? -4.003 4.580 -7.980 1.00 92.19 457 ILE A N 1
ATOM 3622 C CA . ILE A 1 457 ? -3.451 3.274 -7.601 1.00 92.19 457 ILE A CA 1
ATOM 3623 C C . ILE A 1 457 ? -3.092 3.227 -6.103 1.00 92.19 457 ILE A C 1
ATOM 3625 O O . ILE A 1 457 ? -2.897 2.159 -5.525 1.00 92.19 457 ILE A O 1
ATOM 3629 N N . THR A 1 458 ? -3.048 4.384 -5.442 1.00 92.94 458 THR A N 1
ATOM 3630 C CA . THR A 1 458 ? -2.910 4.472 -3.990 1.00 92.94 458 THR A CA 1
ATOM 3631 C C . THR A 1 458 ? -4.276 4.263 -3.354 1.00 92.94 458 THR A C 1
ATOM 3633 O O . THR A 1 458 ? -5.163 5.108 -3.448 1.00 92.94 458 THR A O 1
ATOM 3636 N N . ILE A 1 459 ? -4.453 3.128 -2.684 1.00 88.69 459 ILE A N 1
ATOM 3637 C CA . ILE A 1 459 ? -5.725 2.754 -2.068 1.00 88.69 459 ILE A CA 1
ATOM 3638 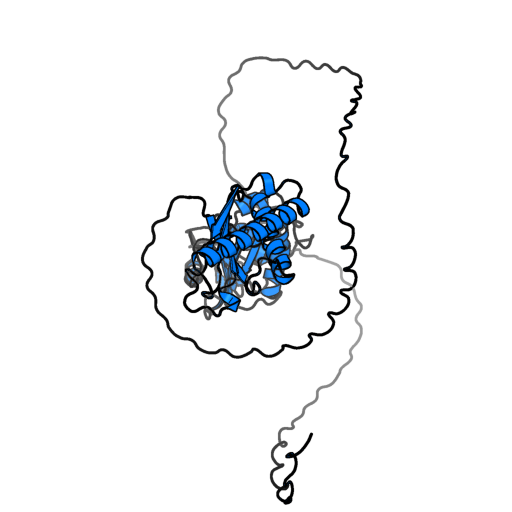C C . ILE A 1 459 ? -5.746 3.311 -0.641 1.00 88.69 459 ILE A C 1
ATOM 3640 O O . ILE A 1 459 ? -4.860 2.963 0.145 1.00 88.69 459 ILE A O 1
ATOM 3644 N N . PRO A 1 460 ? -6.725 4.150 -0.265 1.00 82.81 460 PRO A N 1
ATOM 3645 C CA . PRO A 1 460 ? -6.841 4.629 1.105 1.00 82.81 460 PRO A CA 1
ATOM 3646 C C . PRO A 1 460 ? -6.925 3.476 2.110 1.00 82.81 460 PRO A C 1
ATOM 3648 O O . PRO A 1 460 ? -7.560 2.441 1.866 1.00 82.81 460 PRO A O 1
ATOM 3651 N N . CYS A 1 461 ? -6.251 3.660 3.239 1.00 69.50 461 CYS A N 1
ATOM 3652 C CA . CYS A 1 461 ? -6.562 2.947 4.465 1.00 69.50 461 CYS A CA 1
ATOM 3653 C C . CYS A 1 461 ? -7.587 3.776 5.259 1.00 69.50 461 CYS A C 1
ATOM 3655 O O . CYS A 1 461 ? -8.296 3.122 6.047 1.00 69.50 461 CYS A O 1
#

Radius of gyration: 36.35 Å; Cα contacts (8 Å, |Δi|>4): 678; chains: 1; bounding box: 96×117×87 Å

Solvent-accessible surface area (backbone atoms only — not comparable to full-atom values): 28837 Å² total; per-residue (Å²): 134,89,87,85,79,90,87,81,86,88,80,83,90,89,88,90,79,91,86,90,85,91,80,89,84,89,85,88,81,87,85,88,85,79,91,76,89,80,83,90,78,91,76,88,82,86,86,82,90,81,78,83,90,85,79,87,78,83,78,86,89,77,90,78,85,86,81,82,91,84,90,86,82,90,85,83,88,81,87,84,87,85,87,85,93,87,91,82,90,84,86,86,88,80,91,79,88,86,88,84,82,84,88,80,82,89,86,89,80,85,79,88,88,86,84,85,79,86,85,80,87,83,79,86,85,78,88,84,81,87,83,82,86,80,87,76,92,78,80,91,79,81,90,73,79,97,66,88,62,65,37,80,46,72,47,76,46,59,60,38,56,88,99,48,53,70,82,50,73,71,47,51,58,51,42,52,54,51,34,53,51,46,49,57,38,43,74,79,43,101,53,50,44,42,49,39,39,25,36,5,28,19,37,81,77,76,54,68,70,58,24,29,52,51,5,36,48,30,16,48,48,51,49,57,51,42,40,52,50,28,27,70,78,38,79,67,56,41,79,67,39,49,76,44,75,39,51,50,4,37,57,94,29,84,94,49,54,60,51,60,17,15,24,35,39,44,32,33,52,33,56,51,74,57,95,37,51,82,95,26,60,25,33,40,43,34,33,40,37,33,58,30,80,47,74,74,41,50,70,68,52,21,53,50,47,29,34,66,41,35,40,84,70,26,31,39,74,41,79,75,46,76,48,78,46,95,50,78,87,56,23,58,34,57,45,30,21,65,98,47,90,50,73,40,57,54,88,71,23,64,38,88,61,60,25,71,64,48,51,54,57,63,66,72,48,77,95,61,54,73,47,28,33,38,38,36,27,19,52,37,37,39,74,84,48,48,55,40,30,36,25,50,69,79,48,49,32,30,38,35,23,15,77,22,43,48,47,36,60,41,35,31,51,37,32,68,27,66,49,68,71,40,97,42,41,45,33,52,43,25,65,81,43,59,80,57,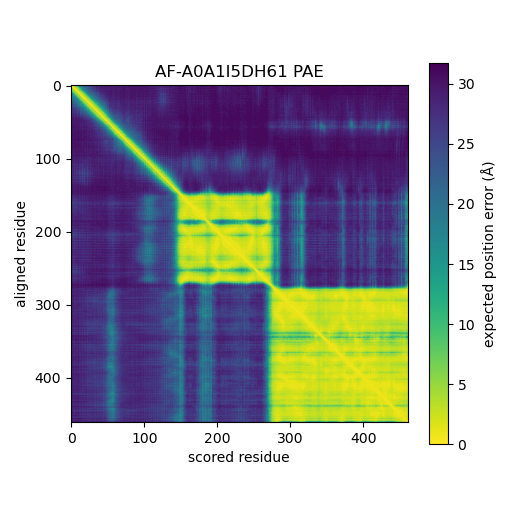54,73,38,86,75,38,45,77,54,72,71,52,47,54,41,35,68,67,21,80,45,42,40,80,62

Nearest PDB structures (foldseek):
  5u1h-assembly3_C  TM=7.313E-01  e=8.158E-09  Pseudomonas aeruginosa PAO1
  5nhx-assembly1_A  TM=6.744E-01  e=2.460E-07  Klebsiella pneumoniae
  6jfw-assembly2_B  TM=6.756E-01  e=5.172E-07  Pseudomonas aeruginosa PAO1
  6u83-assembly1_A  TM=7.838E-01  e=6.971E-06  Francisella tularensis subsp. tularensis SCHU S4
  6aeo-assembly2_B  TM=6.718E-01  e=1.295E-05  Escherichia coli O157:H7

Secondary structure (DSSP, 8-state):
-----------------S---------------------------------------------------------PPPP----------------------------------------------------------------------EEEEEEEE--PPTT--PPPHHHHHHHHHHHHHHHHHHHS-SS---EEEEEEE--S-S-HHHHHHHHHHHHHHHHHHHHHHHHHHSTTGGGG-EEEEEEEETTT-TT--HHHHS-EEEEEEEE---S--TT-SEEEEEEEEESS--SSS-HHHHHHHHHHHHTTTTEEEEEEEEEE---GGGSEEE-BPTTSSSB---SS-B-S---HHHHHHHHTT-S--TTSEEEEEESEEES--SEE--B-TT--EEEEETT--TTHHHHHHHHHTTPPPBS-TTBTTBTT-TTS--SSSPB--HHHHHHHHT-TTSEE-

Mean predicted aligned error: 20.9 Å

Sequence (461 aa):
MNDRYSALQGEYANEFEDLELEALDEFEDSETYQDSEFEDLEETNEGLVEASPDAHQWRPDATFNPISAKTHGNNRIVVERASFYPNAKFNLESKRNLDDFEDFEDLEEFEDFEDLEEFEDSEDLEEFEDLEDFETEASRIPSRPAGTVSQQLCEVLEDFDFDKDTIKPSHQNQLITIARRIISGSQKSAQPVRSVKIIGHTDPVGDAGYNLDLGRRRAKKVESNLRQILDRIRPGSSRGITFSTESRGEAESTGLSPVKARRVVVCFQQPCRHKGCPPFKSRVRLHIKVLVRPRRFSIATMVQSMRQVYGPAGFRVEVASRENLKLPHLEDLDIRCPKSTSVCCPFPCPTSNLNAEHVALFKNRNKVGVNELAVYFVRGTTPTFNGCCAHPTGRPGVVVTANASRWTLAHEVAHVLGLSHVNNNDRLMTGNGTNNIKNPPPDLVRSEIQTMERSSITIPC

InterPro domains:
  IPR006665 OmpA-like domain [PF00691] (160-228)
  IPR006665 OmpA-like domain [PS51123] (149-272)
  IPR006665 OmpA-like domain [cd07185] (160-266)
  IPR024079 Metallopeptidase, catalytic domain superfamily [G3DSA:3.40.390.10] (380-455)
  IPR036737 OmpA-like domain superfamily [G3DSA:3.30.1330.60] (145-274)
  IPR036737 OmpA-like domain superfamily [SSF103088] (160-266)

Organism: NCBI:txid35799

pLDDT: mean 73.09, std 27.51, range [26.62, 98.75]

Foldseek 3Di:
DDDDDDDDDDDDDDDPDDDDDDDDDDDDDDDDDDDDDDDDDDDDDDDDDDDDDDDPDDDDDDDDDDDDDDDDDDDDDDDDDDDDDDDDDDDDDDDDDDPDDDDDDDDPDDDDPPDDDDDDDDDDDDDDDDDDDDDDDDDDDDDDPDDFAKDKDKDKDFQDDDLDLDQDPVNLVVLLVVLVVQVVLQPPDPDHWAEKEKEFEAAPPDDQVSLQVSRQSNRVVSVVSSLVSNCVVPNPSCVRHDYHTGYPRNPPCPPPDRRRRRMMMMITIGGPPDVFDPPAFWEAEEAEEEQDAADPDGPVLLQVLLCVAVVVLRYHYHHPYYDYDPDVVLLEAEQDFVVDLHGQQDVLQADPGGDPSQQVVLVPQPPADLLHEYEYEHQAYVVGDQKGQHDHPSRGYIYGHSHHDSLVVNQSVLSSLRDAADCDLLASRHPVGVVSRDNPVRHDDPVSSVSSVPHSSTGGD